Protein AF-A0A7S2M004-F1 (afdb_monomer)

Nearest PDB structures (foldseek):
  4hrl-assembly1_A  TM=9.077E-01  e=1.024E-06  synthetic construct
  2qyj-assembly1_A  TM=9.348E-01  e=1.734E-06  unclassified
  3d9h-assembly1_A  TM=5.021E-01  e=3.571E-07  Homo sapiens
  3zkj-assembly1_A  TM=5.514E-01  e=1.024E-06  Homo sapiens
  3zng-assembly1_A  TM=5.145E-01  e=1.168E-06  Homo sapiens

Solvent-accessible surface area (backbone atoms only — not comparable to full-atom values): 19543 Å² total; per-residue (Å²): 133,76,95,80,67,52,73,66,59,51,46,58,54,48,53,57,61,73,70,51,67,96,85,65,91,70,70,56,78,63,92,91,50,78,54,70,91,74,78,84,67,84,67,78,66,62,49,78,64,49,57,51,47,54,52,45,49,50,53,46,53,52,49,60,43,34,74,76,38,31,43,54,44,31,24,52,25,15,38,74,46,38,44,70,55,33,56,51,33,49,75,68,68,31,51,52,70,46,54,54,48,73,68,56,19,68,77,68,73,49,54,60,57,28,25,22,52,40,34,4,24,51,62,50,20,45,70,27,40,53,54,39,55,77,64,68,32,62,60,74,49,45,29,78,81,42,34,25,55,34,37,5,26,46,60,55,23,48,70,40,36,50,53,40,46,74,72,47,35,62,87,72,52,54,73,66,56,55,44,47,24,44,49,34,6,41,76,62,43,26,25,68,43,39,41,56,50,57,75,72,47,63,63,65,62,51,55,42,71,60,53,63,38,53,30,26,52,71,48,26,38,60,32,52,48,38,32,47,74,59,63,26,66,60,65,57,34,81,87,73,61,34,20,51,27,42,6,19,40,68,44,24,42,66,32,35,50,48,39,49,72,70,64,32,77,83,55,42,60,21,50,20,33,6,23,50,66,47,25,46,70,29,39,55,49,42,52,76,71,68,45,68,58,64,42,73,28,20,50,30,41,5,22,50,66,44,27,46,71,38,36,52,50,41,48,73,75,64,33,69,66,61,46,53,39,103,83,30,44,16,16,54,59,37,5,56,72,69,60,24,59,67,34,35,52,51,40,54,74,74,63,47,60,90,78,58,43,59,76,89,71,90,76,80,86,88,129

Sequence (367 aa):
CPASWSATQLHEHLVDFLATPPDTDLVLRHEGTVVTSASGTVDALAGASGRLELQAVLKWHFAEAAEANPNDALIEAAGWGHVDSVKRLLALEANPRTEATPELRQRRGLNEGSTALHAAAREGREEAVDALAKACANLNSKANGITALELAAKGGHAAVVDLLVEAGAWDSIEDSDQLDALEWAADGGHAEIVRLLLARGPTELAQHLFLLARVAEAGHTGVVEALAEAGADVDRAPDGIPALSLAAEEGHAAVVEALVKAGARIDETALQGAAEAGHLAVVQLLAARGADLEAGSPVVEAARRGHVAVVEALAEAGADIDAEDDRGRTALRWAAFEGHSAVVQLLAARGADSEAGSPITEAGSSD

Secondary structure (DSSP, 8-state):
--TT--HHHHHHHHHHHHHS-TT----EEETTEEE---S--GGGG--HHHHHHHHHHHHHHHHHHHHH-HHHHHHHHHHHT-HHHHHHHHHTT--TTPBPPHHHHHHHTPPTT-BHHHHHHHTT-HHHHHHHHHTT--TT-EETTEEHHHHHHHHT-HHHHHHHHHTTSGGGS-HHHHHHHHHHHHHTT-HHHHHHHHTTS-GGGGG-TTHHHHHHHTT-HHHHHHHHHTT--TT--TTS--HHHHHHHTT-HHHHHHHHHTT----HHHHHHHHHHT-HHHHHHHHHTT--SSTT-HHHHHHHHT-HHHHHHHHHHT--TT-B-TTS-BHHHHHHHTT-HHHHHHHHHTT--TT-S-----S----

Structure (mmCIF, N/CA/C/O backbone):
data_AF-A0A7S2M004-F1
#
_entry.id   AF-A0A7S2M004-F1
#
loop_
_atom_site.group_PDB
_atom_site.id
_atom_site.type_symbol
_atom_site.label_atom_id
_atom_site.label_alt_id
_atom_site.label_comp_id
_atom_site.label_asym_id
_atom_site.label_entity_id
_atom_site.label_seq_id
_atom_site.pdbx_PDB_ins_code
_atom_site.Cartn_x
_atom_site.Cartn_y
_atom_site.Cartn_z
_atom_site.occupancy
_atom_site.B_iso_or_equiv
_atom_site.auth_seq_id
_atom_site.auth_comp_id
_atom_site.auth_asym_id
_atom_site.auth_atom_id
_atom_site.pdbx_PDB_model_num
ATOM 1 N N . CYS A 1 1 ? 13.828 36.915 -33.381 1.00 36.78 1 CYS A N 1
ATOM 2 C CA . CYS A 1 1 ? 15.192 37.097 -32.839 1.00 36.78 1 CYS A CA 1
ATOM 3 C C . CYS A 1 1 ? 15.800 38.401 -33.352 1.00 36.78 1 CYS A C 1
ATOM 5 O O . CYS A 1 1 ? 15.687 38.640 -34.552 1.00 36.78 1 CYS A O 1
ATOM 7 N N . PRO A 1 2 ? 16.398 39.263 -32.507 1.00 31.58 2 PRO A N 1
ATOM 8 C CA . PRO A 1 2 ? 17.134 40.424 -32.995 1.00 31.58 2 PRO A CA 1
ATOM 9 C C . PRO A 1 2 ? 18.474 39.968 -33.591 1.00 31.58 2 PRO A C 1
ATOM 11 O O . PRO A 1 2 ? 19.160 39.116 -33.036 1.00 31.58 2 PRO A O 1
ATOM 14 N N . ALA A 1 3 ? 18.835 40.528 -34.743 1.00 39.69 3 ALA A N 1
ATOM 15 C CA . ALA A 1 3 ? 19.960 40.103 -35.581 1.00 39.69 3 ALA A CA 1
ATOM 16 C C . ALA A 1 3 ? 21.365 40.450 -35.030 1.00 39.69 3 ALA A C 1
ATOM 18 O O . ALA A 1 3 ? 22.341 40.398 -35.773 1.00 39.69 3 ALA A O 1
ATOM 19 N N . SER A 1 4 ? 21.479 40.847 -33.759 1.00 40.25 4 SER A N 1
ATOM 20 C CA . SER A 1 4 ? 22.704 41.403 -33.165 1.00 40.25 4 SER A CA 1
ATOM 21 C C . SER A 1 4 ? 23.361 40.515 -32.109 1.00 40.25 4 SER A C 1
ATOM 23 O O . SER A 1 4 ? 24.429 40.862 -31.610 1.00 40.25 4 SER A O 1
ATOM 25 N N . TRP A 1 5 ? 22.750 39.388 -31.747 1.00 41.75 5 TRP A N 1
ATOM 26 C CA . TRP A 1 5 ? 23.315 38.496 -30.737 1.00 41.75 5 TRP A CA 1
ATOM 27 C C . TRP A 1 5 ? 24.301 37.525 -31.387 1.00 41.75 5 TRP A C 1
ATOM 29 O O . TRP A 1 5 ? 23.979 36.875 -32.382 1.00 41.75 5 TRP A O 1
ATOM 39 N N . SER A 1 6 ? 25.503 37.406 -30.820 1.00 40.34 6 SER A N 1
ATOM 40 C CA . SER A 1 6 ? 26.404 36.307 -31.179 1.00 40.34 6 SER A CA 1
ATOM 41 C C . SER A 1 6 ? 25.858 34.980 -30.638 1.00 40.34 6 SER A C 1
ATOM 43 O O . SER A 1 6 ? 25.153 34.956 -29.628 1.00 40.34 6 SER A O 1
ATOM 45 N N . ALA A 1 7 ? 26.186 33.864 -31.296 1.00 38.50 7 ALA A N 1
ATOM 46 C CA . ALA A 1 7 ? 25.703 32.533 -30.910 1.00 38.50 7 ALA A CA 1
ATOM 47 C C . ALA A 1 7 ? 26.014 32.193 -29.439 1.00 38.50 7 ALA A C 1
ATOM 49 O O . ALA A 1 7 ? 25.189 31.597 -28.756 1.00 38.50 7 ALA A O 1
ATOM 50 N N . THR A 1 8 ? 27.155 32.657 -28.926 1.00 37.72 8 THR A N 1
ATOM 51 C CA . THR A 1 8 ? 27.568 32.488 -27.525 1.00 37.72 8 THR A CA 1
ATOM 52 C C . THR A 1 8 ? 26.698 33.292 -26.554 1.00 37.72 8 THR A C 1
ATOM 54 O O . THR A 1 8 ? 26.334 32.788 -25.501 1.00 37.72 8 THR A O 1
ATOM 57 N N . GLN A 1 9 ? 26.287 34.508 -26.924 1.00 42.03 9 GLN A N 1
ATOM 58 C CA . GLN A 1 9 ? 25.401 35.343 -26.097 1.00 42.03 9 GLN A CA 1
ATOM 59 C C . GLN A 1 9 ? 23.961 34.817 -26.073 1.00 42.03 9 GLN A C 1
ATOM 61 O O . GLN A 1 9 ? 23.276 34.921 -25.060 1.00 42.03 9 GLN A O 1
ATOM 66 N N . LEU A 1 10 ? 23.506 34.227 -27.182 1.00 43.88 10 LEU A N 1
ATOM 67 C CA . LEU A 1 10 ? 22.236 33.497 -27.255 1.00 43.88 10 LEU A CA 1
ATOM 68 C C . LEU A 1 10 ? 22.287 32.225 -26.397 1.00 43.88 10 LEU A C 1
ATOM 70 O O . LEU A 1 10 ? 21.320 31.927 -25.705 1.00 43.88 10 LEU A O 1
ATOM 74 N N . HIS A 1 11 ? 23.420 31.519 -26.413 1.00 40.97 11 HIS A N 1
ATOM 75 C CA . HIS A 1 11 ? 23.664 30.313 -25.625 1.00 40.97 11 HIS A CA 1
ATOM 76 C C . HIS A 1 11 ? 23.669 30.584 -24.113 1.00 40.97 11 HIS A C 1
ATOM 78 O O . HIS A 1 11 ? 22.924 29.928 -23.393 1.00 40.97 11 HIS A O 1
ATOM 84 N N . GLU A 1 12 ? 24.423 31.578 -23.632 1.00 42.91 12 GLU A N 1
ATOM 85 C CA . GLU A 1 12 ? 24.462 31.927 -22.200 1.00 42.91 12 GLU A CA 1
ATOM 86 C C . GLU A 1 12 ? 23.077 32.349 -21.679 1.00 42.91 12 GLU A C 1
ATOM 88 O O . GLU A 1 12 ? 22.637 31.877 -20.633 1.00 42.91 12 GLU A O 1
ATOM 93 N N . HIS A 1 13 ? 22.322 33.136 -22.456 1.00 43.69 13 HIS A N 1
ATOM 94 C CA . HIS A 1 13 ? 20.972 33.552 -22.064 1.00 43.69 13 HIS A CA 1
ATOM 95 C C . HIS A 1 13 ? 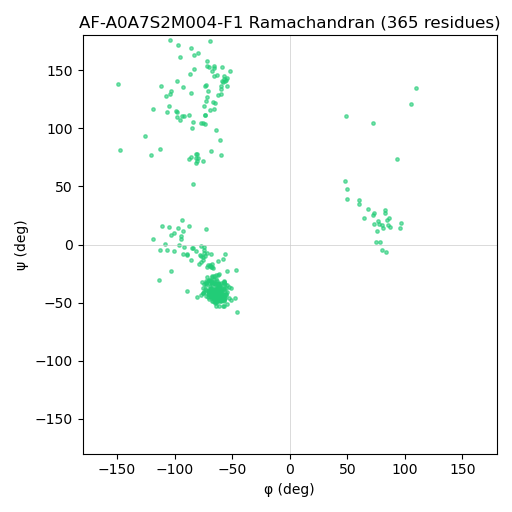19.912 32.439 -22.142 1.00 43.69 13 HIS A C 1
ATOM 97 O O . HIS A 1 13 ? 18.966 32.456 -21.355 1.00 43.69 13 HIS A O 1
ATOM 103 N N . LEU A 1 14 ? 20.033 31.481 -23.069 1.00 42.34 14 LEU A N 1
ATOM 104 C CA . LEU A 1 14 ? 19.110 30.341 -23.177 1.00 42.34 14 LEU A CA 1
ATOM 105 C C . LEU A 1 14 ? 19.371 29.274 -22.109 1.00 42.34 14 LEU A C 1
ATOM 107 O O . LEU A 1 14 ? 18.427 28.636 -21.648 1.00 42.34 14 LEU A O 1
ATOM 111 N N . VAL A 1 15 ? 20.627 29.094 -21.698 1.00 41.03 15 VAL A N 1
ATOM 112 C CA . VAL A 1 15 ? 20.990 28.208 -20.584 1.00 41.03 15 VAL A CA 1
ATOM 113 C C . VAL A 1 15 ? 20.419 28.746 -19.269 1.00 41.03 15 VAL A C 1
ATOM 115 O O . VAL A 1 15 ? 19.797 27.980 -18.536 1.00 41.03 15 VAL A O 1
ATOM 118 N N . ASP A 1 16 ? 20.506 30.057 -19.025 1.00 39.06 16 ASP A N 1
ATOM 119 C CA . ASP A 1 16 ? 19.869 30.699 -17.863 1.00 39.06 16 ASP A CA 1
ATOM 120 C C . ASP A 1 16 ? 18.325 30.632 -17.917 1.00 39.06 16 ASP A C 1
ATOM 122 O O . ASP A 1 16 ? 17.665 30.458 -16.889 1.00 39.06 16 ASP A O 1
ATOM 126 N N . PHE A 1 17 ? 17.735 30.706 -19.118 1.00 41.03 17 PHE A N 1
ATOM 127 C CA . PHE A 1 17 ? 16.286 30.582 -19.342 1.00 41.03 17 PHE A CA 1
ATOM 128 C C . PHE A 1 17 ? 15.749 29.163 -19.087 1.00 41.03 17 PHE A C 1
ATOM 130 O O . PHE A 1 17 ? 14.642 29.006 -18.585 1.00 41.03 17 PHE A O 1
ATOM 137 N N . LEU A 1 18 ? 16.522 28.121 -19.411 1.00 38.66 18 LEU A N 1
ATOM 138 C CA . LEU A 1 18 ? 16.134 26.719 -19.190 1.00 38.66 18 LEU A CA 1
ATOM 139 C C . LEU A 1 18 ? 16.471 26.210 -17.778 1.00 38.66 18 LEU A C 1
ATOM 141 O O . LEU A 1 18 ? 15.992 25.147 -17.386 1.00 38.66 18 LEU A O 1
ATOM 145 N N . ALA A 1 19 ? 17.296 26.942 -17.025 1.00 36.22 19 ALA A N 1
ATOM 146 C CA . ALA A 1 19 ? 17.683 26.608 -15.654 1.00 36.22 19 ALA A CA 1
ATOM 147 C C . ALA A 1 19 ? 16.790 27.257 -14.577 1.00 36.22 19 ALA A C 1
ATOM 149 O O . ALA A 1 19 ? 16.924 26.921 -13.399 1.00 36.22 19 ALA A O 1
ATOM 150 N N . THR A 1 20 ? 15.886 28.173 -14.943 1.00 32.94 20 THR A N 1
ATOM 151 C CA . THR A 1 20 ? 14.984 28.842 -13.993 1.00 32.94 20 THR A CA 1
ATOM 152 C C . THR A 1 20 ? 13.636 28.112 -13.869 1.00 32.94 20 THR A C 1
ATOM 154 O O . THR A 1 20 ? 13.066 27.698 -14.878 1.00 32.94 20 THR A O 1
ATOM 157 N N . PRO A 1 21 ? 13.109 27.914 -12.641 1.00 32.59 21 PRO A N 1
ATOM 158 C CA . PRO A 1 21 ? 11.828 27.245 -12.432 1.00 32.59 21 PRO A CA 1
ATOM 159 C C . PRO A 1 21 ? 10.663 28.075 -13.004 1.00 32.59 21 PRO A C 1
ATOM 161 O O . PRO A 1 21 ? 10.760 29.306 -13.066 1.00 32.59 21 PRO A O 1
ATOM 164 N N . PRO A 1 22 ? 9.549 27.419 -13.386 1.00 39.91 22 PRO A N 1
ATOM 165 C CA . PRO A 1 22 ? 8.519 27.986 -14.265 1.00 39.91 22 PRO A CA 1
ATOM 166 C C . PRO A 1 22 ? 7.784 29.236 -13.744 1.00 39.91 22 PRO A C 1
ATOM 168 O O . PRO A 1 22 ? 7.159 29.919 -14.548 1.00 39.91 22 PRO A O 1
ATOM 171 N N . ASP A 1 23 ? 7.891 29.579 -12.454 1.00 33.00 23 ASP A N 1
ATOM 172 C CA . ASP A 1 23 ? 7.123 30.666 -11.816 1.00 33.00 23 ASP A CA 1
ATOM 173 C C . ASP A 1 23 ? 7.922 31.955 -11.530 1.00 33.00 23 ASP A C 1
ATOM 175 O O . ASP A 1 23 ? 7.478 32.818 -10.770 1.00 33.00 23 ASP A O 1
ATOM 179 N N . THR A 1 24 ? 9.106 32.129 -12.123 1.00 31.73 24 THR A N 1
ATOM 180 C CA . THR A 1 24 ? 9.882 33.369 -11.936 1.00 31.73 24 THR A CA 1
ATOM 181 C C . THR A 1 24 ? 9.579 34.369 -13.057 1.00 31.73 24 THR A C 1
ATOM 183 O O . THR A 1 24 ? 9.988 34.161 -14.198 1.00 31.73 24 THR A O 1
ATOM 186 N N . ASP A 1 25 ? 8.896 35.476 -12.740 1.00 32.84 25 ASP A N 1
ATOM 187 C CA . ASP A 1 25 ? 8.654 36.578 -13.687 1.00 32.84 25 ASP A CA 1
ATOM 188 C C . ASP A 1 25 ? 9.986 37.234 -14.095 1.00 32.84 25 ASP A C 1
ATOM 190 O O . ASP A 1 25 ? 10.557 38.072 -13.388 1.00 32.84 25 ASP A O 1
ATOM 194 N N . LEU A 1 26 ? 10.503 36.847 -15.261 1.00 33.19 26 LEU A N 1
ATOM 195 C CA . LEU A 1 26 ? 11.730 37.393 -15.829 1.00 33.19 26 LEU A CA 1
ATOM 196 C C . LEU A 1 26 ? 11.418 38.581 -16.742 1.00 33.19 26 LEU A C 1
ATOM 198 O O . LEU A 1 26 ? 10.883 38.446 -17.841 1.00 33.19 26 LEU A O 1
ATOM 202 N N . VAL A 1 27 ? 11.814 39.774 -16.296 1.00 33.44 27 VAL A N 1
ATOM 203 C CA . VAL A 1 27 ? 11.745 40.999 -17.099 1.00 33.44 27 VAL A CA 1
ATOM 204 C C . VAL A 1 27 ? 12.995 41.103 -17.973 1.00 33.44 27 VAL A C 1
ATOM 206 O O . VAL A 1 27 ? 14.052 41.546 -17.521 1.00 33.44 27 VAL A O 1
ATOM 209 N N . LEU A 1 28 ? 12.873 40.743 -19.250 1.00 32.94 28 LEU A N 1
ATOM 210 C CA . LEU A 1 28 ? 13.919 40.985 -20.247 1.00 32.94 28 LEU A CA 1
ATOM 211 C C . LEU A 1 28 ? 13.972 42.484 -20.587 1.00 32.94 28 LEU A C 1
ATOM 213 O O . LEU A 1 28 ? 12.972 43.074 -21.004 1.00 32.94 28 LEU A O 1
ATOM 217 N N . ARG A 1 29 ? 15.140 43.120 -20.422 1.00 28.70 29 ARG A N 1
ATOM 218 C CA . ARG A 1 29 ? 15.374 44.516 -20.831 1.00 28.70 29 ARG A CA 1
ATOM 219 C C . ARG A 1 29 ? 16.474 44.604 -21.881 1.00 28.70 29 ARG A C 1
ATOM 221 O O . ARG A 1 29 ? 17.639 44.371 -21.574 1.00 28.70 29 ARG A O 1
ATOM 228 N N . HIS A 1 30 ? 16.118 45.058 -23.082 1.00 33.97 30 HIS A N 1
ATOM 229 C CA . HIS A 1 30 ? 17.078 45.575 -24.055 1.00 33.97 30 HIS A CA 1
ATOM 230 C C . HIS A 1 30 ? 16.433 46.664 -24.931 1.00 33.97 30 HIS A C 1
ATOM 232 O O . HIS A 1 30 ? 15.269 46.555 -25.301 1.00 33.97 30 HIS A O 1
ATOM 238 N N . GLU A 1 31 ? 17.176 47.744 -25.198 1.00 28.36 31 GLU A N 1
ATOM 239 C CA . GLU A 1 31 ? 16.768 48.909 -26.014 1.00 28.36 31 GLU A CA 1
ATOM 240 C C . GLU A 1 31 ? 15.401 49.541 -25.672 1.00 28.36 31 GLU A C 1
ATOM 242 O O . GLU A 1 31 ? 14.580 49.833 -26.537 1.00 28.36 31 GLU A O 1
ATOM 247 N N . GLY A 1 32 ? 15.139 49.793 -24.386 1.00 29.98 32 GLY A N 1
ATOM 248 C CA . GLY A 1 32 ? 14.009 50.633 -23.959 1.00 29.98 32 GLY A CA 1
ATOM 249 C C . GLY A 1 32 ? 12.618 49.996 -24.057 1.00 29.98 32 GLY A C 1
ATOM 250 O O . GLY A 1 32 ? 11.645 50.645 -23.681 1.00 29.98 32 GLY A O 1
ATOM 251 N N . THR A 1 33 ? 12.509 48.732 -24.474 1.00 29.17 33 THR A N 1
ATOM 252 C CA . THR A 1 33 ? 11.236 47.999 -24.468 1.00 29.17 33 THR A CA 1
ATOM 253 C C . THR A 1 33 ? 11.233 47.005 -23.312 1.00 29.17 33 THR A C 1
ATOM 255 O O . THR A 1 33 ? 12.104 46.143 -23.216 1.00 29.17 33 THR A O 1
ATOM 258 N N . VAL A 1 34 ? 10.278 47.166 -22.396 1.00 29.92 34 VAL A N 1
ATOM 259 C CA . VAL A 1 34 ? 10.070 46.276 -21.250 1.00 29.92 34 VAL A CA 1
ATOM 260 C C . VAL A 1 34 ? 8.952 45.313 -21.627 1.00 29.92 34 VAL A C 1
ATOM 262 O O . VAL A 1 34 ? 7.819 45.748 -21.819 1.00 29.92 34 VAL A O 1
ATOM 265 N N . VAL A 1 35 ? 9.264 44.023 -21.747 1.00 33.19 35 VAL A N 1
ATOM 266 C CA . VAL A 1 35 ? 8.241 42.980 -21.878 1.00 33.19 35 VAL A CA 1
ATOM 267 C C . VAL A 1 35 ? 8.041 42.381 -20.494 1.00 33.19 35 VAL A C 1
ATOM 269 O O . VAL A 1 35 ? 8.938 41.740 -19.954 1.00 33.19 35 VAL A O 1
ATOM 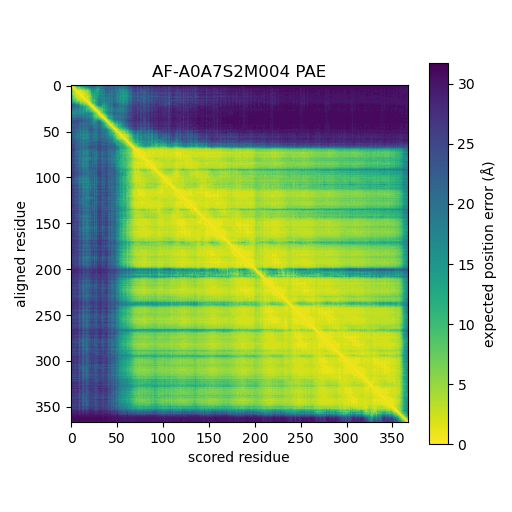272 N N . THR A 1 36 ? 6.887 42.658 -19.896 1.00 27.89 36 THR A N 1
ATOM 273 C CA . THR A 1 36 ? 6.445 42.041 -18.642 1.00 27.89 36 THR A CA 1
ATOM 274 C C . THR A 1 36 ? 5.375 41.005 -18.954 1.00 27.89 36 THR A C 1
ATOM 276 O O . THR A 1 36 ? 4.400 41.325 -19.639 1.00 27.89 36 THR A O 1
ATOM 279 N N . SER A 1 37 ? 5.535 39.791 -18.436 1.00 33.31 37 SER A N 1
ATOM 280 C CA . SER A 1 37 ? 4.517 38.740 -18.411 1.00 33.31 37 SER A CA 1
ATOM 281 C C . SER A 1 37 ? 3.385 39.131 -17.461 1.00 33.31 37 SER A C 1
ATOM 283 O O . SER A 1 37 ? 3.303 38.684 -16.327 1.00 33.31 37 SER A O 1
ATOM 285 N N . ALA A 1 38 ? 2.471 39.981 -17.923 1.00 26.77 38 ALA A N 1
ATOM 286 C CA . ALA A 1 38 ? 1.170 40.088 -17.284 1.00 26.77 38 ALA A CA 1
ATOM 287 C C . ALA A 1 38 ? 0.268 38.988 -17.854 1.00 26.77 38 ALA A C 1
ATOM 289 O O . ALA A 1 38 ? -0.192 39.093 -18.987 1.00 26.77 38 ALA A O 1
ATOM 290 N N . SER A 1 39 ? 0.048 37.949 -17.045 1.00 32.91 39 SER A N 1
ATOM 291 C CA . SER A 1 39 ? -1.082 37.013 -17.092 1.00 32.91 39 SER A CA 1
ATOM 292 C C . SER A 1 39 ? -1.443 36.401 -18.454 1.00 32.91 39 SER A C 1
ATOM 294 O O . SER A 1 39 ? -2.107 37.019 -19.284 1.00 32.91 39 SER A O 1
ATOM 296 N N . GLY A 1 40 ? -1.181 35.101 -18.578 1.00 30.64 40 GLY A N 1
ATOM 297 C CA . GLY A 1 40 ? -1.953 34.229 -19.457 1.00 30.64 40 GLY A CA 1
ATOM 298 C C . GLY A 1 40 ? -1.257 33.818 -20.750 1.00 30.64 40 GLY A C 1
ATOM 299 O O . GLY A 1 40 ? -0.975 34.623 -21.631 1.00 30.64 40 GLY A O 1
ATOM 300 N N . THR A 1 41 ? -1.127 32.500 -20.883 1.00 27.16 41 THR A N 1
ATOM 301 C CA . THR A 1 41 ? -0.947 31.733 -22.122 1.00 27.16 41 THR A CA 1
ATOM 302 C C . THR A 1 41 ? 0.414 31.837 -22.821 1.00 27.16 41 THR A C 1
ATOM 304 O O . THR A 1 41 ? 0.705 32.740 -23.601 1.00 27.16 41 THR A O 1
ATOM 307 N N . VAL A 1 42 ? 1.187 30.761 -22.649 1.00 32.72 42 VAL A N 1
ATOM 308 C CA . VAL A 1 42 ? 2.317 30.329 -23.494 1.00 32.72 42 VAL A CA 1
ATOM 309 C C . VAL A 1 42 ? 1.899 30.154 -24.977 1.00 32.72 42 VAL A C 1
ATOM 311 O O . VAL A 1 42 ? 2.747 30.028 -25.856 1.00 32.72 42 VAL A O 1
ATOM 314 N N . ASP A 1 43 ? 0.602 30.240 -25.296 1.00 29.08 43 ASP A N 1
ATOM 315 C CA . ASP A 1 43 ? 0.069 30.176 -26.662 1.00 29.08 43 ASP A CA 1
ATOM 316 C C . ASP A 1 43 ? 0.360 31.417 -27.526 1.00 29.08 43 ASP A C 1
ATOM 318 O O . ASP A 1 43 ? 0.341 31.316 -28.753 1.00 29.08 43 ASP A O 1
ATOM 322 N N . ALA A 1 44 ? 0.692 32.580 -26.950 1.00 29.42 44 ALA A N 1
ATOM 323 C CA . ALA A 1 44 ? 0.922 33.796 -27.746 1.00 29.42 44 ALA A CA 1
ATOM 324 C C . ALA A 1 44 ? 2.308 33.865 -28.428 1.00 29.42 44 ALA A C 1
ATOM 326 O O . ALA A 1 44 ? 2.487 34.621 -29.383 1.00 29.42 44 ALA A O 1
ATOM 327 N N . LEU A 1 45 ? 3.283 33.055 -27.994 1.00 31.80 45 LEU A N 1
ATOM 328 C CA . LEU A 1 45 ? 4.599 32.930 -28.648 1.00 31.80 45 LEU A CA 1
ATOM 329 C C . LEU A 1 45 ? 4.643 31.800 -29.694 1.00 31.80 45 LEU A C 1
ATOM 331 O O . LEU A 1 45 ? 5.641 31.639 -30.399 1.00 31.80 45 LEU A O 1
ATOM 335 N N . ALA A 1 46 ? 3.545 31.057 -29.862 1.00 31.59 46 ALA A N 1
ATOM 336 C CA . ALA A 1 46 ? 3.398 29.984 -30.840 1.00 31.59 46 ALA A CA 1
ATOM 337 C C . ALA A 1 46 ? 2.981 30.506 -32.232 1.00 31.59 46 ALA A C 1
ATOM 339 O O . ALA A 1 46 ? 2.050 30.006 -32.860 1.00 31.59 46 ALA A O 1
ATOM 340 N N . GLY A 1 47 ? 3.706 31.491 -32.765 1.00 25.98 47 GLY A N 1
ATOM 341 C CA . GLY A 1 47 ? 3.771 31.667 -34.216 1.00 25.98 47 GLY A CA 1
ATOM 342 C C . GLY A 1 47 ? 4.591 30.515 -34.799 1.00 25.98 47 GLY A C 1
ATOM 343 O O . GLY A 1 47 ? 5.653 30.205 -34.267 1.00 25.98 47 GLY A O 1
ATOM 344 N N . ALA A 1 48 ? 4.111 29.856 -35.856 1.00 26.86 48 ALA A N 1
ATOM 345 C CA . ALA A 1 48 ? 4.656 28.607 -36.416 1.00 26.86 48 ALA A CA 1
ATOM 346 C C . ALA A 1 48 ? 6.193 28.557 -36.625 1.00 26.86 48 ALA A C 1
ATOM 348 O O . ALA A 1 48 ? 6.774 27.475 -36.644 1.00 26.86 48 ALA A O 1
ATOM 349 N N . SER A 1 49 ? 6.864 29.704 -36.728 1.00 30.56 49 SER A N 1
ATOM 350 C CA . SER A 1 49 ? 8.322 29.858 -36.787 1.00 30.56 49 SER A CA 1
ATOM 351 C C . SER A 1 49 ? 9.047 29.602 -35.453 1.00 30.56 49 SER A C 1
ATOM 353 O O . SER A 1 49 ? 10.129 29.029 -35.467 1.00 30.56 49 SER A O 1
ATOM 355 N N . GLY A 1 50 ? 8.454 29.923 -34.298 1.00 30.94 50 GLY A N 1
ATOM 356 C CA . GLY A 1 50 ? 9.083 29.746 -32.978 1.00 30.94 50 GLY A CA 1
ATOM 357 C C . GLY A 1 50 ? 9.148 28.289 -32.502 1.00 30.94 50 GLY A C 1
ATOM 358 O O . GLY A 1 50 ? 10.132 27.876 -31.894 1.00 30.94 50 GLY A O 1
ATOM 359 N N . ARG A 1 51 ? 8.145 27.463 -32.847 1.00 30.88 51 ARG A N 1
ATOM 360 C CA . ARG A 1 51 ? 8.188 26.003 -32.606 1.00 30.88 51 ARG A CA 1
ATOM 361 C C . ARG A 1 51 ? 9.232 25.309 -33.477 1.00 30.88 51 ARG A C 1
ATOM 363 O O . ARG A 1 51 ? 9.905 24.399 -33.003 1.00 30.88 51 ARG A O 1
ATOM 370 N N . LEU A 1 52 ? 9.373 25.748 -34.729 1.00 28.91 52 LEU A N 1
ATOM 371 C CA . LEU A 1 52 ? 10.392 25.238 -35.645 1.00 28.91 52 LEU A CA 1
ATOM 372 C C . LEU A 1 52 ? 11.7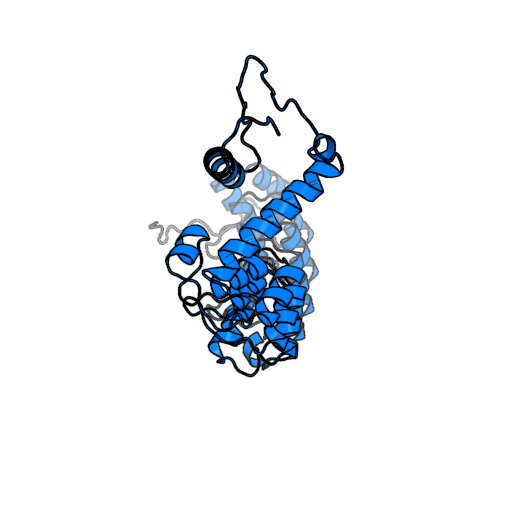96 25.658 -35.210 1.00 28.91 52 LEU A C 1
ATOM 374 O O . LEU A 1 52 ? 12.703 24.845 -35.311 1.00 28.91 52 LEU A O 1
ATOM 378 N N . GLU A 1 53 ? 11.973 26.870 -34.681 1.00 34.22 53 GLU A N 1
ATOM 379 C CA . GLU A 1 53 ? 13.262 27.355 -34.177 1.00 34.22 53 GLU A CA 1
ATOM 380 C C . GLU A 1 53 ? 13.667 26.687 -32.855 1.00 34.22 53 GLU A C 1
ATOM 382 O O . GLU A 1 53 ? 14.817 26.285 -32.733 1.00 34.22 53 GLU A O 1
ATOM 387 N N . LEU A 1 54 ? 12.748 26.439 -31.911 1.00 35.62 54 LEU A N 1
ATOM 388 C CA . LEU A 1 54 ? 13.042 25.644 -30.704 1.00 35.62 54 LEU A CA 1
ATOM 389 C C . LEU A 1 54 ? 13.323 24.171 -31.030 1.00 35.62 54 LEU A C 1
ATOM 391 O O . LEU A 1 54 ? 14.271 23.599 -30.499 1.00 35.62 54 LEU A O 1
ATOM 395 N N . GLN A 1 55 ? 12.566 23.560 -31.949 1.00 33.16 55 GLN A N 1
ATOM 396 C CA . GLN A 1 55 ? 12.887 22.220 -32.452 1.00 33.16 55 GLN A CA 1
ATOM 397 C C . GLN A 1 55 ? 14.189 22.191 -33.255 1.00 33.16 55 GLN A C 1
ATOM 399 O O . GLN A 1 55 ? 14.876 21.175 -33.234 1.00 33.16 55 GLN A O 1
ATOM 404 N N . ALA A 1 56 ? 14.536 23.262 -33.971 1.00 33.19 56 ALA A N 1
ATOM 405 C CA . ALA A 1 56 ? 15.786 23.371 -34.714 1.00 33.19 56 ALA A CA 1
ATOM 406 C C . ALA A 1 56 ? 16.976 23.585 -33.777 1.00 33.19 56 ALA A C 1
ATOM 408 O O . ALA A 1 56 ? 18.010 22.978 -34.004 1.00 33.19 56 ALA A O 1
ATOM 409 N N . VAL A 1 57 ? 16.824 24.371 -32.709 1.00 36.97 57 VAL A N 1
ATOM 410 C CA . VAL A 1 57 ? 17.842 24.589 -31.671 1.00 36.97 57 VAL A CA 1
ATOM 411 C C . VAL A 1 57 ? 18.031 23.332 -30.828 1.00 36.97 57 VAL A C 1
ATOM 413 O O . VAL A 1 57 ? 19.167 22.963 -30.563 1.00 36.97 57 VAL A O 1
ATOM 416 N N . LEU A 1 58 ? 16.959 22.603 -30.499 1.00 40.81 58 LEU A N 1
ATOM 417 C CA . LEU A 1 58 ? 17.064 21.262 -29.919 1.00 40.81 58 LEU A CA 1
ATOM 418 C C . LEU A 1 58 ? 17.730 20.294 -30.906 1.00 40.81 58 LEU A C 1
ATOM 420 O O . LEU A 1 58 ? 18.690 19.635 -30.537 1.00 40.81 58 LEU A O 1
ATOM 424 N N . LYS A 1 59 ? 17.320 20.257 -32.182 1.00 38.31 59 LYS A N 1
ATOM 425 C CA . LYS A 1 59 ? 17.999 19.461 -33.226 1.00 38.31 59 LYS A CA 1
ATOM 426 C C . LYS A 1 59 ? 19.477 19.824 -33.389 1.00 38.31 59 LYS A C 1
ATOM 428 O O . LYS A 1 59 ? 20.261 18.939 -33.704 1.00 38.31 59 LYS A O 1
ATOM 433 N N . TRP A 1 60 ? 19.845 21.089 -33.207 1.00 37.78 60 TRP A N 1
ATOM 434 C CA . TRP A 1 60 ? 21.206 21.598 -33.374 1.00 37.78 60 TRP A CA 1
ATOM 435 C C . TRP A 1 60 ? 22.074 21.298 -32.145 1.00 37.78 60 TRP A C 1
ATOM 437 O O . TRP A 1 60 ? 23.154 20.736 -32.297 1.00 37.78 60 TRP A O 1
ATOM 447 N N . HIS A 1 61 ? 21.560 21.517 -30.929 1.00 43.84 61 HIS A N 1
ATOM 448 C CA . HIS A 1 61 ? 22.225 21.105 -29.688 1.00 43.84 61 HIS A CA 1
ATOM 449 C C . HIS A 1 61 ? 22.369 19.584 -29.577 1.00 43.84 61 HIS A C 1
ATOM 451 O O . HIS A 1 61 ? 23.423 19.110 -29.162 1.00 43.84 61 HIS A O 1
ATOM 457 N N . PHE A 1 62 ? 21.362 18.812 -29.997 1.00 45.00 62 PHE A N 1
ATOM 458 C CA . PHE A 1 62 ? 21.476 17.355 -30.060 1.00 45.00 62 PHE A CA 1
ATOM 459 C C . PHE A 1 62 ? 22.442 16.894 -31.154 1.00 45.00 62 PHE A C 1
ATOM 461 O O . PHE A 1 62 ? 23.066 15.863 -30.967 1.00 45.00 62 PHE A O 1
ATOM 468 N N . ALA A 1 63 ? 22.607 17.617 -32.266 1.00 45.03 63 ALA A N 1
ATOM 469 C CA . ALA A 1 63 ? 23.553 17.226 -33.314 1.00 45.03 63 ALA A CA 1
ATOM 470 C C . ALA A 1 63 ? 25.016 17.392 -32.869 1.00 45.03 63 ALA A C 1
ATOM 472 O O . ALA A 1 63 ? 25.798 16.459 -33.011 1.00 45.03 63 ALA A O 1
ATOM 473 N N . GLU A 1 64 ? 25.373 18.534 -32.277 1.00 43.25 64 GLU A N 1
ATOM 474 C CA . GLU A 1 64 ? 26.757 18.818 -31.861 1.00 43.25 64 GLU A CA 1
ATOM 475 C C . GLU A 1 64 ? 27.148 18.041 -30.586 1.00 43.25 64 GLU A C 1
ATOM 477 O O . GLU A 1 64 ? 28.250 17.502 -30.485 1.00 43.25 64 GLU A O 1
ATOM 482 N N . ALA A 1 65 ? 26.217 17.887 -29.632 1.00 50.44 65 ALA A N 1
ATOM 483 C CA . ALA A 1 65 ? 26.437 17.065 -28.439 1.00 50.44 65 ALA A CA 1
ATOM 484 C C . ALA A 1 65 ? 26.476 15.558 -28.752 1.00 50.44 65 ALA A C 1
ATOM 486 O O . ALA A 1 65 ? 27.239 14.833 -28.117 1.00 50.44 65 ALA A O 1
ATOM 487 N N . ALA A 1 66 ? 25.709 15.079 -29.742 1.00 52.78 66 ALA A N 1
ATOM 488 C CA . ALA A 1 66 ? 25.760 13.682 -30.180 1.00 52.78 66 ALA A CA 1
ATOM 489 C C . ALA A 1 66 ? 27.058 13.327 -30.913 1.00 52.78 66 ALA A C 1
ATOM 491 O O . ALA A 1 66 ? 27.499 12.186 -30.823 1.00 52.78 66 ALA A O 1
ATOM 492 N N . GLU A 1 67 ? 27.678 14.277 -31.619 1.00 54.56 67 GLU A N 1
ATOM 493 C CA . GLU A 1 67 ? 28.981 14.057 -32.260 1.00 54.56 67 GLU A CA 1
ATOM 494 C C . GLU A 1 67 ? 30.125 13.966 -31.235 1.00 54.56 67 GLU A C 1
ATOM 496 O O . GLU A 1 67 ? 31.082 13.225 -31.452 1.00 54.56 67 GLU A O 1
ATOM 501 N N . ALA A 1 68 ? 30.020 14.669 -30.101 1.00 62.66 68 ALA A N 1
ATOM 502 C CA . ALA A 1 68 ? 31.039 14.655 -29.048 1.00 62.66 68 ALA A CA 1
ATOM 503 C C . ALA A 1 68 ? 30.830 13.549 -27.995 1.00 62.66 68 ALA A C 1
ATOM 505 O O . ALA A 1 68 ? 31.801 12.937 -27.549 1.00 62.66 68 ALA A O 1
ATOM 506 N N . ASN A 1 69 ? 29.583 13.293 -27.582 1.00 77.38 69 ASN A N 1
ATOM 507 C CA . ASN A 1 69 ? 29.232 12.258 -26.609 1.00 77.38 69 ASN A CA 1
ATOM 508 C C . ASN A 1 69 ? 27.837 11.658 -26.904 1.00 77.38 69 ASN A C 1
ATOM 510 O O . ASN A 1 69 ? 26.838 12.033 -26.276 1.00 77.38 69 ASN A O 1
ATOM 514 N N . PRO A 1 70 ? 27.747 10.705 -27.852 1.00 78.75 70 PRO A N 1
ATOM 515 C CA . PRO A 1 70 ? 26.474 10.127 -28.286 1.00 78.75 70 PRO A CA 1
ATOM 516 C C . PRO A 1 70 ? 25.747 9.357 -27.175 1.00 78.75 70 PRO A C 1
ATOM 518 O O . PRO A 1 70 ? 24.521 9.259 -27.198 1.00 78.75 70 PRO A O 1
ATOM 521 N N . ASN A 1 71 ? 26.481 8.837 -26.188 1.00 85.81 71 ASN A N 1
ATOM 522 C CA . ASN A 1 71 ? 25.920 8.045 -25.095 1.00 85.81 71 ASN A CA 1
ATOM 523 C C . ASN A 1 71 ? 25.237 8.929 -24.042 1.00 85.81 71 ASN A C 1
ATOM 525 O O . ASN A 1 71 ? 24.118 8.633 -23.631 1.00 85.81 71 ASN A O 1
ATOM 529 N N . ASP A 1 72 ? 25.849 10.053 -23.663 1.00 84.06 72 ASP A N 1
ATOM 530 C CA . ASP A 1 72 ? 25.198 11.027 -22.778 1.00 84.06 72 ASP A CA 1
ATOM 531 C C . ASP A 1 72 ? 23.990 11.677 -23.460 1.00 84.06 72 ASP A C 1
ATOM 533 O O . ASP A 1 72 ? 22.935 11.828 -22.842 1.00 84.06 72 ASP A O 1
ATOM 537 N N . ALA A 1 73 ? 24.101 11.981 -24.758 1.00 80.31 73 ALA A N 1
ATOM 538 C CA . ALA A 1 73 ? 22.972 12.464 -25.547 1.00 80.31 73 ALA A CA 1
ATOM 539 C C . ALA A 1 73 ? 21.822 11.441 -25.584 1.00 80.31 73 ALA A C 1
ATOM 541 O O . ALA A 1 73 ? 20.654 11.831 -25.535 1.00 80.31 73 ALA A O 1
ATOM 542 N N . LEU A 1 74 ? 22.137 10.139 -25.631 1.00 85.75 74 LEU A N 1
ATOM 543 C CA . LEU A 1 74 ? 21.148 9.062 -25.564 1.00 85.75 74 LEU A CA 1
ATOM 544 C C . LEU A 1 74 ? 20.465 9.023 -24.194 1.00 85.75 74 LEU A C 1
ATOM 546 O O . LEU A 1 74 ? 19.243 8.911 -24.145 1.00 85.75 74 LEU A O 1
ATOM 550 N N . ILE A 1 75 ? 21.220 9.165 -23.101 1.00 87.44 75 ILE A N 1
ATOM 551 C CA . ILE A 1 75 ? 20.678 9.201 -21.733 1.00 87.44 75 ILE A CA 1
ATOM 552 C C . ILE A 1 75 ? 19.725 10.386 -21.555 1.00 87.44 75 ILE A C 1
ATOM 554 O O . ILE A 1 75 ? 18.628 10.226 -21.020 1.00 87.44 75 ILE A O 1
ATOM 558 N N . GLU A 1 76 ? 20.105 11.566 -22.043 1.00 83.81 76 GLU A N 1
ATOM 559 C CA . GLU A 1 76 ? 19.242 12.745 -21.980 1.00 83.81 76 GLU A CA 1
ATOM 560 C C . GLU A 1 76 ? 18.000 12.589 -22.851 1.00 83.81 76 GLU A C 1
ATOM 562 O O . GLU A 1 76 ? 16.887 12.804 -22.374 1.00 83.81 76 GLU A O 1
ATOM 567 N N . ALA A 1 77 ? 18.164 12.178 -24.110 1.00 83.88 77 ALA A N 1
ATOM 568 C CA . ALA A 1 77 ? 17.038 11.950 -25.009 1.00 83.88 77 ALA A CA 1
ATOM 569 C C . ALA A 1 77 ? 16.051 10.923 -24.433 1.00 83.88 77 ALA A C 1
ATOM 571 O O . ALA A 1 77 ? 14.840 11.108 -24.554 1.00 83.88 77 ALA A O 1
ATOM 572 N N . ALA A 1 78 ? 16.565 9.881 -23.777 1.00 87.88 78 ALA A N 1
ATOM 573 C CA . ALA A 1 78 ? 15.771 8.857 -23.116 1.00 87.88 78 ALA A CA 1
ATOM 574 C C . ALA A 1 78 ? 14.978 9.416 -21.924 1.00 87.88 78 ALA A C 1
ATOM 576 O O . ALA A 1 78 ? 13.773 9.191 -21.861 1.00 87.88 78 ALA A O 1
ATOM 577 N N . GLY A 1 79 ? 15.597 10.202 -21.034 1.00 83.81 79 GLY A N 1
ATOM 578 C CA . GLY A 1 79 ? 14.900 10.824 -19.896 1.00 83.81 79 GLY A CA 1
ATOM 579 C C . GLY A 1 79 ? 13.829 11.844 -20.310 1.00 83.81 79 GLY A C 1
ATOM 580 O O . GLY A 1 79 ? 12.724 11.868 -19.765 1.00 83.81 79 GLY A O 1
ATOM 581 N N . TRP A 1 80 ? 14.099 12.642 -21.346 1.00 82.56 80 TRP A N 1
ATOM 582 C CA . TRP A 1 80 ? 13.127 13.604 -21.885 1.00 82.56 80 TRP A CA 1
ATOM 583 C C . TRP A 1 80 ? 12.033 12.963 -22.755 1.00 82.56 80 TRP A C 1
ATOM 585 O O . TRP A 1 80 ? 11.074 13.639 -23.124 1.00 82.56 80 TRP A O 1
ATOM 595 N N . GLY A 1 81 ? 12.153 11.677 -23.104 1.00 80.00 81 GLY A N 1
ATOM 596 C CA . GLY A 1 81 ? 11.193 10.990 -23.973 1.00 80.00 81 GLY A CA 1
ATOM 597 C C . GLY A 1 81 ? 11.279 11.405 -25.445 1.00 80.00 81 GLY A C 1
ATOM 598 O O . GLY A 1 81 ? 10.295 11.333 -26.177 1.00 80.00 81 GLY A O 1
ATOM 599 N N . HIS A 1 82 ? 12.441 11.857 -25.916 1.00 83.44 82 HIS A N 1
ATOM 600 C CA . HIS A 1 82 ? 12.664 12.218 -27.317 1.00 83.44 82 HIS A CA 1
ATOM 601 C C . HIS A 1 82 ? 12.941 10.974 -28.171 1.00 83.44 82 HIS A C 1
ATOM 603 O O . HIS A 1 82 ? 14.071 10.723 -28.586 1.00 83.44 82 HIS A O 1
ATOM 609 N N . VAL A 1 83 ? 11.897 10.193 -28.449 1.00 81.12 83 VAL A N 1
ATOM 610 C CA . VAL A 1 83 ? 11.980 8.868 -29.095 1.00 81.12 83 VAL A CA 1
ATOM 611 C C . VAL A 1 83 ? 12.685 8.901 -30.454 1.00 81.12 83 VAL A C 1
ATOM 613 O O . VAL A 1 83 ? 13.504 8.030 -30.745 1.00 81.12 83 VAL A O 1
ATOM 616 N N . ASP A 1 84 ? 12.427 9.917 -31.281 1.00 79.62 84 ASP A N 1
ATOM 617 C CA . ASP A 1 84 ? 13.103 10.069 -32.578 1.00 79.62 84 ASP A CA 1
ATOM 618 C C . ASP A 1 84 ? 14.612 10.286 -32.416 1.00 79.62 84 ASP A C 1
ATOM 620 O O . ASP A 1 84 ? 15.413 9.732 -33.174 1.00 79.62 84 ASP A O 1
ATOM 624 N N . SER A 1 85 ? 15.009 11.058 -31.400 1.00 78.31 85 SER A N 1
ATOM 625 C CA . SER A 1 85 ? 16.414 11.263 -31.048 1.00 78.31 85 SER A CA 1
ATOM 626 C C . SER A 1 85 ? 17.031 9.973 -30.515 1.00 78.31 85 SER A C 1
ATOM 628 O O . SER A 1 85 ? 18.113 9.609 -30.961 1.00 78.31 85 SER A O 1
ATOM 630 N N . VAL A 1 86 ? 16.329 9.234 -29.648 1.00 79.56 86 VAL A N 1
ATOM 631 C CA . VAL A 1 86 ? 16.768 7.919 -29.144 1.00 79.56 86 VAL A CA 1
ATOM 632 C C . VAL A 1 86 ? 17.019 6.953 -30.305 1.00 79.56 86 VAL A C 1
ATOM 634 O O . VAL A 1 86 ? 18.119 6.425 -30.440 1.00 79.56 86 VAL A O 1
ATOM 637 N N . LYS A 1 87 ? 16.047 6.781 -31.210 1.00 83.25 87 LYS A N 1
ATOM 638 C CA . LYS A 1 87 ? 16.173 5.898 -32.385 1.00 83.25 87 LYS A CA 1
ATOM 639 C C . LYS A 1 87 ? 17.325 6.314 -33.297 1.00 83.25 87 LYS A C 1
ATOM 641 O O . LYS A 1 87 ? 18.068 5.462 -33.780 1.00 83.25 87 LYS A O 1
ATOM 646 N N . ARG A 1 88 ? 17.495 7.619 -33.529 1.00 79.94 88 ARG A N 1
ATOM 647 C CA . ARG A 1 88 ? 18.595 8.150 -34.343 1.00 79.94 88 ARG A CA 1
ATOM 648 C C . ARG A 1 88 ? 19.957 7.909 -33.694 1.00 79.94 88 ARG A C 1
ATOM 650 O O . ARG A 1 88 ? 20.875 7.516 -34.399 1.00 79.94 88 ARG A O 1
ATOM 657 N N . LEU A 1 89 ? 20.090 8.133 -32.389 1.00 81.00 89 LEU A N 1
ATOM 658 C CA . LEU A 1 89 ? 21.343 7.931 -31.658 1.00 81.00 89 LEU A CA 1
ATOM 659 C C . LEU A 1 89 ? 21.741 6.454 -31.632 1.00 81.00 89 LEU A C 1
ATOM 661 O O . LEU A 1 89 ? 22.891 6.130 -31.905 1.00 81.00 89 LEU A O 1
ATOM 665 N N . LEU A 1 90 ? 20.779 5.553 -31.422 1.00 82.38 90 LEU A N 1
ATOM 666 C CA . LEU A 1 90 ? 21.005 4.108 -31.528 1.00 82.38 90 LEU A CA 1
ATOM 667 C C . LEU A 1 90 ? 21.446 3.698 -32.944 1.00 82.38 90 LEU A C 1
ATOM 669 O O . LEU A 1 90 ? 22.339 2.870 -33.099 1.00 82.38 90 LEU A O 1
ATOM 673 N N . ALA A 1 91 ? 20.877 4.313 -33.988 1.00 81.06 91 ALA A N 1
ATOM 674 C CA . ALA A 1 91 ? 21.306 4.095 -35.373 1.00 81.06 91 ALA A CA 1
ATOM 675 C C . ALA A 1 91 ? 22.708 4.660 -35.684 1.00 81.06 91 ALA A C 1
ATOM 677 O O . ALA A 1 91 ? 23.322 4.243 -36.664 1.00 81.06 91 ALA A O 1
ATOM 678 N N . LEU A 1 92 ? 23.212 5.589 -34.865 1.00 79.56 92 LEU A N 1
ATOM 679 C CA . LEU A 1 92 ? 24.571 6.141 -34.921 1.00 79.56 92 LEU A CA 1
ATOM 680 C C . LEU A 1 92 ? 25.547 5.394 -33.991 1.00 79.56 92 LEU A C 1
ATOM 682 O O . LEU A 1 92 ? 26.580 5.943 -33.624 1.00 79.56 92 LEU A O 1
ATOM 686 N N . GLU A 1 93 ? 25.221 4.154 -33.608 1.00 80.44 93 GLU A N 1
ATOM 687 C CA . GLU A 1 93 ? 26.037 3.288 -32.743 1.00 80.44 93 GLU A CA 1
ATOM 688 C C . GLU A 1 93 ? 26.231 3.806 -31.302 1.00 80.44 93 GLU A C 1
ATOM 690 O O . GLU A 1 93 ? 27.153 3.378 -30.605 1.00 80.44 93 GLU A O 1
ATOM 695 N N . ALA A 1 94 ? 25.340 4.679 -30.805 1.00 80.94 94 ALA A N 1
ATOM 696 C CA . ALA A 1 94 ? 25.293 4.983 -29.375 1.00 80.94 94 ALA A CA 1
ATOM 697 C C . ALA A 1 94 ? 25.020 3.694 -28.582 1.00 80.94 94 ALA A C 1
ATOM 699 O O . ALA A 1 94 ? 24.083 2.950 -28.881 1.00 80.94 94 ALA A O 1
ATOM 700 N N . ASN A 1 95 ? 25.833 3.427 -27.562 1.00 87.69 95 ASN A N 1
ATOM 701 C CA . ASN A 1 95 ? 25.739 2.214 -26.766 1.00 87.69 95 ASN A CA 1
ATOM 702 C C . ASN A 1 95 ? 24.748 2.422 -25.605 1.00 87.69 95 ASN A C 1
ATOM 704 O O . ASN A 1 95 ? 25.066 3.142 -24.655 1.00 87.69 95 ASN A O 1
ATOM 708 N N . PRO A 1 96 ? 23.578 1.753 -25.602 1.00 88.50 96 PRO A N 1
ATOM 709 C CA . PRO A 1 96 ? 22.573 1.922 -24.550 1.00 88.50 96 PRO A CA 1
ATOM 710 C C . PRO A 1 96 ? 23.010 1.372 -23.184 1.00 88.50 96 PRO A C 1
ATOM 712 O O . PRO A 1 96 ? 22.314 1.567 -22.189 1.00 88.50 96 PRO A O 1
ATOM 715 N N . ARG A 1 97 ? 24.147 0.666 -23.125 1.00 91.06 97 ARG A N 1
ATOM 716 C CA . ARG A 1 97 ? 24.733 0.118 -21.894 1.00 91.06 97 ARG A CA 1
ATOM 717 C C . ARG A 1 97 ? 25.688 1.085 -21.205 1.00 91.06 97 ARG A C 1
ATOM 719 O O . ARG A 1 97 ? 26.157 0.777 -20.116 1.00 91.06 97 ARG A O 1
ATOM 726 N N . THR A 1 98 ? 26.025 2.199 -21.846 1.00 89.88 98 THR A N 1
ATOM 727 C CA . THR A 1 98 ? 26.955 3.169 -21.277 1.00 89.88 98 THR A CA 1
ATOM 728 C C . THR A 1 98 ? 26.302 3.931 -20.127 1.00 89.88 98 THR A C 1
ATOM 730 O O . THR A 1 98 ? 25.137 4.326 -20.194 1.00 89.88 98 THR A O 1
ATOM 733 N N . GLU A 1 99 ? 27.076 4.112 -19.063 1.00 93.19 99 GLU A N 1
ATOM 734 C CA . GLU A 1 99 ? 26.695 4.879 -17.883 1.00 93.19 99 GLU A CA 1
ATOM 735 C C . GLU A 1 99 ? 26.942 6.376 -18.102 1.00 93.19 99 GLU A C 1
ATOM 737 O O . GLU A 1 99 ? 27.854 6.770 -18.832 1.00 93.19 99 GLU A O 1
ATOM 742 N N . ALA A 1 100 ? 26.143 7.205 -17.435 1.00 87.94 100 ALA A N 1
ATOM 743 C CA . ALA A 1 100 ? 26.260 8.653 -17.464 1.00 87.94 100 ALA A CA 1
ATOM 744 C C . ALA A 1 100 ? 27.634 9.110 -16.963 1.00 87.94 100 ALA A C 1
ATOM 746 O O . ALA A 1 100 ? 28.092 8.708 -15.884 1.00 87.94 100 ALA A O 1
ATOM 747 N N . THR A 1 101 ? 28.253 10.028 -17.704 1.00 88.94 101 THR A N 1
ATOM 748 C CA . THR A 1 101 ? 29.485 10.684 -17.254 1.00 88.94 101 THR A CA 1
ATOM 749 C C . THR A 1 101 ? 29.276 11.423 -15.924 1.00 88.94 101 THR A C 1
ATOM 751 O O . THR A 1 101 ? 28.157 11.851 -15.617 1.00 88.94 101 THR A O 1
ATOM 754 N N . PRO A 1 102 ? 30.324 11.598 -15.094 1.00 88.94 102 PRO A N 1
ATOM 755 C CA . PRO A 1 102 ? 30.234 12.387 -13.863 1.00 88.94 102 PRO A CA 1
ATOM 756 C C . PRO A 1 102 ? 29.635 13.784 -14.078 1.00 88.94 102 PRO A C 1
ATOM 758 O O . PRO A 1 102 ? 28.841 14.246 -13.260 1.00 88.94 102 PRO A O 1
ATOM 761 N N . GLU A 1 103 ? 29.960 14.426 -15.201 1.00 84.56 103 GLU A N 1
ATOM 762 C CA . GLU A 1 103 ? 29.459 15.744 -15.582 1.00 84.56 103 GLU A CA 1
ATOM 763 C C . GLU A 1 103 ? 27.947 15.716 -15.832 1.00 84.56 103 GLU A C 1
ATOM 765 O O . GLU A 1 103 ? 27.207 16.553 -15.302 1.00 84.56 103 GLU A O 1
ATOM 770 N N . LEU A 1 104 ? 27.460 14.728 -16.595 1.00 82.06 104 LEU A N 1
ATOM 771 C CA . LEU A 1 104 ? 26.028 14.563 -16.831 1.00 82.06 104 LEU A CA 1
ATOM 772 C C . LEU A 1 104 ? 25.291 14.221 -15.532 1.00 82.06 104 LEU A C 1
ATOM 774 O O . LEU A 1 104 ? 24.228 14.789 -15.260 1.00 82.06 104 LEU A O 1
ATOM 778 N N . ARG A 1 105 ? 25.867 13.335 -14.708 1.00 89.12 105 ARG A N 1
ATOM 779 C CA . ARG A 1 105 ? 25.308 12.963 -13.402 1.00 89.12 105 ARG A CA 1
ATOM 780 C C . ARG A 1 105 ? 25.128 14.174 -12.504 1.00 89.12 105 ARG A C 1
ATOM 782 O O . ARG A 1 105 ? 24.038 14.367 -11.973 1.00 89.12 105 ARG A O 1
ATOM 789 N N . GLN A 1 106 ? 26.148 15.020 -12.395 1.00 85.75 106 GLN A N 1
ATOM 790 C CA . GLN A 1 106 ? 26.083 16.240 -11.597 1.00 85.75 106 GLN A CA 1
ATOM 791 C C . GLN A 1 106 ? 25.027 17.215 -12.131 1.00 85.75 106 GLN A C 1
ATOM 793 O O . GLN A 1 106 ? 24.251 17.766 -11.354 1.00 85.75 106 GLN A O 1
ATOM 798 N N . ARG A 1 107 ? 24.957 17.402 -13.455 1.00 84.56 107 ARG A N 1
ATOM 799 C CA . ARG A 1 107 ? 24.012 18.336 -14.086 1.00 84.56 107 ARG A CA 1
ATOM 800 C C . ARG A 1 107 ? 22.550 17.908 -13.946 1.00 84.56 107 ARG A C 1
ATOM 802 O O . ARG A 1 107 ? 21.670 18.761 -13.874 1.00 84.56 107 ARG A O 1
ATOM 809 N N . ARG A 1 108 ? 22.279 16.603 -13.982 1.00 77.88 108 ARG A N 1
ATOM 810 C CA . ARG A 1 108 ? 20.920 16.031 -14.010 1.00 77.88 108 ARG A CA 1
ATOM 811 C C . ARG A 1 108 ? 20.508 15.355 -12.703 1.00 77.88 108 ARG A C 1
ATOM 813 O O . ARG A 1 108 ? 19.412 14.813 -12.637 1.00 77.88 108 ARG A O 1
ATOM 820 N N . GLY A 1 109 ? 21.372 15.356 -11.689 1.00 83.06 109 GLY A N 1
ATOM 821 C CA . GLY A 1 109 ? 21.133 14.627 -10.442 1.00 83.06 109 GLY A CA 1
ATOM 822 C C . GLY A 1 109 ? 20.974 13.120 -10.668 1.00 83.06 109 GLY A C 1
ATOM 823 O O . GLY A 1 109 ? 20.100 12.494 -10.073 1.00 83.06 109 GLY A O 1
ATOM 824 N N . LEU A 1 110 ? 21.758 12.531 -11.579 1.00 86.94 110 LEU A N 1
ATOM 825 C CA . LEU A 1 110 ? 21.724 11.086 -11.820 1.00 86.94 110 LEU A CA 1
ATOM 826 C C . LEU A 1 110 ? 22.661 10.354 -10.853 1.00 86.94 110 LEU A C 1
ATOM 828 O O . LEU A 1 110 ? 23.739 10.834 -10.506 1.00 86.94 110 LEU A O 1
ATOM 832 N N . ASN A 1 111 ? 22.261 9.144 -10.483 1.00 89.38 111 ASN A N 1
ATOM 833 C CA . ASN A 1 111 ? 23.033 8.243 -9.637 1.00 89.38 111 ASN A CA 1
ATOM 834 C C . ASN A 1 111 ? 24.240 7.658 -10.384 1.00 89.38 111 ASN A C 1
ATOM 836 O O . ASN A 1 111 ? 24.244 7.590 -11.617 1.00 89.38 111 ASN A O 1
ATOM 840 N N . GLU A 1 112 ? 25.252 7.199 -9.647 1.00 90.81 112 GLU A N 1
ATOM 841 C CA . GLU A 1 112 ? 26.330 6.388 -10.223 1.00 90.81 112 GLU A CA 1
ATOM 842 C C . GLU A 1 112 ? 25.754 5.124 -10.871 1.00 90.81 112 GLU A C 1
ATOM 844 O O . GLU A 1 112 ? 24.787 4.565 -10.361 1.00 90.81 112 GLU A O 1
ATOM 849 N N . GLY A 1 113 ? 26.273 4.722 -12.033 1.00 91.56 113 GLY A N 1
ATOM 850 C CA . GLY A 1 113 ? 25.717 3.606 -12.804 1.00 91.56 113 GLY A CA 1
ATOM 851 C C . GLY A 1 113 ? 24.451 3.922 -13.616 1.00 91.56 113 GLY A C 1
ATOM 852 O O . GLY A 1 113 ? 23.903 3.030 -14.259 1.00 91.56 113 GLY A O 1
ATOM 853 N N . SER A 1 114 ? 23.956 5.170 -13.623 1.00 92.50 114 SER A N 1
ATOM 854 C CA . SER A 1 114 ? 22.743 5.519 -14.387 1.00 92.50 114 SER A CA 1
ATOM 855 C C . SER A 1 114 ? 22.962 5.370 -15.892 1.00 92.50 114 SER A C 1
ATOM 857 O O . SER A 1 114 ? 23.805 6.048 -16.470 1.00 92.50 114 SER A O 1
ATOM 859 N N . THR A 1 115 ? 22.148 4.539 -16.534 1.00 95.44 115 THR A N 1
ATOM 860 C CA . THR A 1 115 ? 22.109 4.347 -17.995 1.00 95.44 115 THR A CA 1
ATOM 861 C C . THR A 1 115 ? 20.897 5.051 -18.611 1.00 95.44 115 THR A C 1
ATOM 863 O O . THR A 1 115 ? 20.034 5.578 -17.900 1.00 95.44 115 THR A O 1
ATOM 866 N N . ALA A 1 116 ? 20.785 5.020 -19.943 1.00 92.50 116 ALA A N 1
ATOM 867 C CA . ALA A 1 116 ? 19.637 5.589 -20.648 1.00 92.50 116 ALA A CA 1
ATOM 868 C C . ALA A 1 116 ? 18.318 4.923 -20.228 1.00 92.50 116 ALA A C 1
ATOM 870 O O . ALA A 1 116 ? 17.289 5.591 -20.133 1.00 92.50 116 ALA A O 1
ATOM 871 N N . LEU A 1 117 ? 18.368 3.626 -19.903 1.00 96.25 117 LEU A N 1
ATOM 872 C CA . LEU A 1 117 ? 17.212 2.876 -19.424 1.00 96.25 117 LEU A CA 1
ATOM 873 C C . LEU A 1 117 ? 16.742 3.369 -18.050 1.00 96.25 117 LEU A C 1
ATOM 875 O O . LEU A 1 117 ? 15.550 3.579 -17.868 1.00 96.25 117 LEU A O 1
ATOM 879 N N . HIS A 1 118 ? 17.661 3.639 -17.115 1.00 95.62 118 HIS A N 1
ATOM 880 C CA . HIS A 1 118 ? 17.306 4.196 -15.803 1.00 95.62 118 HIS A CA 1
ATOM 881 C C . HIS A 1 118 ? 16.656 5.578 -15.917 1.00 95.62 118 HIS A C 1
ATOM 883 O O . HIS A 1 118 ? 15.707 5.873 -15.193 1.00 95.62 118 HIS A O 1
ATOM 889 N N . ALA A 1 119 ? 17.167 6.430 -16.813 1.00 91.56 119 ALA A N 1
ATOM 890 C CA . ALA A 1 119 ? 16.603 7.756 -17.050 1.00 91.56 119 ALA A CA 1
ATOM 891 C C . ALA A 1 119 ? 15.194 7.666 -17.659 1.00 91.56 119 ALA A C 1
ATOM 893 O O . ALA A 1 119 ? 14.278 8.318 -17.166 1.00 91.56 119 ALA A O 1
ATOM 894 N N . ALA A 1 120 ? 14.999 6.823 -18.678 1.00 95.12 120 ALA A N 1
ATOM 895 C CA . ALA A 1 120 ? 13.683 6.608 -19.278 1.00 95.12 120 ALA A CA 1
ATOM 896 C C . ALA A 1 120 ? 12.683 5.992 -18.290 1.00 95.12 120 ALA A C 1
ATOM 898 O O . ALA A 1 120 ? 11.537 6.430 -18.235 1.00 95.12 120 ALA A O 1
ATOM 899 N N . ALA A 1 121 ? 13.114 5.010 -17.493 1.00 96.31 121 ALA A N 1
ATOM 900 C CA . ALA A 1 121 ? 12.249 4.310 -16.552 1.00 96.31 121 ALA A CA 1
ATOM 901 C C . ALA A 1 121 ? 11.798 5.198 -15.386 1.00 96.31 121 ALA A C 1
ATOM 903 O O . ALA A 1 121 ? 10.627 5.179 -15.025 1.00 96.31 121 ALA A O 1
ATOM 904 N N . ARG A 1 122 ? 12.696 6.033 -14.849 1.00 93.94 122 ARG A N 1
ATOM 905 C CA . ARG A 1 122 ? 12.376 7.013 -13.796 1.00 93.94 122 ARG A CA 1
ATOM 906 C C . ARG A 1 122 ? 11.310 8.017 -14.230 1.00 93.94 122 ARG A C 1
ATOM 908 O O . ARG A 1 122 ? 10.446 8.383 -13.440 1.00 93.94 122 ARG A O 1
ATOM 915 N N . GLU A 1 123 ? 11.389 8.452 -15.483 1.00 91.44 123 GLU A N 1
ATOM 916 C CA . GLU A 1 123 ? 10.519 9.480 -16.062 1.00 91.44 123 GLU A CA 1
ATOM 917 C C . GLU A 1 123 ? 9.295 8.896 -16.794 1.00 91.44 123 GLU A C 1
ATOM 919 O O . GLU A 1 123 ? 8.553 9.642 -17.435 1.00 91.44 123 GLU A O 1
ATOM 924 N N . GLY A 1 124 ? 9.090 7.573 -16.752 1.00 93.81 124 GLY A N 1
ATOM 925 C CA . GLY A 1 124 ? 7.925 6.917 -17.357 1.00 93.81 124 GLY A CA 1
ATOM 926 C C . GLY A 1 124 ? 7.890 6.966 -18.886 1.00 93.81 124 GLY A C 1
ATOM 927 O O . GLY A 1 124 ? 6.823 7.057 -19.488 1.00 93.81 124 GLY A O 1
ATOM 928 N N . ARG A 1 125 ? 9.047 6.975 -19.558 1.00 95.19 125 ARG A N 1
ATOM 929 C CA . ARG A 1 125 ? 9.135 7.138 -21.021 1.00 95.19 125 ARG A CA 1
ATOM 930 C C . ARG A 1 125 ? 8.989 5.802 -21.751 1.00 95.19 125 ARG A C 1
ATOM 932 O O . ARG A 1 125 ? 9.966 5.272 -22.274 1.00 95.19 125 ARG A O 1
ATOM 939 N N . GLU A 1 126 ? 7.764 5.293 -21.825 1.00 95.38 126 GLU A N 1
ATOM 940 C CA . GLU A 1 126 ? 7.401 3.989 -22.413 1.00 95.38 126 GLU A CA 1
ATOM 941 C C . GLU A 1 126 ? 8.057 3.706 -23.776 1.00 95.38 126 GLU A C 1
ATOM 943 O O . GLU A 1 126 ? 8.817 2.750 -23.921 1.00 95.38 126 GLU A O 1
ATOM 948 N N . GLU A 1 127 ? 7.843 4.570 -24.774 1.00 92.62 127 GLU A N 1
ATOM 949 C CA . GLU A 1 127 ? 8.398 4.377 -26.123 1.00 92.62 127 GLU A CA 1
ATOM 950 C C . GLU A 1 127 ? 9.937 4.414 -26.159 1.00 92.62 127 GLU A C 1
ATOM 952 O O . GLU A 1 127 ? 10.564 3.782 -27.014 1.00 92.62 127 GLU A O 1
ATOM 957 N N . ALA A 1 128 ? 10.563 5.163 -25.245 1.00 91.50 128 ALA A N 1
ATOM 958 C CA . ALA A 1 128 ? 12.016 5.190 -25.124 1.00 91.50 128 ALA A CA 1
ATOM 959 C C . ALA A 1 128 ? 12.533 3.897 -24.478 1.00 91.50 128 ALA A C 1
ATOM 961 O O . ALA A 1 128 ? 13.530 3.351 -24.948 1.00 91.50 128 ALA A O 1
ATOM 962 N N . VAL A 1 129 ? 11.843 3.379 -23.457 1.00 96.12 129 VAL A N 1
ATOM 963 C CA . VAL A 1 129 ? 12.145 2.080 -22.834 1.00 96.12 129 VAL A CA 1
ATOM 964 C C . VAL A 1 129 ? 12.030 0.953 -23.859 1.00 96.12 129 VAL A C 1
ATOM 966 O O . VAL A 1 129 ? 12.968 0.171 -23.991 1.00 96.12 129 VAL A O 1
ATOM 969 N N . ASP A 1 130 ? 10.956 0.918 -24.650 1.00 95.06 130 ASP A N 1
ATOM 970 C CA . ASP A 1 130 ? 10.769 -0.068 -25.723 1.00 95.06 130 ASP A CA 1
ATOM 971 C C . ASP A 1 130 ? 11.904 -0.011 -26.764 1.00 95.06 130 ASP A C 1
ATOM 973 O O . ASP A 1 130 ? 12.491 -1.035 -27.129 1.00 95.06 130 ASP A O 1
ATOM 977 N N . ALA A 1 131 ? 12.281 1.194 -27.207 1.00 92.88 131 ALA A N 1
ATOM 978 C CA . ALA A 1 131 ? 13.390 1.372 -28.144 1.00 92.88 131 ALA A CA 1
ATOM 979 C C . ALA A 1 131 ? 14.736 0.898 -27.562 1.00 92.88 131 ALA A C 1
ATOM 981 O O . ALA A 1 131 ? 15.522 0.263 -28.269 1.00 92.88 131 ALA A O 1
ATOM 982 N N . LEU A 1 132 ? 14.999 1.181 -26.283 1.00 93.44 132 LEU A N 1
ATOM 983 C CA . LEU A 1 132 ? 16.224 0.773 -25.590 1.00 93.44 132 LEU A CA 1
ATOM 984 C C . LEU A 1 132 ? 16.271 -0.742 -25.347 1.00 93.44 132 LEU A C 1
ATOM 986 O O . LEU A 1 132 ? 17.316 -1.359 -25.567 1.00 93.44 132 LEU A O 1
ATOM 990 N N . ALA A 1 133 ? 15.151 -1.356 -24.960 1.00 92.38 133 ALA A N 1
ATOM 991 C CA . ALA A 1 133 ? 15.036 -2.801 -24.778 1.00 92.38 133 ALA A CA 1
ATOM 992 C C . ALA A 1 133 ? 15.305 -3.548 -26.097 1.00 92.38 133 ALA A C 1
ATOM 994 O O . ALA A 1 133 ? 16.135 -4.458 -26.141 1.00 92.38 133 ALA A O 1
ATOM 995 N N . LYS A 1 134 ? 14.708 -3.090 -27.208 1.00 91.94 134 LYS A N 1
ATOM 996 C CA . LYS A 1 134 ? 14.963 -3.626 -28.562 1.00 91.94 134 LYS A CA 1
ATOM 997 C C . LYS A 1 134 ? 16.410 -3.449 -29.024 1.00 91.94 134 LYS A C 1
ATOM 999 O O . LYS A 1 134 ? 16.889 -4.237 -29.836 1.00 91.94 134 LYS A O 1
ATOM 1004 N N . ALA A 1 135 ? 17.110 -2.442 -28.507 1.00 88.94 135 ALA A N 1
ATOM 1005 C CA . ALA A 1 135 ? 18.522 -2.192 -28.782 1.00 88.94 135 ALA A CA 1
ATOM 1006 C C . ALA A 1 135 ? 19.484 -2.949 -27.843 1.00 88.94 135 ALA A C 1
ATOM 1008 O O . ALA A 1 135 ? 20.669 -2.620 -27.779 1.00 88.94 135 ALA A O 1
ATOM 1009 N N . CYS A 1 136 ? 19.005 -3.972 -27.125 1.00 86.94 136 CYS A N 1
ATOM 1010 C CA . CYS A 1 136 ? 19.807 -4.811 -26.230 1.00 86.94 136 CYS A CA 1
ATOM 1011 C C . CYS A 1 136 ? 20.477 -4.031 -25.080 1.00 86.94 136 CYS A C 1
ATOM 1013 O O . CYS A 1 136 ? 21.600 -4.375 -24.664 1.00 86.94 136 CYS A O 1
ATOM 1015 N N . ALA A 1 137 ? 19.804 -2.992 -24.563 1.00 89.62 137 ALA A N 1
ATOM 1016 C CA . ALA A 1 137 ? 20.163 -2.365 -23.293 1.00 89.62 137 ALA A CA 1
ATOM 1017 C C . ALA A 1 137 ? 20.276 -3.421 -22.180 1.00 89.62 137 ALA A C 1
ATOM 1019 O O . ALA A 1 137 ? 19.608 -4.454 -22.214 1.00 89.62 137 ALA A O 1
ATOM 1020 N N . ASN A 1 138 ? 21.141 -3.179 -21.193 1.00 91.69 138 ASN A N 1
ATOM 1021 C CA . ASN A 1 138 ? 21.200 -4.049 -20.022 1.00 91.69 138 ASN A CA 1
ATOM 1022 C C . ASN A 1 138 ? 19.998 -3.741 -19.120 1.00 91.69 138 ASN A C 1
ATOM 1024 O O . ASN A 1 138 ? 19.993 -2.708 -18.456 1.00 91.69 138 ASN A O 1
ATOM 1028 N N . LEU A 1 139 ? 18.995 -4.621 -19.117 1.00 92.06 139 LEU A N 1
ATOM 1029 C CA . LEU A 1 139 ? 17.757 -4.419 -18.358 1.00 92.06 139 LEU A CA 1
ATOM 1030 C C . LEU A 1 139 ? 17.984 -4.419 -16.839 1.00 92.06 139 LEU A C 1
ATOM 1032 O O . LEU A 1 139 ? 17.275 -3.722 -16.118 1.00 92.06 139 LEU A O 1
ATOM 1036 N N . ASN A 1 140 ? 19.028 -5.117 -16.382 1.00 90.88 140 ASN A N 1
ATOM 1037 C CA . ASN A 1 140 ? 19.303 -5.353 -14.962 1.00 90.88 140 ASN A CA 1
ATOM 1038 C C . ASN A 1 140 ? 20.553 -4.606 -14.485 1.00 90.88 140 ASN A C 1
ATOM 1040 O O . ASN A 1 140 ? 21.133 -4.941 -13.453 1.00 90.88 140 ASN A O 1
ATOM 1044 N N . SER A 1 141 ? 21.034 -3.621 -15.254 1.00 92.44 141 SER A N 1
ATOM 1045 C CA . SER A 1 141 ? 22.063 -2.716 -14.737 1.00 92.44 141 SER A CA 1
ATOM 1046 C C . SER A 1 141 ? 21.533 -2.018 -13.486 1.00 92.44 141 SER A C 1
ATOM 1048 O O . SER A 1 141 ? 20.367 -1.630 -13.474 1.00 92.44 141 SER A O 1
ATOM 1050 N N . LYS A 1 142 ? 22.391 -1.841 -12.478 1.00 92.69 142 LYS A N 1
ATOM 1051 C CA . LYS A 1 142 ? 22.050 -1.172 -11.220 1.00 92.69 142 LYS A CA 1
ATOM 1052 C C . LYS A 1 142 ? 22.700 0.209 -11.160 1.00 92.69 142 LYS A C 1
ATOM 1054 O O . LYS A 1 142 ? 23.915 0.321 -11.316 1.00 92.69 142 LYS A O 1
ATOM 1059 N N . ALA A 1 143 ? 21.910 1.240 -10.878 1.00 92.88 143 ALA A N 1
ATOM 1060 C CA . ALA A 1 143 ? 22.377 2.591 -10.596 1.00 92.88 143 ALA A CA 1
ATOM 1061 C C . ALA A 1 143 ? 22.233 2.888 -9.099 1.00 92.88 143 ALA A C 1
ATOM 1063 O O . ALA A 1 143 ? 21.119 2.948 -8.582 1.00 92.88 143 ALA A O 1
ATOM 1064 N N . ASN A 1 144 ? 23.350 3.065 -8.385 1.00 91.31 144 ASN A N 1
ATOM 1065 C CA . ASN A 1 144 ? 23.396 3.067 -6.913 1.00 91.31 144 ASN A CA 1
ATOM 1066 C C . ASN A 1 144 ? 22.671 1.855 -6.290 1.00 91.31 144 ASN A C 1
ATOM 1068 O O . ASN A 1 144 ? 21.971 1.992 -5.292 1.00 91.31 144 ASN A O 1
ATOM 1072 N N . GLY A 1 145 ? 22.815 0.675 -6.897 1.00 91.44 145 GLY A N 1
ATOM 1073 C CA . GLY A 1 145 ? 22.153 -0.548 -6.432 1.00 91.44 145 GLY A CA 1
ATOM 1074 C C . GLY A 1 145 ? 20.710 -0.731 -6.911 1.00 91.44 145 GLY A C 1
ATOM 1075 O O . GLY A 1 145 ? 20.188 -1.814 -6.714 1.00 91.44 145 GLY A O 1
ATOM 1076 N N . ILE A 1 146 ? 20.111 0.258 -7.585 1.00 93.31 146 ILE A N 1
ATOM 1077 C CA . ILE A 1 146 ? 18.694 0.236 -7.983 1.00 93.31 146 ILE A CA 1
ATOM 1078 C C . ILE A 1 146 ? 18.556 -0.097 -9.469 1.00 93.31 146 ILE A C 1
ATOM 1080 O O . ILE A 1 146 ? 19.234 0.521 -10.295 1.00 93.31 146 ILE A O 1
ATOM 1084 N N . THR A 1 147 ? 17.670 -1.024 -9.831 1.00 95.12 147 THR A N 1
ATOM 1085 C CA . THR A 1 147 ? 17.390 -1.361 -11.240 1.00 95.12 147 THR A CA 1
ATOM 1086 C C . THR A 1 147 ? 16.442 -0.364 -11.922 1.00 95.12 147 THR A C 1
ATOM 1088 O O . THR A 1 147 ? 15.742 0.432 -11.292 1.00 95.12 147 THR A O 1
ATOM 1091 N N . ALA A 1 148 ? 16.373 -0.401 -13.257 1.00 95.31 148 ALA A N 1
ATOM 1092 C CA . ALA A 1 148 ? 15.382 0.386 -13.997 1.00 95.31 148 ALA A CA 1
ATOM 1093 C C . ALA A 1 148 ? 13.934 -0.024 -13.656 1.00 95.31 148 ALA A C 1
ATOM 1095 O O . ALA A 1 148 ? 13.056 0.837 -13.618 1.00 95.31 148 ALA A O 1
ATOM 1096 N N . LEU A 1 149 ? 13.698 -1.311 -13.371 1.00 95.69 149 LEU A N 1
ATOM 1097 C CA . LEU A 1 149 ? 12.388 -1.832 -12.979 1.00 95.69 149 LEU A CA 1
ATOM 1098 C C . LEU A 1 149 ? 11.960 -1.283 -11.613 1.00 95.69 149 LEU A C 1
ATOM 1100 O O . LEU A 1 149 ? 10.843 -0.788 -11.495 1.00 95.69 149 LEU A O 1
ATOM 1104 N N . GLU A 1 150 ? 12.853 -1.265 -10.620 1.00 94.75 150 GLU A N 1
ATOM 1105 C CA . GLU A 1 150 ? 12.586 -0.645 -9.311 1.00 94.75 150 GLU A CA 1
ATOM 1106 C C . GLU A 1 150 ? 12.290 0.858 -9.426 1.00 94.75 150 GLU A C 1
ATOM 1108 O O . GLU A 1 150 ? 11.369 1.360 -8.783 1.00 94.75 150 GLU A O 1
ATOM 1113 N N . LEU A 1 151 ? 13.020 1.596 -10.276 1.00 95.19 151 LEU A N 1
ATOM 1114 C CA . LEU A 1 151 ? 12.738 3.020 -10.516 1.00 95.19 151 LEU A CA 1
ATOM 1115 C C . LEU A 1 151 ? 11.355 3.241 -11.142 1.00 95.19 151 LEU A C 1
ATOM 1117 O O . LEU A 1 151 ? 10.667 4.191 -10.767 1.00 95.19 151 LEU A O 1
ATOM 1121 N N . ALA A 1 152 ? 10.951 2.380 -12.080 1.00 96.94 152 ALA A N 1
ATOM 1122 C CA . ALA A 1 152 ? 9.624 2.432 -12.687 1.00 96.94 152 ALA A CA 1
ATOM 1123 C C . ALA A 1 152 ? 8.523 2.080 -11.676 1.00 96.94 152 ALA A C 1
ATOM 1125 O O . ALA A 1 152 ? 7.507 2.773 -11.617 1.00 96.94 152 ALA A O 1
ATOM 1126 N N . ALA A 1 153 ? 8.757 1.058 -10.846 1.00 96.38 153 ALA A N 1
ATOM 1127 C CA . ALA A 1 153 ? 7.864 0.640 -9.772 1.00 96.38 153 ALA A CA 1
ATOM 1128 C C . ALA A 1 153 ? 7.653 1.760 -8.746 1.00 96.38 153 ALA A C 1
ATOM 1130 O O . ALA A 1 153 ? 6.517 2.131 -8.463 1.00 96.38 153 ALA A O 1
ATOM 1131 N N . LYS A 1 154 ? 8.741 2.384 -8.281 1.00 95.44 154 LYS A N 1
ATOM 1132 C CA . LYS A 1 154 ? 8.711 3.562 -7.403 1.00 95.44 154 LYS A CA 1
ATOM 1133 C C . LYS A 1 154 ? 7.950 4.738 -8.023 1.00 95.44 154 LYS A C 1
ATOM 1135 O O . LYS A 1 154 ? 7.212 5.437 -7.332 1.00 95.44 154 LYS A O 1
ATOM 1140 N N . GLY A 1 155 ? 8.166 4.982 -9.316 1.00 94.19 155 GLY A N 1
ATOM 1141 C CA . GLY A 1 155 ? 7.557 6.085 -10.059 1.00 94.19 155 GLY A CA 1
ATOM 1142 C C . GLY A 1 155 ? 6.086 5.881 -10.428 1.00 94.19 155 GLY A C 1
ATOM 1143 O O . GLY A 1 155 ? 5.451 6.839 -10.859 1.00 94.19 155 GLY A O 1
ATOM 1144 N N . GLY A 1 156 ? 5.536 4.674 -10.258 1.00 96.75 156 GLY A N 1
ATOM 1145 C CA . GLY A 1 156 ? 4.158 4.363 -10.651 1.00 96.75 156 GLY A CA 1
ATOM 1146 C C . GLY A 1 156 ? 3.963 4.166 -12.153 1.00 96.75 156 GLY A C 1
ATOM 1147 O O . GLY A 1 156 ? 2.845 4.266 -12.654 1.00 96.75 156 GLY A O 1
ATOM 1148 N N . HIS A 1 157 ? 5.034 3.873 -12.893 1.00 97.31 157 HIS A N 1
ATOM 1149 C CA . HIS A 1 157 ? 5.000 3.770 -14.352 1.00 97.31 157 HIS A CA 1
ATOM 1150 C C . HIS A 1 157 ? 4.624 2.353 -14.803 1.00 97.31 157 HIS A C 1
ATOM 1152 O O . HIS A 1 157 ? 5.475 1.601 -15.278 1.00 97.31 157 HIS A O 1
ATOM 1158 N N . ALA A 1 158 ? 3.349 1.980 -14.652 1.00 96.31 158 ALA A N 1
ATOM 1159 C CA . ALA A 1 158 ? 2.865 0.613 -14.892 1.00 96.31 158 ALA A CA 1
ATOM 1160 C C . ALA A 1 158 ? 3.195 0.067 -16.290 1.00 96.31 158 ALA A C 1
ATOM 1162 O O . ALA A 1 158 ? 3.697 -1.048 -16.405 1.00 96.31 158 ALA A O 1
ATOM 1163 N N . ALA A 1 159 ? 3.022 0.875 -17.337 1.00 96.44 159 ALA A N 1
ATOM 1164 C CA . ALA A 1 159 ? 3.361 0.484 -18.704 1.00 96.44 159 ALA A CA 1
ATOM 1165 C C . ALA A 1 159 ? 4.869 0.239 -18.903 1.00 96.44 159 ALA A C 1
ATOM 1167 O O . ALA A 1 159 ? 5.264 -0.664 -19.635 1.00 96.44 159 ALA A O 1
ATOM 1168 N N . VAL A 1 160 ? 5.731 1.003 -18.221 1.00 97.06 160 VAL A N 1
ATOM 1169 C CA . VAL A 1 160 ? 7.180 0.751 -18.237 1.00 97.06 160 VAL A CA 1
ATOM 1170 C C . VAL A 1 160 ? 7.512 -0.545 -17.502 1.00 97.06 160 VAL A C 1
ATOM 1172 O O . VAL A 1 160 ? 8.344 -1.309 -17.989 1.00 97.06 160 VAL A O 1
ATOM 1175 N N . VAL A 1 161 ? 6.882 -0.800 -16.351 1.00 96.38 161 VAL A N 1
ATOM 1176 C CA . VAL A 1 161 ? 7.074 -2.062 -15.623 1.00 96.38 161 VAL A CA 1
ATOM 1177 C C . VAL A 1 161 ? 6.662 -3.240 -16.498 1.00 96.38 161 VAL A C 1
ATOM 1179 O O . VAL A 1 161 ? 7.450 -4.169 -16.638 1.00 96.38 161 VAL A O 1
ATOM 1182 N N . ASP A 1 162 ? 5.494 -3.181 -17.138 1.00 95.31 162 ASP A N 1
ATOM 1183 C CA . ASP A 1 162 ? 5.011 -4.247 -18.019 1.00 95.31 162 ASP A CA 1
ATOM 1184 C C . ASP A 1 162 ? 5.994 -4.511 -19.172 1.00 95.31 162 ASP A C 1
ATOM 1186 O O . ASP A 1 162 ? 6.449 -5.639 -19.344 1.00 95.31 162 ASP A O 1
ATOM 1190 N N . LEU A 1 163 ? 6.461 -3.462 -19.863 1.00 95.19 163 LEU A N 1
ATOM 1191 C CA . LEU A 1 163 ? 7.481 -3.582 -20.914 1.00 95.19 163 LEU A CA 1
ATOM 1192 C C . LEU A 1 163 ? 8.785 -4.231 -20.420 1.00 95.19 163 LEU A C 1
ATOM 1194 O O . LEU A 1 163 ? 9.369 -5.062 -21.118 1.00 95.19 163 LEU A O 1
ATOM 1198 N N . LEU A 1 164 ? 9.274 -3.854 -19.235 1.00 94.62 164 LEU A N 1
ATOM 1199 C CA . LEU A 1 164 ? 10.502 -4.419 -18.665 1.00 94.62 164 LEU A CA 1
ATOM 1200 C C . LEU A 1 164 ? 10.314 -5.884 -18.253 1.00 94.62 164 LEU A C 1
ATOM 1202 O O . LEU A 1 164 ? 11.200 -6.709 -18.490 1.00 94.62 164 LEU A O 1
ATOM 1206 N N . VAL A 1 165 ? 9.161 -6.218 -17.674 1.00 92.88 165 VAL A N 1
ATOM 1207 C CA . VAL A 1 165 ? 8.789 -7.587 -17.303 1.00 92.88 165 VAL A CA 1
ATOM 1208 C C . VAL A 1 165 ? 8.655 -8.460 -18.558 1.00 92.88 165 VAL A C 1
ATOM 1210 O O . VAL A 1 165 ? 9.222 -9.548 -18.599 1.00 92.88 165 VAL A O 1
ATOM 1213 N N . GLU A 1 166 ? 7.982 -7.988 -19.612 1.00 92.12 166 GLU A N 1
ATOM 1214 C CA . GLU A 1 166 ? 7.873 -8.683 -20.905 1.00 92.12 166 GLU A CA 1
ATOM 1215 C C . GLU A 1 166 ? 9.228 -8.882 -21.594 1.00 92.12 166 GLU A C 1
ATOM 1217 O O . GLU A 1 166 ? 9.459 -9.908 -22.236 1.00 92.12 166 GLU A O 1
ATOM 1222 N N . ALA A 1 167 ? 10.147 -7.929 -21.432 1.00 91.19 167 ALA A N 1
ATOM 1223 C CA . ALA A 1 167 ? 11.512 -8.034 -21.933 1.00 91.19 167 ALA A CA 1
ATOM 1224 C C . ALA A 1 167 ? 12.403 -8.988 -21.103 1.00 91.19 167 ALA A C 1
ATOM 1226 O O . ALA A 1 167 ? 13.561 -9.206 -21.464 1.00 91.19 167 ALA A O 1
ATOM 1227 N N . GLY A 1 168 ? 11.875 -9.577 -20.022 1.00 89.69 168 GLY A N 1
ATOM 1228 C CA . GLY A 1 168 ? 12.557 -10.568 -19.187 1.00 89.69 168 GLY A CA 1
ATOM 1229 C C . GLY A 1 168 ? 13.414 -9.983 -18.061 1.00 89.69 168 GLY A C 1
ATOM 1230 O O . GLY A 1 168 ? 14.233 -10.709 -17.496 1.00 89.69 168 GLY A O 1
ATOM 1231 N N . ALA A 1 169 ? 13.257 -8.695 -17.725 1.00 90.69 169 ALA A N 1
ATOM 1232 C CA . ALA A 1 169 ? 14.017 -8.061 -16.641 1.00 90.69 169 ALA A CA 1
ATOM 1233 C C . ALA A 1 169 ? 13.708 -8.701 -15.277 1.00 90.69 169 ALA A C 1
ATOM 1235 O O . ALA A 1 169 ? 14.610 -8.964 -14.492 1.00 90.69 169 ALA A O 1
ATOM 1236 N N . TRP A 1 170 ? 12.433 -9.009 -15.026 1.00 86.25 170 TRP A N 1
ATOM 1237 C CA . TRP A 1 170 ? 11.958 -9.554 -13.751 1.00 86.25 170 TRP A CA 1
ATOM 1238 C C . TRP A 1 170 ? 12.556 -10.921 -13.398 1.00 86.25 170 TRP A C 1
ATOM 1240 O O . TRP A 1 170 ? 13.069 -11.116 -12.302 1.00 86.25 170 TRP A O 1
ATOM 1250 N N . ASP A 1 171 ? 12.560 -11.860 -14.345 1.00 86.12 171 ASP A N 1
ATOM 1251 C CA . ASP A 1 171 ? 13.014 -13.237 -14.093 1.00 86.12 171 ASP A CA 1
ATOM 1252 C C . ASP A 1 171 ? 14.538 -13.352 -13.914 1.00 86.12 171 ASP A C 1
ATOM 1254 O O . ASP A 1 171 ? 15.063 -14.428 -13.628 1.00 86.12 171 ASP A O 1
ATOM 1258 N N . SER A 1 172 ? 15.269 -12.26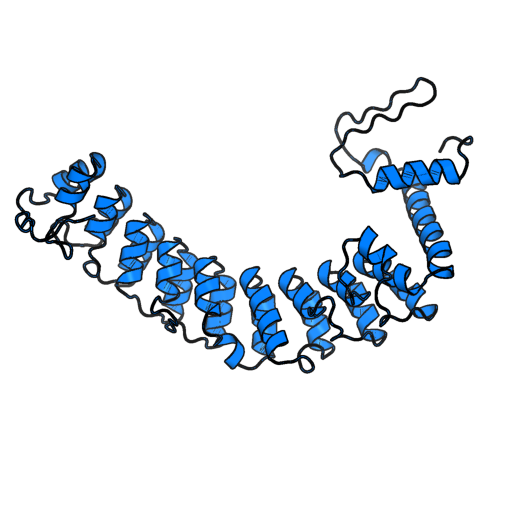2 -14.155 1.00 83.62 172 SER A N 1
ATOM 1259 C CA . SER A 1 172 ? 16.731 -12.244 -14.210 1.00 83.62 172 SER A CA 1
ATOM 1260 C C . SER A 1 172 ? 17.383 -11.331 -13.168 1.00 83.62 172 SER A C 1
ATOM 1262 O O . SER A 1 172 ? 18.610 -11.185 -13.180 1.00 83.62 172 SER A O 1
ATOM 1264 N N . ILE A 1 173 ? 16.588 -10.741 -12.273 1.00 84.50 173 ILE A N 1
ATOM 1265 C CA . ILE A 1 173 ? 17.052 -10.034 -11.073 1.00 84.50 173 ILE A CA 1
ATOM 1266 C C . ILE A 1 173 ? 17.032 -10.960 -9.850 1.00 84.50 173 ILE A C 1
ATOM 1268 O O . ILE A 1 173 ? 16.409 -12.021 -9.871 1.00 84.50 173 ILE A O 1
ATOM 1272 N N . GLU A 1 174 ? 17.764 -10.580 -8.803 1.00 86.88 174 GLU A N 1
ATOM 1273 C CA . GLU A 1 174 ? 17.834 -11.345 -7.554 1.00 86.88 174 GLU A CA 1
ATOM 1274 C C . GLU A 1 174 ? 16.515 -11.223 -6.773 1.00 86.88 174 GLU A C 1
ATOM 1276 O O . GLU A 1 174 ? 15.814 -10.219 -6.888 1.00 86.88 174 GLU A O 1
ATOM 1281 N N . ASP A 1 175 ? 16.184 -12.213 -5.937 1.00 85.00 175 ASP A N 1
ATOM 1282 C CA . ASP A 1 175 ? 14.929 -12.218 -5.164 1.00 85.00 175 ASP A CA 1
ATOM 1283 C C . ASP A 1 175 ? 14.774 -10.969 -4.273 1.00 85.00 175 ASP A C 1
ATOM 1285 O O . ASP A 1 175 ? 13.663 -10.482 -4.070 1.00 85.00 175 ASP A O 1
ATOM 1289 N N . SER A 1 176 ? 15.885 -10.412 -3.772 1.00 86.94 176 SER A N 1
ATOM 1290 C CA . SER A 1 176 ? 15.877 -9.151 -3.019 1.00 86.94 176 SER A CA 1
ATOM 1291 C C . SER A 1 176 ? 15.457 -7.960 -3.876 1.00 86.94 176 SER A C 1
ATOM 1293 O O . SER A 1 176 ? 14.706 -7.121 -3.403 1.00 86.94 176 SER A O 1
ATOM 1295 N N . ASP A 1 177 ? 15.883 -7.905 -5.139 1.00 89.19 177 ASP A N 1
ATOM 1296 C CA . ASP A 1 177 ? 15.518 -6.821 -6.057 1.00 89.19 177 ASP A CA 1
ATOM 1297 C C . ASP A 1 177 ? 1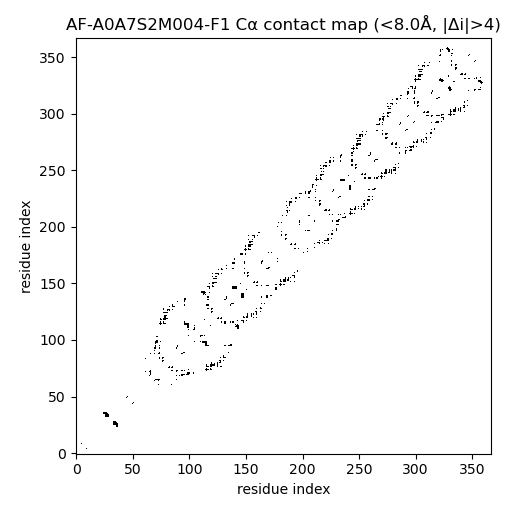4.046 -6.946 -6.490 1.00 89.19 177 ASP A C 1
ATOM 1299 O O . ASP A 1 177 ? 13.349 -5.945 -6.668 1.00 89.19 177 ASP A O 1
ATOM 1303 N N . GLN A 1 178 ? 13.551 -8.183 -6.648 1.00 89.62 178 GLN A N 1
ATOM 1304 C CA . GLN A 1 178 ? 12.130 -8.449 -6.901 1.00 89.62 178 GLN A CA 1
ATOM 1305 C C . GLN A 1 178 ? 11.272 -7.967 -5.731 1.00 89.62 178 GLN A C 1
ATOM 1307 O O . GLN A 1 178 ? 10.236 -7.327 -5.938 1.00 89.62 178 GLN A O 1
ATOM 1312 N N . LEU A 1 179 ? 11.714 -8.262 -4.506 1.00 89.50 179 LEU A N 1
ATOM 1313 C CA . LEU A 1 179 ? 11.059 -7.791 -3.296 1.00 89.50 179 LEU A CA 1
ATOM 1314 C C . LEU A 1 179 ? 11.105 -6.266 -3.204 1.00 89.50 179 LEU A C 1
ATOM 1316 O O . LEU A 1 179 ? 10.050 -5.661 -3.049 1.00 89.50 179 LEU A O 1
ATOM 1320 N N . ASP A 1 180 ? 12.274 -5.649 -3.386 1.00 91.25 180 ASP A N 1
ATOM 1321 C CA . ASP A 1 180 ? 12.423 -4.196 -3.360 1.00 91.25 180 ASP A CA 1
ATOM 1322 C C . ASP A 1 180 ? 11.455 -3.551 -4.358 1.00 91.25 180 ASP A C 1
ATOM 1324 O O . ASP A 1 180 ? 10.670 -2.683 -3.985 1.00 91.25 180 ASP A O 1
ATOM 1328 N N . ALA A 1 181 ? 11.430 -3.999 -5.618 1.00 93.31 181 ALA A N 1
ATOM 1329 C CA . ALA A 1 181 ? 10.517 -3.473 -6.634 1.00 93.31 181 ALA A CA 1
ATOM 1330 C C . ALA A 1 181 ? 9.038 -3.549 -6.213 1.00 93.31 181 ALA A C 1
ATOM 1332 O O . ALA A 1 181 ? 8.285 -2.591 -6.423 1.00 93.31 181 ALA A O 1
ATOM 1333 N N . LEU A 1 182 ? 8.626 -4.665 -5.606 1.00 93.75 182 LEU A N 1
ATOM 1334 C CA . LEU A 1 182 ? 7.281 -4.821 -5.062 1.00 93.75 182 LEU A CA 1
ATOM 1335 C C . LEU A 1 182 ? 7.030 -3.850 -3.900 1.00 93.75 182 LEU A C 1
ATOM 1337 O O . LEU A 1 182 ? 5.976 -3.217 -3.858 1.00 93.75 182 LEU A O 1
ATOM 1341 N N . GLU A 1 183 ? 7.992 -3.697 -2.991 1.00 92.25 183 GLU A N 1
ATOM 1342 C CA . GLU A 1 183 ? 7.913 -2.785 -1.849 1.00 92.25 183 GLU A CA 1
ATOM 1343 C C . GLU A 1 183 ? 7.826 -1.318 -2.281 1.00 92.25 183 GLU A C 1
ATOM 1345 O O . GLU A 1 183 ? 6.979 -0.591 -1.762 1.00 92.25 183 GLU A O 1
ATOM 1350 N N . TRP A 1 184 ? 8.622 -0.893 -3.268 1.00 94.25 184 TRP A N 1
ATOM 1351 C CA . TRP A 1 184 ? 8.565 0.453 -3.847 1.00 94.25 184 TRP A CA 1
ATOM 1352 C C . TRP A 1 184 ? 7.199 0.739 -4.485 1.00 94.25 184 TRP A C 1
ATOM 1354 O O . TRP A 1 184 ? 6.652 1.830 -4.312 1.00 94.25 184 TRP A O 1
ATOM 1364 N N . ALA A 1 185 ? 6.640 -0.226 -5.224 1.00 95.81 185 ALA A N 1
ATOM 1365 C CA . ALA A 1 185 ? 5.309 -0.094 -5.816 1.00 95.81 185 ALA A CA 1
ATOM 1366 C C . ALA A 1 185 ? 4.219 -0.005 -4.741 1.00 95.81 185 ALA A C 1
ATOM 1368 O O . ALA A 1 185 ? 3.311 0.823 -4.835 1.00 95.81 185 ALA A O 1
ATOM 1369 N N . ALA A 1 186 ? 4.324 -0.848 -3.716 1.00 94.25 186 ALA A N 1
ATOM 1370 C CA . ALA A 1 186 ? 3.388 -0.911 -2.609 1.00 94.25 186 ALA A CA 1
ATOM 1371 C C . ALA A 1 186 ? 3.385 0.381 -1.776 1.00 94.25 186 ALA A C 1
ATOM 1373 O O . ALA A 1 186 ? 2.311 0.909 -1.501 1.00 94.25 186 ALA A O 1
ATOM 1374 N N . ASP A 1 187 ? 4.558 0.937 -1.461 1.00 92.88 187 ASP A N 1
ATOM 1375 C CA . ASP A 1 187 ? 4.698 2.231 -0.772 1.00 92.88 187 ASP A CA 1
ATOM 1376 C C . ASP A 1 187 ? 4.103 3.394 -1.547 1.00 92.88 187 ASP A C 1
ATOM 1378 O O . ASP A 1 187 ? 3.527 4.317 -0.969 1.00 92.88 187 ASP A O 1
ATOM 1382 N N . GLY A 1 188 ? 4.259 3.358 -2.869 1.00 92.31 188 GLY A N 1
ATOM 1383 C CA . GLY A 1 188 ? 3.686 4.352 -3.764 1.00 92.31 188 GLY A CA 1
ATOM 1384 C C . GLY A 1 188 ? 2.175 4.211 -3.958 1.00 92.31 188 GLY A C 1
ATOM 1385 O O . GLY A 1 188 ? 1.577 5.074 -4.596 1.00 92.31 188 GLY A O 1
ATOM 1386 N N . GLY A 1 189 ? 1.551 3.146 -3.438 1.00 95.50 189 GLY A N 1
ATOM 1387 C CA . GLY A 1 189 ? 0.133 2.853 -3.654 1.00 95.50 189 GLY A CA 1
ATOM 1388 C C . GLY A 1 189 ? -0.185 2.351 -5.068 1.00 95.50 189 GLY A C 1
ATOM 1389 O O . GLY A 1 189 ? -1.344 2.364 -5.491 1.00 95.50 189 GLY A O 1
ATOM 1390 N N . HIS A 1 190 ? 0.821 1.892 -5.819 1.00 97.12 190 HIS A N 1
ATOM 1391 C CA . HIS A 1 190 ? 0.713 1.534 -7.237 1.00 97.12 190 HIS A CA 1
ATOM 1392 C C . HIS A 1 190 ? 0.140 0.125 -7.427 1.00 97.12 190 HIS A C 1
ATOM 1394 O O . HIS A 1 190 ? 0.824 -0.809 -7.845 1.00 97.12 190 HIS A O 1
ATOM 1400 N N . ALA A 1 191 ? -1.148 -0.033 -7.124 1.00 95.88 191 ALA A N 1
ATOM 1401 C CA . ALA A 1 191 ? -1.844 -1.321 -7.111 1.00 95.88 191 ALA A CA 1
ATOM 1402 C C . ALA A 1 191 ? -1.788 -2.099 -8.440 1.00 95.88 191 ALA A C 1
ATOM 1404 O O . ALA A 1 191 ? -1.793 -3.327 -8.440 1.00 95.88 191 ALA A O 1
ATOM 1405 N N . GLU A 1 192 ? -1.756 -1.410 -9.582 1.00 95.94 192 GLU A N 1
ATOM 1406 C CA . GLU A 1 192 ? -1.606 -2.053 -10.894 1.00 95.94 192 GLU A CA 1
ATOM 1407 C C . GLU A 1 192 ? -0.243 -2.741 -11.027 1.00 95.94 192 GLU A C 1
ATOM 1409 O O . GLU A 1 192 ? -0.176 -3.906 -11.416 1.00 95.94 192 GLU A O 1
ATOM 1414 N N . ILE A 1 193 ? 0.827 -2.060 -10.609 1.00 95.81 193 ILE A N 1
ATOM 1415 C CA . ILE 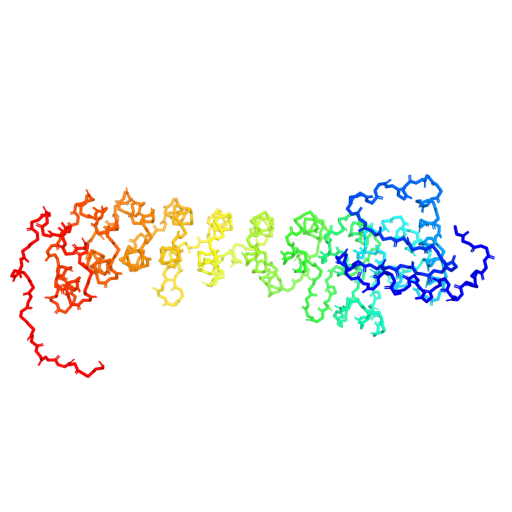A 1 193 ? 2.189 -2.601 -10.615 1.00 95.81 193 ILE A CA 1
ATOM 1416 C C . ILE A 1 193 ? 2.281 -3.793 -9.670 1.00 95.81 193 ILE A C 1
ATOM 1418 O O . ILE A 1 193 ? 2.780 -4.841 -10.059 1.00 95.81 193 ILE A O 1
ATOM 1422 N N . VAL A 1 194 ? 1.730 -3.671 -8.461 1.00 95.00 194 VAL A N 1
ATOM 1423 C CA . VAL A 1 194 ? 1.690 -4.774 -7.491 1.00 95.00 194 VAL A CA 1
ATOM 1424 C C . VAL A 1 194 ? 1.013 -6.010 -8.091 1.00 95.00 194 VAL A C 1
ATOM 1426 O O . VAL A 1 194 ? 1.573 -7.100 -8.016 1.00 95.00 194 VAL A O 1
ATOM 1429 N N . ARG A 1 195 ? -0.139 -5.861 -8.761 1.00 93.94 195 ARG A N 1
ATOM 1430 C CA . ARG A 1 195 ? -0.808 -6.988 -9.438 1.00 93.94 195 ARG A CA 1
ATOM 1431 C C . ARG A 1 195 ? 0.042 -7.589 -10.554 1.00 93.94 195 ARG A C 1
ATOM 1433 O O . ARG A 1 195 ? 0.123 -8.811 -10.650 1.00 93.94 195 ARG A O 1
ATOM 1440 N N . LEU A 1 196 ? 0.674 -6.754 -11.382 1.00 93.06 196 LEU A N 1
ATOM 1441 C CA . LEU A 1 196 ? 1.554 -7.214 -12.462 1.00 93.06 196 LEU A CA 1
ATOM 1442 C C . LEU A 1 196 ? 2.733 -8.030 -11.917 1.00 93.06 196 LEU A C 1
ATOM 1444 O O . LEU A 1 196 ? 3.001 -9.122 -12.420 1.00 93.06 196 LEU A O 1
ATOM 1448 N N . LEU A 1 197 ? 3.396 -7.533 -10.870 1.00 92.00 197 LEU A N 1
ATOM 1449 C CA . LEU A 1 197 ? 4.538 -8.203 -10.250 1.00 92.00 197 LEU A CA 1
ATOM 1450 C C . LEU A 1 197 ? 4.120 -9.501 -9.548 1.00 92.00 197 LEU A C 1
ATOM 1452 O O . LEU A 1 197 ? 4.747 -10.533 -9.763 1.00 92.00 197 LEU A O 1
ATOM 1456 N N . LEU A 1 198 ? 3.022 -9.503 -8.784 1.00 89.94 198 LEU A N 1
ATOM 1457 C CA . LEU A 1 198 ? 2.520 -10.703 -8.096 1.00 89.94 198 LEU A CA 1
ATOM 1458 C C . LEU A 1 198 ? 1.993 -11.779 -9.055 1.00 89.94 198 LEU A C 1
ATOM 1460 O O . LEU A 1 198 ? 2.062 -12.964 -8.742 1.00 89.94 198 LEU A O 1
ATOM 1464 N N . ALA A 1 199 ? 1.497 -11.400 -10.236 1.00 88.50 199 ALA A N 1
ATOM 1465 C CA . ALA A 1 199 ? 1.077 -12.356 -11.261 1.00 88.50 199 ALA A CA 1
ATOM 1466 C C . ALA A 1 199 ? 2.256 -13.097 -11.924 1.00 88.50 199 ALA A C 1
ATOM 1468 O O . ALA A 1 199 ? 2.042 -14.116 -12.586 1.00 88.50 199 ALA A O 1
ATOM 1469 N N . ARG A 1 200 ? 3.482 -12.573 -11.795 1.00 80.81 200 ARG A N 1
ATOM 1470 C CA . ARG A 1 200 ? 4.704 -13.106 -12.423 1.00 80.81 200 ARG A CA 1
ATOM 1471 C C . ARG A 1 200 ? 5.709 -13.648 -11.403 1.00 80.81 200 ARG A C 1
ATOM 1473 O O . ARG A 1 200 ? 6.454 -14.565 -11.728 1.00 80.81 200 ARG A O 1
ATOM 1480 N N . GLY A 1 201 ? 5.736 -13.087 -10.198 1.00 71.31 201 GLY A N 1
ATOM 1481 C CA . GLY A 1 201 ? 6.619 -13.477 -9.106 1.00 71.31 201 GLY A CA 1
ATOM 1482 C C . GLY A 1 201 ? 6.074 -14.624 -8.248 1.00 71.31 201 GLY A C 1
ATOM 1483 O O . GLY A 1 201 ? 4.909 -15.013 -8.368 1.00 71.31 201 GLY A O 1
ATOM 1484 N N . PRO A 1 202 ? 6.910 -15.194 -7.366 1.00 67.75 202 PRO A N 1
ATOM 1485 C CA . PRO A 1 202 ? 6.466 -16.214 -6.432 1.00 67.75 202 PRO A CA 1
ATOM 1486 C C . PRO A 1 202 ? 5.462 -15.634 -5.429 1.00 67.75 202 PRO A C 1
ATOM 1488 O O . PRO A 1 202 ? 5.606 -14.509 -4.952 1.00 67.75 202 PRO A O 1
ATOM 1491 N N . THR A 1 203 ? 4.476 -16.445 -5.038 1.00 66.38 203 THR A N 1
ATOM 1492 C CA . THR A 1 203 ? 3.486 -16.111 -3.993 1.00 66.38 203 THR A CA 1
ATOM 1493 C C . THR A 1 203 ? 4.148 -15.696 -2.670 1.00 66.38 203 THR A C 1
ATOM 1495 O O . THR A 1 203 ? 3.562 -14.969 -1.874 1.00 66.38 203 THR A O 1
ATOM 1498 N N . GLU A 1 204 ? 5.395 -16.118 -2.448 1.00 74.81 204 GLU A N 1
ATOM 1499 C CA . GLU A 1 204 ? 6.220 -15.763 -1.291 1.00 74.81 204 GLU A CA 1
ATOM 1500 C C . GLU A 1 204 ? 6.507 -14.255 -1.183 1.00 74.81 204 GLU A C 1
ATOM 1502 O O . GLU A 1 204 ? 6.669 -13.758 -0.071 1.00 74.81 204 GLU A O 1
ATOM 1507 N N . LEU A 1 205 ? 6.487 -13.501 -2.290 1.00 73.88 205 LEU A N 1
ATOM 1508 C CA . LEU A 1 205 ? 6.667 -12.043 -2.251 1.00 73.88 205 LEU A CA 1
ATOM 1509 C C . LEU A 1 205 ? 5.512 -11.338 -1.532 1.00 73.88 205 LEU A C 1
ATOM 1511 O O . LEU A 1 205 ? 5.731 -10.423 -0.742 1.00 73.88 205 LEU A O 1
ATOM 1515 N N . ALA A 1 206 ? 4.279 -11.814 -1.734 1.00 71.88 206 ALA A N 1
ATOM 1516 C CA . ALA A 1 206 ? 3.109 -11.318 -1.005 1.00 71.88 206 ALA A CA 1
ATOM 1517 C C . ALA A 1 206 ? 3.158 -11.674 0.491 1.00 71.88 206 ALA A C 1
ATOM 1519 O O . ALA A 1 206 ? 2.447 -11.084 1.299 1.00 71.88 206 ALA A O 1
ATOM 1520 N N . GLN A 1 207 ? 4.003 -12.638 0.861 1.00 77.50 207 GLN A N 1
ATOM 1521 C CA . GLN A 1 207 ? 4.205 -13.102 2.228 1.00 77.50 207 GLN A CA 1
ATOM 1522 C C . GLN A 1 207 ? 5.353 -12.365 2.928 1.00 77.50 207 GLN A C 1
ATOM 1524 O O . GLN A 1 207 ? 5.791 -12.805 3.998 1.00 77.50 207 GLN A O 1
ATOM 1529 N N . HIS A 1 208 ? 5.866 -11.267 2.361 1.00 83.31 208 HIS A N 1
ATOM 1530 C CA . HIS A 1 208 ? 6.860 -10.475 3.066 1.00 83.31 208 HIS A CA 1
ATOM 1531 C C . HIS A 1 208 ? 6.265 -9.910 4.358 1.00 83.31 208 HIS A C 1
ATOM 1533 O O . HIS A 1 208 ? 5.184 -9.322 4.373 1.00 83.31 208 HIS A O 1
ATOM 1539 N N . LEU A 1 209 ? 6.986 -10.144 5.454 1.00 70.38 209 LEU A N 1
ATOM 1540 C CA . LEU A 1 209 ? 6.463 -10.121 6.814 1.00 70.38 209 LEU A CA 1
ATOM 1541 C C . LEU A 1 209 ? 5.777 -8.783 7.158 1.00 70.38 209 LEU A C 1
ATOM 1543 O O . LEU A 1 209 ? 4.725 -8.798 7.782 1.00 70.38 209 LEU A O 1
ATOM 1547 N N . PHE A 1 210 ? 6.308 -7.655 6.680 1.00 83.00 210 PHE A N 1
ATOM 1548 C CA . PHE A 1 210 ? 5.824 -6.309 7.022 1.00 83.00 210 PHE A CA 1
ATOM 1549 C C . PHE A 1 210 ? 5.054 -5.598 5.903 1.00 83.00 210 PHE A C 1
ATOM 1551 O O . PHE A 1 210 ? 4.539 -4.501 6.118 1.00 83.00 210 PHE A O 1
ATOM 1558 N N . LEU A 1 211 ? 4.964 -6.192 4.708 1.00 88.69 211 LEU A N 1
ATOM 1559 C CA . LEU A 1 211 ? 4.446 -5.487 3.536 1.00 88.69 211 LEU A CA 1
ATOM 1560 C C . LEU A 1 211 ? 2.978 -5.090 3.715 1.00 88.69 211 LEU A C 1
ATOM 1562 O O . LEU A 1 211 ? 2.639 -3.925 3.520 1.00 88.69 211 LEU A O 1
ATOM 1566 N N . LEU A 1 212 ? 2.128 -6.036 4.135 1.00 91.81 212 LEU A N 1
ATOM 1567 C CA . LEU A 1 212 ? 0.697 -5.793 4.325 1.00 91.81 212 LEU A CA 1
ATOM 1568 C C . LEU A 1 212 ? 0.423 -4.759 5.430 1.00 91.81 212 LEU A C 1
ATOM 1570 O O . LEU A 1 212 ? -0.428 -3.892 5.255 1.00 91.81 212 LEU A O 1
ATOM 1574 N N . ALA A 1 213 ? 1.163 -4.832 6.539 1.00 91.25 213 ALA A N 1
ATOM 1575 C CA . ALA A 1 213 ? 1.042 -3.896 7.654 1.00 91.25 213 ALA A CA 1
ATOM 1576 C C . ALA A 1 213 ? 1.333 -2.457 7.206 1.00 91.25 213 ALA A C 1
ATOM 1578 O O . ALA A 1 213 ? 0.517 -1.565 7.413 1.00 91.25 213 ALA A O 1
ATOM 1579 N N . ARG A 1 214 ? 2.441 -2.256 6.486 1.00 91.50 214 ARG A N 1
ATOM 1580 C CA . ARG A 1 214 ? 2.872 -0.939 6.011 1.00 91.50 214 ARG A CA 1
ATOM 1581 C C . ARG A 1 214 ? 1.918 -0.322 4.986 1.00 91.50 214 ARG A C 1
ATOM 1583 O O . ARG A 1 214 ? 1.649 0.873 5.037 1.00 91.50 214 ARG A O 1
ATOM 1590 N N . VAL A 1 215 ? 1.376 -1.114 4.055 1.00 94.19 215 VAL A N 1
ATOM 1591 C CA . VAL A 1 215 ? 0.389 -0.591 3.084 1.00 94.19 215 VAL A CA 1
ATOM 1592 C C . VAL A 1 215 ? -0.963 -0.305 3.727 1.00 94.19 215 VAL A C 1
ATOM 1594 O O . VAL A 1 215 ? -1.695 0.558 3.241 1.00 94.19 215 VAL A O 1
ATOM 1597 N N . ALA A 1 216 ? -1.297 -1.029 4.799 1.00 94.50 216 ALA A N 1
ATOM 1598 C CA . ALA A 1 216 ? -2.512 -0.810 5.560 1.00 94.50 216 ALA A CA 1
ATOM 1599 C C . ALA A 1 216 ? -2.418 0.470 6.397 1.00 94.50 216 ALA A C 1
ATOM 1601 O O . ALA A 1 216 ? -3.345 1.272 6.347 1.00 94.50 216 ALA A O 1
ATOM 1602 N N . GLU A 1 217 ? -1.279 0.691 7.058 1.00 93.75 217 GLU A N 1
ATOM 1603 C CA . GLU A 1 217 ? -0.921 1.940 7.747 1.00 93.75 217 GLU A CA 1
ATOM 1604 C C . GLU A 1 217 ? -0.888 3.135 6.779 1.00 93.75 217 GLU A C 1
ATOM 1606 O O . GLU A 1 217 ? -1.391 4.202 7.097 1.00 93.75 217 GLU A O 1
ATOM 1611 N N . ALA A 1 218 ? -0.379 2.957 5.555 1.00 94.38 218 ALA A N 1
ATOM 1612 C CA . ALA A 1 218 ? -0.350 4.016 4.540 1.00 94.38 218 ALA A CA 1
ATOM 1613 C C . ALA A 1 218 ? -1.701 4.269 3.830 1.00 94.38 218 ALA A C 1
ATOM 1615 O O . ALA A 1 218 ? -1.815 5.210 3.040 1.00 94.38 218 ALA A O 1
ATOM 1616 N N . GLY A 1 219 ? -2.713 3.420 4.045 1.00 96.00 219 GLY A N 1
ATOM 1617 C CA . GLY A 1 219 ? -4.053 3.600 3.472 1.00 96.00 219 GLY A CA 1
ATOM 1618 C C . GLY A 1 219 ? -4.230 3.141 2.020 1.00 96.00 219 GLY A C 1
ATOM 1619 O O . GLY A 1 219 ? -5.243 3.456 1.382 1.00 96.00 219 GLY A O 1
ATOM 1620 N N . HIS A 1 220 ? -3.290 2.364 1.475 1.00 96.50 220 HIS A N 1
ATOM 1621 C CA . HIS A 1 220 ? -3.272 1.963 0.062 1.00 96.50 220 HIS A CA 1
ATOM 1622 C C . HIS A 1 220 ? -4.231 0.803 -0.235 1.00 96.50 220 HIS A C 1
ATOM 1624 O O . HIS A 1 220 ? -3.825 -0.332 -0.482 1.00 96.50 220 HIS A O 1
ATOM 1630 N N . THR A 1 221 ? -5.532 1.101 -0.264 1.00 96.94 221 THR A N 1
ATOM 1631 C CA . THR A 1 221 ? -6.614 0.101 -0.406 1.00 96.94 221 THR A CA 1
ATOM 1632 C C . THR A 1 221 ? -6.421 -0.830 -1.608 1.00 96.94 221 THR A C 1
ATOM 1634 O O . THR A 1 221 ? -6.516 -2.045 -1.467 1.00 96.94 221 THR A O 1
ATOM 1637 N N . GLY A 1 222 ? -6.082 -0.291 -2.784 1.00 96.25 222 GLY A N 1
ATOM 1638 C CA . GLY A 1 222 ? -5.901 -1.115 -3.984 1.00 96.25 222 GLY A CA 1
ATOM 1639 C C . GLY A 1 222 ? -4.718 -2.087 -3.892 1.00 96.25 222 GLY A C 1
ATOM 1640 O O . GLY A 1 222 ? -4.760 -3.153 -4.504 1.00 96.25 222 GLY A O 1
ATOM 1641 N N . VAL A 1 223 ? -3.673 -1.734 -3.135 1.00 95.94 223 VAL A N 1
ATOM 1642 C CA . VAL A 1 223 ? -2.514 -2.606 -2.889 1.00 95.94 223 VAL A CA 1
ATOM 1643 C C . VAL A 1 223 ? -2.883 -3.706 -1.896 1.00 95.94 223 VAL A C 1
ATOM 1645 O O . VAL A 1 223 ? -2.544 -4.863 -2.124 1.00 95.94 223 VAL A O 1
ATOM 1648 N N . VAL A 1 224 ? -3.631 -3.372 -0.841 1.00 95.94 224 VAL A N 1
ATOM 1649 C CA . VAL A 1 224 ? -4.166 -4.349 0.124 1.00 95.94 224 VAL A CA 1
ATOM 1650 C C . VAL A 1 224 ? -5.028 -5.397 -0.581 1.00 95.94 224 VAL A C 1
ATOM 1652 O O . VAL A 1 224 ? -4.831 -6.592 -0.372 1.00 95.94 224 VAL A O 1
ATOM 1655 N N . GLU A 1 225 ? -5.932 -4.967 -1.465 1.00 95.56 225 GLU A N 1
ATOM 1656 C CA . GLU A 1 225 ? -6.741 -5.879 -2.281 1.00 95.56 225 GLU A CA 1
ATOM 1657 C C . GLU A 1 225 ? -5.866 -6.779 -3.161 1.00 95.56 225 GLU A C 1
ATOM 1659 O O . GLU A 1 225 ? -6.073 -7.988 -3.185 1.00 95.56 225 GLU A O 1
ATOM 1664 N N . ALA A 1 226 ? -4.856 -6.217 -3.834 1.00 94.25 226 ALA A N 1
ATOM 1665 C CA . ALA A 1 226 ? -3.949 -6.984 -4.686 1.00 94.25 226 ALA A CA 1
ATOM 1666 C C . ALA A 1 226 ? -3.152 -8.047 -3.904 1.00 94.25 226 ALA A C 1
ATOM 1668 O O . ALA A 1 226 ? -2.989 -9.171 -4.378 1.00 94.25 226 ALA A O 1
ATOM 1669 N N . LEU A 1 227 ? -2.678 -7.716 -2.698 1.00 93.31 227 LEU A N 1
ATOM 1670 C CA . LEU A 1 227 ? -1.974 -8.657 -1.822 1.00 93.31 227 LEU A CA 1
ATOM 1671 C C . LEU A 1 227 ? -2.908 -9.767 -1.323 1.00 93.31 227 LEU A C 1
ATOM 1673 O O . LEU A 1 227 ? -2.535 -10.941 -1.351 1.00 93.31 227 LEU A O 1
ATOM 1677 N N . ALA A 1 228 ? -4.131 -9.421 -0.917 1.00 92.12 228 ALA A N 1
ATOM 1678 C CA . ALA A 1 228 ? -5.134 -10.395 -0.495 1.00 92.12 228 ALA A CA 1
ATOM 1679 C C . ALA A 1 228 ? -5.541 -11.340 -1.643 1.00 92.12 228 ALA A C 1
ATOM 1681 O O . ALA A 1 228 ? -5.617 -12.552 -1.449 1.00 92.12 228 ALA A O 1
ATOM 1682 N N . GLU A 1 229 ? -5.738 -10.811 -2.856 1.00 91.12 229 GLU A N 1
ATOM 1683 C CA . GLU A 1 229 ? -6.006 -11.593 -4.075 1.00 91.12 229 GLU A CA 1
ATOM 1684 C C . GLU A 1 229 ? -4.862 -12.561 -4.407 1.00 91.12 229 GLU A C 1
ATOM 1686 O O . GLU A 1 229 ? -5.109 -13.680 -4.861 1.00 91.12 229 GLU A O 1
ATOM 1691 N N . ALA A 1 230 ? -3.618 -12.158 -4.139 1.00 90.00 230 ALA A N 1
ATOM 1692 C CA . ALA A 1 230 ? -2.432 -12.996 -4.298 1.00 90.00 230 ALA A CA 1
ATOM 1693 C C . ALA A 1 230 ? -2.247 -14.031 -3.170 1.00 90.00 230 ALA A C 1
ATOM 1695 O O . ALA A 1 230 ? -1.309 -14.826 -3.221 1.00 90.00 230 ALA A O 1
ATOM 1696 N N . GLY A 1 231 ? -3.132 -14.058 -2.169 1.00 88.25 231 GLY A N 1
ATOM 1697 C CA . GLY A 1 231 ? -3.089 -15.017 -1.068 1.00 88.25 231 GLY A CA 1
ATOM 1698 C C . GLY A 1 231 ? -2.130 -14.638 0.060 1.00 88.25 231 GLY A C 1
ATOM 1699 O O . GLY A 1 231 ? -1.627 -15.536 0.738 1.00 88.25 231 GLY A O 1
ATOM 1700 N N . ALA A 1 232 ? -1.855 -13.343 0.263 1.00 90.06 232 ALA A N 1
ATOM 1701 C CA . ALA A 1 232 ? -1.198 -12.866 1.479 1.00 90.06 232 ALA A CA 1
ATOM 1702 C C . ALA A 1 232 ? -1.999 -13.288 2.723 1.00 90.06 232 ALA A C 1
ATOM 1704 O O . ALA A 1 232 ? -3.231 -13.258 2.721 1.00 90.06 232 ALA A O 1
ATOM 1705 N N . ASP A 1 233 ? -1.300 -13.679 3.789 1.00 90.75 233 ASP A N 1
ATOM 1706 C CA . ASP A 1 233 ? -1.941 -13.950 5.076 1.00 90.75 233 ASP A CA 1
ATOM 1707 C C . ASP A 1 233 ? -2.344 -12.622 5.729 1.00 90.75 233 ASP A C 1
ATOM 1709 O O . ASP A 1 233 ? -1.498 -11.880 6.230 1.00 90.75 233 ASP A O 1
ATOM 1713 N N . VAL A 1 234 ? -3.642 -12.312 5.682 1.00 91.62 234 VAL A N 1
ATOM 1714 C CA . VAL A 1 234 ? -4.196 -11.036 6.157 1.00 91.62 234 VAL A CA 1
ATOM 1715 C C . VAL A 1 234 ? -4.150 -10.863 7.674 1.00 91.62 234 VAL A C 1
ATOM 1717 O O . VAL A 1 234 ? -4.212 -9.731 8.149 1.00 91.62 234 VAL A O 1
ATOM 1720 N N . ASP A 1 235 ? -3.991 -11.958 8.420 1.00 91.00 235 ASP A N 1
ATOM 1721 C CA . ASP A 1 235 ? -3.876 -11.948 9.881 1.00 91.00 235 ASP A CA 1
ATOM 1722 C C . ASP A 1 235 ? -2.414 -11.978 10.353 1.00 91.00 235 ASP A C 1
ATOM 1724 O O . ASP A 1 235 ? -2.138 -11.957 11.558 1.00 91.00 235 ASP A O 1
ATOM 1728 N N . ARG A 1 236 ? -1.450 -12.024 9.426 1.00 87.56 236 ARG A N 1
ATOM 1729 C CA . ARG A 1 236 ? -0.033 -12.062 9.775 1.00 87.56 236 ARG A CA 1
ATOM 1730 C C . ARG A 1 236 ? 0.390 -10.756 10.445 1.00 87.56 236 ARG A C 1
ATOM 1732 O O . ARG A 1 236 ? 0.394 -9.695 9.831 1.00 87.56 236 ARG A O 1
ATOM 1739 N N . ALA A 1 237 ? 0.808 -10.873 11.703 1.00 86.25 237 ALA A N 1
ATOM 1740 C CA . ALA A 1 237 ? 1.191 -9.759 12.565 1.00 86.25 237 ALA A CA 1
ATOM 1741 C C . ALA A 1 237 ? 2.608 -9.988 13.129 1.00 86.25 237 ALA A C 1
ATOM 1743 O O . ALA A 1 237 ? 2.762 -10.676 14.141 1.00 86.25 237 ALA A O 1
ATOM 1744 N N . PRO A 1 238 ? 3.662 -9.461 12.481 1.00 76.12 238 PRO A N 1
ATOM 1745 C CA . PRO A 1 238 ? 5.056 -9.701 12.874 1.00 76.12 238 PRO A CA 1
ATOM 1746 C C . PRO A 1 238 ? 5.383 -9.208 14.280 1.00 76.12 238 PRO A C 1
ATOM 1748 O O . PRO A 1 238 ? 5.994 -9.927 15.068 1.00 76.12 238 PRO A O 1
ATOM 1751 N N . ASP A 1 239 ? 4.922 -7.996 14.579 1.00 79.88 239 ASP A N 1
ATOM 1752 C CA . ASP A 1 239 ? 5.137 -7.306 15.850 1.00 79.88 239 ASP A CA 1
ATOM 1753 C C . ASP A 1 239 ? 3.936 -7.482 16.790 1.00 79.88 239 ASP A C 1
ATOM 1755 O O . ASP A 1 239 ? 3.787 -6.772 17.779 1.00 79.88 239 ASP A O 1
ATOM 1759 N N . GLY A 1 240 ? 3.049 -8.430 16.471 1.00 84.12 240 GLY A N 1
ATOM 1760 C CA . GLY A 1 240 ? 1.822 -8.691 17.219 1.00 84.12 240 GLY A CA 1
ATOM 1761 C C . GLY A 1 240 ? 0.663 -7.742 16.910 1.00 84.12 240 GLY A C 1
ATOM 1762 O O . GLY A 1 240 ? -0.431 -7.997 17.400 1.00 84.12 240 GLY A O 1
ATOM 1763 N N . ILE A 1 241 ? 0.867 -6.712 16.080 1.00 85.94 241 ILE A N 1
ATOM 1764 C CA . ILE A 1 241 ? -0.191 -5.801 15.617 1.00 85.94 241 ILE A CA 1
ATOM 1765 C C . ILE A 1 241 ? -0.649 -6.223 14.209 1.00 85.94 241 ILE A C 1
ATOM 1767 O O . ILE A 1 241 ? 0.156 -6.181 13.272 1.00 85.94 241 ILE A O 1
ATOM 1771 N N . PRO A 1 242 ? -1.906 -6.664 14.030 1.00 91.31 242 PRO A N 1
ATOM 1772 C CA . PRO A 1 242 ? -2.460 -6.975 12.715 1.00 91.31 242 PRO A CA 1
ATOM 1773 C C . PRO A 1 242 ? -2.586 -5.738 11.819 1.00 91.31 242 PRO A C 1
ATOM 1775 O O . PRO A 1 242 ? -2.843 -4.629 12.286 1.00 91.31 242 PRO A O 1
ATOM 1778 N N . ALA A 1 243 ? -2.505 -5.941 10.501 1.00 94.06 243 ALA A N 1
ATOM 1779 C CA . ALA A 1 243 ? -2.686 -4.871 9.515 1.00 94.06 243 ALA A CA 1
ATOM 1780 C C . ALA A 1 243 ? -4.052 -4.165 9.642 1.00 94.06 243 ALA A C 1
ATOM 1782 O O . ALA A 1 243 ? -4.162 -2.964 9.398 1.00 94.06 243 ALA A O 1
ATOM 1783 N N . LEU A 1 244 ? -5.090 -4.904 10.052 1.00 95.81 244 LEU A N 1
ATOM 1784 C CA . LEU A 1 244 ? -6.430 -4.363 10.280 1.00 95.81 244 LEU A CA 1
ATOM 1785 C C . LEU A 1 244 ? -6.437 -3.329 11.412 1.00 95.81 244 LEU A C 1
ATOM 1787 O O . LEU A 1 244 ? -7.120 -2.314 11.287 1.00 95.81 244 LEU A O 1
ATOM 1791 N N . SER A 1 245 ? -5.656 -3.553 12.468 1.00 94.75 245 SER A N 1
ATOM 1792 C CA . SER A 1 245 ? -5.562 -2.659 13.624 1.00 94.75 245 SER A CA 1
ATOM 1793 C C . SER A 1 245 ? -4.835 -1.364 13.277 1.00 94.75 245 SER A C 1
ATOM 1795 O O . SER A 1 245 ? -5.345 -0.295 13.592 1.00 94.75 245 SER A O 1
ATOM 1797 N N . LEU A 1 246 ? -3.729 -1.444 12.526 1.00 95.06 246 LEU A N 1
ATOM 1798 C CA . LEU A 1 246 ? -3.022 -0.262 12.007 1.00 95.06 246 LEU A CA 1
ATOM 1799 C C . LEU A 1 246 ? -3.928 0.583 11.101 1.00 95.06 246 LEU A C 1
ATOM 1801 O O . LEU A 1 246 ? -4.043 1.791 11.274 1.00 95.06 246 LEU A O 1
ATOM 1805 N N . ALA A 1 247 ? -4.647 -0.054 10.170 1.00 96.75 247 ALA A N 1
ATOM 1806 C CA . ALA A 1 247 ? -5.599 0.654 9.315 1.00 96.75 247 ALA A CA 1
ATOM 1807 C C . ALA A 1 247 ? -6.752 1.292 10.105 1.00 96.75 247 ALA A C 1
ATOM 1809 O O . ALA A 1 247 ? -7.309 2.306 9.677 1.00 96.75 247 ALA A O 1
ATOM 1810 N N . ALA A 1 248 ? -7.148 0.684 11.225 1.00 96.94 248 ALA A N 1
ATOM 1811 C CA . ALA A 1 248 ? -8.209 1.194 12.075 1.00 96.94 248 ALA A CA 1
ATOM 1812 C C . ALA A 1 248 ? -7.751 2.400 12.912 1.00 96.94 248 ALA A C 1
ATOM 1814 O O . ALA A 1 248 ? -8.490 3.384 12.994 1.00 96.94 248 ALA A O 1
ATOM 1815 N N . GLU A 1 249 ? -6.534 2.342 13.458 1.00 95.88 249 GLU A N 1
ATOM 1816 C CA . GLU A 1 249 ? -5.873 3.435 14.181 1.00 95.88 249 GLU A CA 1
ATOM 1817 C C . GLU A 1 249 ? -5.622 4.655 13.283 1.00 95.88 249 GLU A C 1
ATOM 1819 O O . GLU A 1 249 ? -5.877 5.771 13.717 1.00 95.88 249 GLU A O 1
ATOM 1824 N N . GLU A 1 250 ? -5.242 4.450 12.016 1.00 97.19 250 GLU A N 1
ATOM 1825 C CA . GLU A 1 250 ? -5.041 5.526 11.023 1.00 97.19 250 GLU A CA 1
ATOM 1826 C C . GLU A 1 250 ? -6.344 5.979 10.323 1.00 97.19 250 GLU A C 1
ATOM 1828 O O . GLU A 1 250 ? -6.369 6.893 9.490 1.00 97.19 250 GLU A O 1
ATOM 1833 N N . GLY A 1 251 ? -7.474 5.333 10.627 1.00 97.00 251 GLY A N 1
ATOM 1834 C CA . GLY A 1 251 ? -8.789 5.755 10.138 1.00 97.00 251 GLY A CA 1
ATOM 1835 C C . GLY A 1 251 ? -9.091 5.387 8.684 1.00 97.00 251 GLY A C 1
ATOM 1836 O O . GLY A 1 251 ? -10.013 5.939 8.070 1.00 97.00 251 GLY A O 1
ATOM 1837 N N . HIS A 1 252 ? -8.352 4.444 8.108 1.00 97.94 252 HIS A N 1
ATOM 1838 C CA . HIS A 1 252 ? -8.481 4.007 6.722 1.00 97.94 252 HIS A CA 1
ATOM 1839 C C . HIS A 1 252 ? -9.642 3.021 6.529 1.00 97.94 252 HIS A C 1
ATOM 1841 O O . HIS A 1 252 ? -9.454 1.839 6.246 1.00 97.94 252 HIS A O 1
ATOM 1847 N N . ALA A 1 253 ? -10.881 3.519 6.615 1.00 97.25 253 ALA A N 1
ATOM 1848 C CA . ALA A 1 253 ? -12.100 2.704 6.529 1.00 97.25 253 ALA A CA 1
ATOM 1849 C C . ALA A 1 253 ? -12.179 1.799 5.282 1.00 97.25 253 ALA A C 1
ATOM 1851 O O . ALA A 1 253 ? -12.652 0.669 5.379 1.00 97.25 253 ALA A O 1
ATOM 1852 N N . ALA A 1 254 ? -11.683 2.259 4.128 1.00 97.75 254 ALA A N 1
ATOM 1853 C CA . ALA A 1 254 ? -11.649 1.456 2.904 1.00 97.75 254 ALA A CA 1
ATOM 1854 C C . ALA A 1 254 ? -10.678 0.263 3.007 1.00 97.75 254 ALA A C 1
ATOM 1856 O O . ALA A 1 254 ? -11.004 -0.836 2.559 1.00 97.75 254 ALA A O 1
ATOM 1857 N N . VAL A 1 255 ? -9.525 0.447 3.659 1.00 97.69 255 VAL A N 1
ATOM 1858 C CA . VAL A 1 255 ? -8.579 -0.641 3.945 1.00 97.69 255 VAL A CA 1
ATOM 1859 C C . VAL A 1 255 ? -9.179 -1.625 4.944 1.00 97.69 255 VAL A C 1
ATOM 1861 O O . VAL A 1 255 ? -9.132 -2.830 4.709 1.00 97.69 255 VAL A O 1
ATOM 1864 N N . VAL A 1 256 ? -9.789 -1.128 6.025 1.00 97.62 256 VAL A N 1
ATOM 1865 C CA . VAL A 1 256 ? -10.462 -1.978 7.020 1.00 97.62 256 VAL A CA 1
ATOM 1866 C C . VAL A 1 256 ? -11.544 -2.826 6.347 1.00 97.62 256 VAL A C 1
ATOM 1868 O O . VAL A 1 256 ? -11.622 -4.032 6.573 1.00 97.62 256 VAL A O 1
ATOM 1871 N N . GLU A 1 257 ? -12.349 -2.235 5.461 1.00 97.12 257 GLU A N 1
ATOM 1872 C CA . GLU A 1 257 ? -13.346 -2.981 4.697 1.00 97.12 257 GLU A CA 1
ATOM 1873 C C . GLU A 1 257 ? -12.725 -4.064 3.808 1.00 97.12 257 GLU A C 1
ATOM 1875 O O . GLU A 1 257 ? -13.228 -5.192 3.793 1.00 97.12 257 GLU A O 1
ATOM 1880 N N . ALA A 1 258 ? -11.647 -3.735 3.090 1.00 97.00 258 ALA A N 1
ATOM 1881 C CA . ALA A 1 258 ? -10.941 -4.671 2.223 1.00 97.00 258 ALA A CA 1
ATOM 1882 C C . ALA A 1 258 ? -10.366 -5.858 3.013 1.00 97.00 258 ALA A C 1
ATOM 1884 O O . ALA A 1 258 ? -10.578 -7.006 2.620 1.00 97.00 258 ALA A O 1
ATOM 1885 N N . LEU A 1 259 ? -9.723 -5.604 4.157 1.00 96.56 259 LEU A N 1
ATOM 1886 C CA . LEU A 1 259 ? -9.165 -6.642 5.030 1.00 96.56 259 LEU A CA 1
ATOM 1887 C C . LEU A 1 259 ? -10.259 -7.540 5.620 1.00 96.56 259 LEU A C 1
ATOM 1889 O O . LEU A 1 259 ? -10.159 -8.763 5.534 1.00 96.56 259 LEU A O 1
ATOM 1893 N N . VAL A 1 260 ? -11.352 -6.964 6.134 1.00 96.19 260 VAL A N 1
ATOM 1894 C CA . VAL A 1 260 ? -12.492 -7.747 6.648 1.00 96.19 260 VAL A CA 1
ATOM 1895 C C . VAL A 1 260 ? -13.107 -8.611 5.544 1.00 96.19 260 VAL A C 1
ATOM 1897 O O . VAL A 1 260 ? -13.438 -9.774 5.770 1.00 96.19 260 VAL A O 1
ATOM 1900 N N . LYS A 1 261 ? -13.241 -8.078 4.323 1.00 96.00 261 LYS A N 1
ATOM 1901 C CA . LYS A 1 261 ? -13.747 -8.837 3.169 1.00 96.00 261 LYS A CA 1
ATOM 1902 C C . LYS A 1 261 ? -12.795 -9.963 2.753 1.00 96.00 261 LYS A C 1
ATOM 1904 O O . LYS A 1 261 ? -13.267 -11.009 2.309 1.00 96.00 261 LYS A O 1
ATOM 1909 N N . ALA A 1 262 ? -11.490 -9.760 2.912 1.00 94.38 262 ALA A N 1
ATOM 1910 C CA . ALA A 1 262 ? -10.463 -10.776 2.698 1.00 94.38 262 ALA A CA 1
ATOM 1911 C C . ALA A 1 262 ? -10.402 -11.831 3.822 1.00 94.38 262 ALA A C 1
ATOM 1913 O O . ALA A 1 262 ? -9.678 -12.815 3.691 1.00 94.38 262 ALA A O 1
ATOM 1914 N N . GLY A 1 263 ? -11.197 -11.672 4.885 1.00 94.06 263 GLY A N 1
ATOM 1915 C CA . GLY A 1 263 ? -11.311 -12.634 5.978 1.00 94.06 263 GLY A CA 1
ATOM 1916 C C . GLY A 1 263 ? -10.433 -12.329 7.188 1.00 94.06 263 GLY A C 1
ATOM 1917 O O . GLY A 1 263 ? -10.291 -13.210 8.030 1.00 94.06 263 GLY A O 1
ATOM 1918 N N . ALA A 1 264 ? -9.875 -11.117 7.291 1.00 94.88 264 ALA A N 1
ATOM 1919 C CA . ALA A 1 264 ? -9.111 -10.707 8.463 1.00 94.88 264 ALA A CA 1
ATOM 1920 C C . ALA A 1 264 ? -9.972 -10.775 9.730 1.00 94.88 264 ALA A C 1
ATOM 1922 O O . ALA A 1 264 ? -11.137 -10.349 9.745 1.00 94.88 264 ALA A O 1
ATOM 1923 N N . ARG A 1 265 ? -9.391 -11.299 10.807 1.00 93.62 265 ARG A N 1
ATOM 1924 C CA . ARG A 1 265 ? -10.030 -11.347 12.116 1.00 93.62 265 ARG A CA 1
ATOM 1925 C C . ARG A 1 265 ? -10.086 -9.940 12.696 1.00 93.62 265 ARG A C 1
ATOM 1927 O O . ARG A 1 265 ? -9.068 -9.274 12.844 1.00 93.62 265 ARG A O 1
ATOM 1934 N N . ILE A 1 266 ? -11.284 -9.521 13.087 1.00 93.19 266 ILE A N 1
ATOM 1935 C CA . ILE A 1 266 ? -11.462 -8.307 13.881 1.00 93.19 266 ILE A CA 1
ATOM 1936 C C . ILE A 1 266 ? -10.996 -8.629 15.299 1.00 93.19 266 ILE A C 1
ATOM 1938 O O . ILE A 1 266 ? -11.599 -9.466 15.975 1.00 93.19 266 ILE A O 1
ATOM 1942 N N . ASP A 1 267 ? -9.888 -8.029 15.714 1.00 86.38 267 ASP A N 1
ATOM 1943 C CA . ASP A 1 267 ? -9.377 -8.136 17.071 1.00 86.38 267 ASP A CA 1
ATOM 1944 C C . ASP A 1 267 ? -9.811 -6.932 17.926 1.00 86.38 267 ASP A C 1
ATOM 1946 O O . ASP A 1 267 ? -10.408 -5.970 17.440 1.00 86.38 267 ASP A O 1
ATOM 1950 N N . GLU A 1 268 ? -9.548 -7.017 19.228 1.00 83.69 268 GLU A N 1
ATOM 1951 C CA . GLU A 1 268 ? -9.882 -5.967 20.198 1.00 83.69 268 GLU A CA 1
ATOM 1952 C C . GLU A 1 268 ? -9.119 -4.659 19.942 1.00 83.69 268 GLU A C 1
ATOM 1954 O O . GLU A 1 268 ? -9.664 -3.568 20.119 1.00 83.69 268 GLU A O 1
ATOM 1959 N N . THR A 1 269 ? -7.884 -4.762 19.441 1.00 89.25 269 THR A N 1
ATOM 1960 C CA . THR A 1 269 ? -7.012 -3.602 19.224 1.00 89.25 269 THR A CA 1
ATOM 1961 C C . THR A 1 269 ? -7.521 -2.694 18.107 1.00 89.25 269 THR A C 1
ATOM 1963 O O . THR A 1 269 ? -7.379 -1.477 18.200 1.00 89.25 269 THR A O 1
ATOM 1966 N N . ALA A 1 270 ? -8.188 -3.247 17.091 1.00 94.25 270 ALA A N 1
ATOM 1967 C CA . ALA A 1 270 ? -8.729 -2.469 15.986 1.00 94.25 270 ALA A CA 1
ATOM 1968 C C . ALA A 1 270 ? -9.839 -1.497 16.400 1.00 94.25 270 ALA A C 1
ATOM 1970 O O . ALA A 1 270 ? -9.805 -0.317 16.039 1.00 94.25 270 ALA A O 1
ATOM 1971 N N . LEU 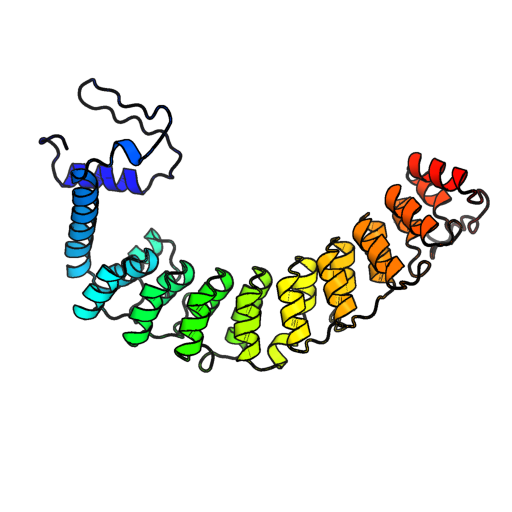A 1 271 ? -10.842 -1.976 17.147 1.00 95.81 271 LEU A N 1
ATOM 1972 C CA . LEU A 1 271 ? -11.946 -1.117 17.573 1.00 95.81 271 LEU A CA 1
ATOM 1973 C C . LEU A 1 271 ? -11.471 -0.105 18.616 1.00 95.81 271 LEU A C 1
ATOM 1975 O O . LEU A 1 271 ? -11.846 1.063 18.522 1.00 95.81 271 LEU A O 1
ATOM 1979 N N . GLN A 1 272 ? -10.621 -0.535 19.554 1.00 94.81 272 GLN A N 1
ATOM 1980 C CA . GLN A 1 272 ? -10.004 0.342 20.544 1.00 94.81 272 GLN A CA 1
ATOM 1981 C C . GLN A 1 272 ? -9.200 1.469 19.876 1.00 94.81 272 GLN A C 1
ATOM 1983 O O . GLN A 1 272 ? -9.461 2.635 20.163 1.00 94.81 272 GLN A O 1
ATOM 1988 N N . GLY A 1 273 ? -8.281 1.147 18.957 1.00 94.88 273 GLY A N 1
ATOM 1989 C CA . GLY A 1 273 ? -7.447 2.133 18.258 1.00 94.88 273 GLY A CA 1
ATOM 1990 C C . GLY A 1 273 ? -8.274 3.129 17.441 1.00 94.88 273 GLY A C 1
ATOM 1991 O O . GLY A 1 273 ? -8.077 4.340 17.542 1.00 94.88 273 GLY A O 1
ATOM 1992 N N . ALA A 1 274 ? -9.293 2.652 16.718 1.00 97.25 274 ALA A N 1
ATOM 1993 C CA . ALA A 1 274 ? -10.222 3.532 16.006 1.00 97.25 274 ALA A CA 1
ATOM 1994 C C . ALA A 1 274 ? -11.013 4.452 16.953 1.00 97.25 274 ALA A C 1
ATOM 1996 O O . ALA A 1 274 ? -11.289 5.607 16.609 1.00 97.25 274 ALA A O 1
ATOM 1997 N N . ALA A 1 275 ? -11.390 3.960 18.139 1.00 97.06 275 ALA A N 1
ATOM 1998 C CA . ALA A 1 275 ? -12.074 4.758 19.150 1.00 97.06 275 ALA A CA 1
ATOM 1999 C C . ALA A 1 275 ? -11.154 5.809 19.782 1.00 97.06 275 ALA A C 1
ATOM 2001 O O . ALA A 1 275 ? -11.573 6.956 19.929 1.00 97.06 275 ALA A O 1
ATOM 2002 N N . GLU A 1 276 ? -9.912 5.441 20.101 1.00 96.56 276 GLU A N 1
ATOM 2003 C CA . GLU A 1 276 ? -8.873 6.332 20.627 1.00 96.56 276 GLU A CA 1
ATOM 2004 C C . GLU A 1 276 ? -8.554 7.475 19.663 1.00 96.56 276 GLU A C 1
ATOM 2006 O O . GLU A 1 276 ? -8.508 8.646 20.055 1.00 96.56 276 GLU A O 1
ATOM 2011 N N . ALA A 1 277 ? -8.383 7.149 18.384 1.00 96.88 277 ALA A N 1
ATOM 2012 C CA . ALA A 1 277 ? -8.075 8.116 17.339 1.00 96.88 277 ALA A CA 1
ATOM 2013 C C . ALA A 1 277 ? -9.302 8.935 16.887 1.00 96.88 277 ALA A C 1
ATOM 2015 O O . ALA A 1 277 ? -9.163 9.996 16.276 1.00 96.88 277 ALA A O 1
ATOM 2016 N N . GLY A 1 278 ? -10.519 8.500 17.234 1.00 97.25 278 GLY A N 1
ATOM 2017 C CA . GLY A 1 278 ? -11.757 9.226 16.934 1.00 97.25 278 GLY A CA 1
ATOM 2018 C C . GLY A 1 278 ? -12.325 8.952 15.538 1.00 97.25 278 GLY A C 1
ATOM 2019 O O . GLY A 1 278 ? -13.104 9.749 15.002 1.00 97.25 278 GLY A O 1
ATOM 2020 N N . HIS A 1 279 ? -11.957 7.831 14.920 1.00 98.19 279 HIS A N 1
ATOM 2021 C CA . HIS A 1 279 ? -12.335 7.479 13.555 1.00 98.19 279 HIS A CA 1
ATOM 2022 C C . HIS A 1 279 ? -13.739 6.869 13.476 1.00 98.19 279 HIS A C 1
ATOM 2024 O O . HIS A 1 279 ? -13.921 5.667 13.292 1.00 98.19 279 HIS A O 1
ATOM 2030 N N . LEU A 1 280 ? -14.756 7.735 13.542 1.00 97.75 280 LEU A N 1
ATOM 2031 C CA . LEU A 1 280 ? -16.178 7.364 13.518 1.00 97.75 280 LEU A CA 1
ATOM 2032 C C . LEU A 1 280 ? -16.550 6.368 12.406 1.00 97.75 280 LEU A C 1
ATOM 2034 O O . LEU A 1 280 ? -17.263 5.402 12.666 1.00 97.75 280 LEU A O 1
ATOM 2038 N N . ALA A 1 281 ? -16.077 6.592 11.177 1.00 97.81 281 ALA A N 1
ATOM 2039 C CA . ALA A 1 281 ? -16.406 5.725 10.044 1.00 97.81 281 ALA A CA 1
ATOM 2040 C C . ALA A 1 281 ? -15.878 4.294 10.235 1.00 97.81 281 ALA A C 1
ATOM 2042 O O . ALA A 1 281 ? -16.574 3.334 9.910 1.00 97.81 281 ALA A O 1
ATOM 2043 N N . VAL A 1 282 ? -14.673 4.150 10.798 1.00 97.94 282 VAL A N 1
ATOM 2044 C CA . VAL A 1 282 ? -14.082 2.844 11.112 1.00 97.94 282 VAL A CA 1
ATOM 2045 C C . VAL A 1 282 ? -14.838 2.179 12.257 1.00 97.94 282 VAL A C 1
ATOM 2047 O O . VAL A 1 282 ? -15.195 1.012 12.142 1.00 97.94 282 VAL A O 1
ATOM 2050 N N . VAL A 1 283 ? -15.154 2.923 13.321 1.00 97.75 283 VAL A N 1
ATOM 2051 C CA . VAL A 1 283 ? -15.921 2.413 14.470 1.00 97.75 283 VAL A CA 1
ATOM 2052 C C . VAL A 1 283 ? -17.276 1.859 14.028 1.00 97.75 283 VAL A C 1
ATOM 2054 O O . VAL A 1 283 ? -17.623 0.728 14.361 1.00 97.75 283 VAL A O 1
ATOM 2057 N N . GLN A 1 284 ? -18.024 2.620 13.224 1.00 97.44 284 GLN A N 1
ATOM 2058 C CA . GLN A 1 284 ? -19.313 2.178 12.683 1.00 97.44 284 GLN A CA 1
ATOM 2059 C C . GLN A 1 284 ? -19.170 0.930 11.807 1.00 97.44 284 GLN A C 1
ATOM 2061 O O . GLN A 1 284 ? -20.002 0.024 11.881 1.00 97.44 284 GLN A O 1
ATOM 2066 N N . LEU A 1 285 ? -18.115 0.869 10.991 1.00 97.25 285 LEU A N 1
ATOM 2067 C CA . LEU A 1 285 ? -17.832 -0.278 10.139 1.00 97.25 285 LEU A CA 1
ATOM 2068 C C . LEU A 1 285 ? -17.531 -1.523 10.976 1.00 97.25 285 LEU A C 1
ATOM 2070 O O . LEU A 1 285 ? -18.175 -2.549 10.774 1.00 97.25 285 LEU A O 1
ATOM 2074 N N . LEU A 1 286 ? -16.598 -1.442 11.924 1.00 96.62 286 LEU A N 1
ATOM 2075 C CA . LEU A 1 286 ? -16.207 -2.561 12.782 1.00 96.62 286 LEU A CA 1
ATOM 2076 C C . LEU A 1 286 ? -17.387 -3.067 13.624 1.00 96.62 286 LEU A C 1
ATOM 2078 O O . LEU A 1 286 ? -17.651 -4.271 13.636 1.00 96.62 286 LEU A O 1
ATOM 2082 N N . ALA A 1 287 ? -18.165 -2.163 14.228 1.00 95.44 287 ALA A N 1
ATOM 2083 C CA . ALA A 1 287 ? -19.382 -2.518 14.958 1.00 95.44 287 ALA A CA 1
ATOM 2084 C C . ALA A 1 287 ? -20.392 -3.260 14.061 1.00 95.44 287 ALA A C 1
ATOM 2086 O O . ALA A 1 287 ? -20.907 -4.316 14.429 1.00 95.44 287 ALA A O 1
ATOM 2087 N N . ALA A 1 288 ? -20.617 -2.778 12.833 1.00 95.81 288 ALA A N 1
ATOM 2088 C CA . ALA A 1 288 ? -21.503 -3.436 11.869 1.00 95.81 288 ALA A CA 1
ATOM 2089 C C . ALA A 1 288 ? -20.988 -4.807 11.386 1.00 95.81 288 ALA A C 1
ATOM 2091 O O . ALA A 1 288 ? -21.772 -5.616 10.885 1.00 95.81 288 ALA A O 1
ATOM 2092 N N . ARG A 1 289 ? -19.685 -5.080 11.520 1.00 95.25 289 ARG A N 1
ATOM 2093 C CA . ARG A 1 289 ? -19.050 -6.366 11.184 1.00 95.25 289 ARG A CA 1
ATOM 2094 C C . ARG A 1 289 ? -18.923 -7.307 12.386 1.00 95.25 289 ARG A C 1
ATOM 2096 O O . ARG A 1 289 ? -18.356 -8.385 12.237 1.00 95.25 289 ARG A O 1
ATOM 2103 N N . GLY A 1 290 ? -19.508 -6.945 13.530 1.00 91.69 290 GLY A N 1
ATOM 2104 C CA . GLY A 1 290 ? -19.575 -7.797 14.716 1.00 91.69 290 GLY A CA 1
ATOM 2105 C C . GLY A 1 290 ? -18.320 -7.759 15.582 1.00 91.69 290 GLY A C 1
ATOM 2106 O O . GLY A 1 290 ? -18.011 -8.765 16.216 1.00 91.69 290 GLY A O 1
ATOM 2107 N N . ALA A 1 291 ? -17.597 -6.634 15.595 1.00 94.75 291 ALA A N 1
ATOM 2108 C CA . ALA A 1 291 ? -16.566 -6.387 16.598 1.00 94.75 291 ALA A CA 1
ATOM 2109 C C . ALA A 1 291 ? -17.144 -6.524 18.018 1.00 94.75 291 ALA A C 1
ATOM 2111 O O . ALA A 1 291 ? -18.287 -6.127 18.263 1.00 94.75 291 ALA A O 1
ATOM 2112 N N . ASP A 1 292 ? -16.351 -7.063 18.944 1.00 94.62 292 ASP A N 1
ATOM 2113 C CA . ASP A 1 292 ? -16.685 -7.030 20.366 1.00 94.62 292 ASP A CA 1
ATOM 2114 C C . ASP A 1 292 ? -16.576 -5.584 20.861 1.00 94.62 292 ASP A C 1
ATOM 2116 O O . ASP A 1 292 ? -15.502 -4.987 20.814 1.00 94.62 292 ASP A O 1
ATOM 2120 N N . LEU A 1 293 ? -17.705 -5.010 21.278 1.00 95.19 293 LEU A N 1
ATOM 2121 C CA . LEU A 1 293 ? -17.793 -3.607 21.675 1.00 95.19 293 LEU A CA 1
ATOM 2122 C C . LEU A 1 293 ? -17.185 -3.330 23.054 1.00 95.19 293 LEU A C 1
ATOM 2124 O O . LEU A 1 293 ? -16.971 -2.165 23.375 1.00 95.19 293 LEU A O 1
ATOM 2128 N N . GLU A 1 294 ? -16.899 -4.372 23.838 1.00 93.75 294 GLU A N 1
ATOM 2129 C CA . GLU A 1 294 ? -16.361 -4.253 25.197 1.00 93.75 294 GLU A CA 1
ATOM 2130 C C . GLU A 1 294 ? -14.858 -4.553 25.263 1.0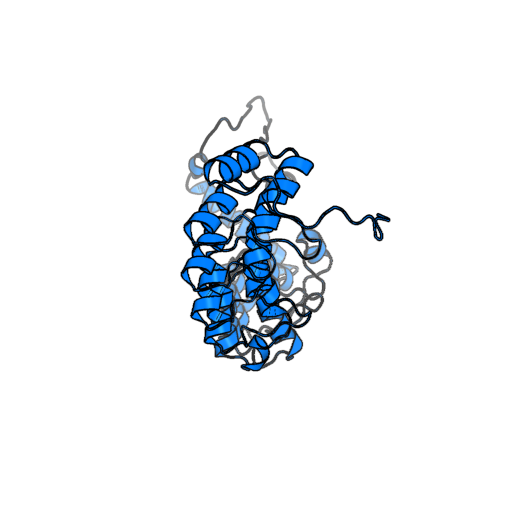0 93.75 294 GLU A C 1
ATOM 2132 O O . GLU A 1 294 ? -14.164 -4.106 26.180 1.00 93.75 294 GLU A O 1
ATOM 2137 N N . ALA A 1 295 ? -14.330 -5.296 24.286 1.00 90.12 295 ALA A N 1
ATOM 2138 C CA . ALA A 1 295 ? -12.926 -5.684 24.259 1.00 90.12 295 ALA A CA 1
ATOM 2139 C C . ALA A 1 295 ? -12.016 -4.458 24.056 1.00 90.12 295 ALA A C 1
ATOM 2141 O O . ALA A 1 295 ? -12.157 -3.717 23.084 1.00 90.12 295 ALA A O 1
ATOM 2142 N N . GLY A 1 296 ? -11.093 -4.229 24.997 1.00 87.25 296 GLY A N 1
ATOM 2143 C CA . GLY A 1 296 ? -10.225 -3.042 25.008 1.00 87.25 296 GLY A CA 1
ATOM 2144 C C . GLY A 1 296 ? -10.915 -1.745 25.460 1.00 87.25 296 GLY A C 1
ATOM 2145 O O . GLY A 1 296 ? -10.362 -0.662 25.284 1.00 87.25 296 GLY A O 1
ATOM 2146 N N . SER A 1 297 ? -12.126 -1.830 26.025 1.00 93.75 297 SER A N 1
ATOM 2147 C CA . SER A 1 297 ? -12.923 -0.696 26.522 1.00 93.75 297 SER A CA 1
ATOM 2148 C C . SER A 1 297 ? -13.036 0.507 25.548 1.00 93.75 297 SER A C 1
ATOM 2150 O O . SER A 1 297 ? -12.767 1.648 25.944 1.00 93.75 297 SER A O 1
ATOM 2152 N N . PRO A 1 298 ? -13.482 0.320 24.286 1.00 95.00 298 PRO A N 1
ATOM 2153 C CA . PRO A 1 298 ? -13.501 1.374 23.262 1.00 95.00 298 PRO A CA 1
ATOM 2154 C C . PRO A 1 298 ? -14.300 2.625 23.660 1.00 95.00 298 PRO A C 1
ATOM 2156 O O . PRO A 1 298 ? -13.889 3.748 23.364 1.00 95.00 298 PRO A O 1
ATOM 2159 N N . VAL A 1 299 ? -15.431 2.460 24.363 1.00 96.38 299 VAL A N 1
ATOM 2160 C CA . VAL A 1 299 ? -16.249 3.588 24.858 1.00 96.38 299 VAL A CA 1
ATOM 2161 C C . VAL A 1 299 ? -15.461 4.436 25.852 1.00 96.38 299 VAL A C 1
ATOM 2163 O O . VAL A 1 299 ? -15.529 5.667 25.809 1.00 96.38 299 VAL A O 1
ATOM 2166 N N . VAL A 1 300 ? -14.701 3.782 26.734 1.00 95.94 300 VAL A N 1
ATOM 2167 C CA . VAL A 1 300 ? -13.877 4.452 27.739 1.00 95.94 300 VAL A CA 1
ATOM 2168 C C . VAL A 1 300 ? -12.773 5.255 27.068 1.00 95.94 300 VAL A C 1
ATOM 2170 O O . VAL A 1 300 ? -12.581 6.424 27.400 1.00 95.94 300 VAL A O 1
ATOM 2173 N N . GLU A 1 301 ? -12.095 4.665 26.088 1.00 96.06 301 GLU A N 1
ATOM 2174 C CA . GLU A 1 301 ? -10.992 5.314 25.390 1.00 96.06 301 GLU A CA 1
ATOM 2175 C C . GLU A 1 301 ? -11.469 6.500 24.531 1.00 96.06 301 GLU A C 1
ATOM 2177 O O . GLU A 1 301 ? -10.941 7.609 24.643 1.00 96.06 301 GLU A O 1
ATOM 2182 N N . ALA A 1 302 ? -12.567 6.338 23.786 1.00 97.31 302 ALA A N 1
ATOM 2183 C CA . ALA A 1 302 ? -13.197 7.442 23.059 1.00 97.31 302 ALA A CA 1
ATOM 2184 C C . ALA A 1 302 ? -13.629 8.585 23.997 1.00 97.31 302 ALA A C 1
ATOM 2186 O O . ALA A 1 302 ? -13.471 9.766 23.671 1.00 97.31 302 ALA A O 1
ATOM 2187 N N . ALA A 1 303 ? -14.150 8.255 25.183 1.00 97.19 303 ALA A N 1
ATOM 2188 C CA . ALA A 1 303 ? -14.565 9.242 26.172 1.00 97.19 303 ALA A CA 1
ATOM 2189 C C . ALA A 1 303 ? -13.379 9.967 26.820 1.00 97.19 303 ALA A C 1
ATOM 2191 O O . ALA A 1 303 ? -13.433 11.188 26.994 1.00 97.19 303 ALA A O 1
ATOM 2192 N N . ARG A 1 304 ? -12.295 9.239 27.115 1.00 96.50 304 ARG A N 1
ATOM 2193 C CA . ARG A 1 304 ? -11.027 9.779 27.621 1.00 96.50 304 ARG A CA 1
ATOM 2194 C C . ARG A 1 304 ? -10.389 10.759 26.640 1.00 96.50 304 ARG A C 1
ATOM 2196 O O . ARG A 1 304 ? -9.777 11.725 27.072 1.00 96.50 304 ARG A O 1
ATOM 2203 N N . ARG A 1 305 ? -10.544 10.529 25.333 1.00 97.44 305 ARG A N 1
ATOM 2204 C CA . ARG A 1 305 ? -10.034 11.412 24.268 1.00 97.44 305 ARG A CA 1
ATOM 2205 C C . ARG A 1 305 ? -11.013 12.507 23.837 1.00 97.44 305 ARG A C 1
ATOM 2207 O O . ARG A 1 305 ? -10.639 13.400 23.078 1.00 97.44 305 ARG A O 1
ATOM 2214 N N . GLY A 1 306 ? -12.255 12.470 24.323 1.00 97.19 306 GLY A N 1
ATOM 2215 C CA . GLY A 1 306 ? -13.258 13.503 24.063 1.00 97.19 306 GLY A CA 1
ATOM 2216 C C . GLY A 1 306 ? -14.043 13.332 22.758 1.00 97.19 306 GLY A C 1
ATOM 2217 O O . GLY A 1 306 ? -14.693 14.280 22.308 1.00 97.19 306 GLY A O 1
ATOM 2218 N N . HIS A 1 307 ? -14.023 12.144 22.150 1.00 98.12 307 HIS A N 1
ATOM 2219 C CA . HIS A 1 307 ? -14.642 11.865 20.851 1.00 98.12 307 HIS A CA 1
ATOM 2220 C C . HIS A 1 307 ? -16.149 11.618 20.968 1.00 98.12 307 HIS A C 1
ATOM 2222 O O . HIS A 1 307 ? -16.628 10.488 20.901 1.00 98.12 307 HIS A O 1
ATOM 2228 N N . VAL A 1 308 ? -16.922 12.698 21.114 1.00 97.94 308 VAL A N 1
ATOM 2229 C CA . VAL A 1 308 ? -18.386 12.664 21.333 1.00 97.94 308 VAL A CA 1
ATOM 2230 C C . VAL A 1 308 ? -19.122 11.787 20.316 1.00 97.94 308 VAL A C 1
ATOM 2232 O O . VAL A 1 308 ? -19.935 10.956 20.706 1.00 97.94 308 VAL A O 1
ATOM 2235 N N . ALA A 1 309 ? -18.830 11.947 19.022 1.00 98.12 309 ALA A N 1
ATOM 2236 C CA . ALA A 1 309 ? -19.527 11.210 17.967 1.00 98.12 309 ALA A CA 1
ATOM 2237 C C . ALA A 1 309 ? -19.226 9.702 18.002 1.00 98.12 309 ALA A C 1
ATOM 2239 O O . ALA A 1 309 ? -20.093 8.893 17.689 1.00 98.12 309 ALA A O 1
ATOM 2240 N N . VAL A 1 310 ? -18.011 9.321 18.407 1.00 98.25 310 VAL A N 1
ATOM 2241 C CA . VAL A 1 310 ? -17.628 7.915 18.573 1.00 98.25 310 VAL A CA 1
ATOM 2242 C C . VAL A 1 310 ? -18.329 7.307 19.784 1.00 98.25 310 VAL A C 1
ATOM 2244 O O . VAL A 1 310 ? -18.899 6.227 19.664 1.00 98.25 310 VAL A O 1
ATOM 2247 N N . VAL A 1 311 ? -18.353 8.013 20.920 1.00 97.75 311 VAL A N 1
ATOM 2248 C CA . VAL A 1 311 ? -19.090 7.577 22.119 1.00 97.75 311 VAL A CA 1
ATOM 2249 C C . VAL A 1 311 ? -20.575 7.387 21.802 1.00 97.75 311 VAL A C 1
ATOM 2251 O O . VAL A 1 311 ? -21.172 6.386 22.191 1.00 97.75 311 VAL A O 1
ATOM 2254 N N . GLU A 1 312 ? -21.170 8.320 21.056 1.00 97.56 312 GLU A N 1
ATOM 2255 C CA . GLU A 1 312 ? -22.559 8.214 20.614 1.00 97.56 312 GLU A CA 1
ATOM 2256 C C . GLU A 1 312 ? -22.786 6.983 19.729 1.00 97.56 312 GLU A C 1
ATOM 2258 O O . GLU A 1 312 ? -23.711 6.217 19.999 1.00 97.56 312 GLU A O 1
ATOM 2263 N N . ALA A 1 313 ? -21.923 6.758 18.735 1.00 97.50 313 ALA A N 1
ATOM 2264 C CA . ALA A 1 313 ? -22.034 5.628 17.817 1.00 97.50 313 ALA A CA 1
ATOM 2265 C C . ALA A 1 313 ? -21.844 4.268 18.505 1.00 97.50 313 ALA A C 1
ATOM 2267 O O . ALA A 1 313 ? -22.577 3.330 18.202 1.00 97.50 313 ALA A O 1
ATOM 2268 N N . LEU A 1 314 ? -20.901 4.151 19.444 1.00 96.94 314 LEU A N 1
ATOM 2269 C CA . LEU A 1 314 ? -20.708 2.925 20.225 1.00 96.94 314 LEU A CA 1
ATOM 2270 C C . LEU A 1 314 ? -21.924 2.634 21.113 1.00 96.94 314 LEU A C 1
ATOM 2272 O O . LEU A 1 314 ? -22.416 1.507 21.136 1.00 96.94 314 LEU A O 1
ATOM 2276 N N . ALA A 1 315 ? -22.470 3.657 21.776 1.00 95.62 315 ALA A N 1
ATOM 2277 C CA . ALA A 1 315 ? -23.688 3.511 22.569 1.00 95.62 315 ALA A CA 1
ATOM 2278 C C . ALA A 1 315 ? -24.901 3.119 21.699 1.00 95.62 315 ALA A C 1
ATOM 2280 O O . ALA A 1 315 ? -25.733 2.319 22.116 1.00 95.62 315 ALA A O 1
ATOM 2281 N N . GLU A 1 316 ? -25.007 3.650 20.477 1.00 96.31 316 GLU A N 1
ATOM 2282 C CA . GLU A 1 316 ? -26.041 3.250 19.509 1.00 96.31 316 GLU A CA 1
ATOM 2283 C C . GLU A 1 316 ? -25.858 1.818 18.991 1.00 96.31 316 GLU A C 1
ATOM 2285 O O . GLU A 1 316 ? -26.848 1.134 18.727 1.00 96.31 316 GLU A O 1
ATOM 2290 N N . ALA A 1 317 ? -24.613 1.348 18.884 1.00 95.44 317 ALA A N 1
ATOM 2291 C CA . ALA A 1 317 ? -24.285 -0.035 18.548 1.00 95.44 317 ALA A CA 1
ATOM 2292 C C . ALA A 1 317 ? -24.553 -1.021 19.704 1.00 95.44 317 ALA A C 1
ATOM 2294 O O . ALA A 1 317 ? -24.550 -2.231 19.480 1.00 95.44 317 ALA A O 1
ATOM 2295 N N . GLY A 1 318 ? -24.846 -0.514 20.907 1.00 94.94 318 GLY A N 1
ATOM 2296 C CA . GLY A 1 318 ? -25.197 -1.310 22.082 1.00 94.94 318 GLY A CA 1
ATOM 2297 C C . GLY A 1 318 ? -24.037 -1.597 23.033 1.00 94.94 318 GLY A C 1
ATOM 2298 O O . GLY A 1 318 ? -24.163 -2.525 23.827 1.00 94.94 318 GLY A O 1
ATOM 2299 N N . ALA A 1 319 ? -22.944 -0.832 22.956 1.00 95.56 319 ALA A N 1
ATOM 2300 C CA . ALA A 1 319 ? -21.859 -0.909 23.930 1.00 95.56 319 ALA A CA 1
ATOM 2301 C C . ALA A 1 319 ? -22.341 -0.503 25.335 1.00 95.56 319 ALA A C 1
ATOM 2303 O O . ALA A 1 319 ? -23.182 0.397 25.473 1.00 95.56 319 ALA A O 1
ATOM 2304 N N . ASP A 1 320 ? -21.796 -1.137 26.368 1.00 95.19 320 ASP A N 1
ATOM 2305 C CA . ASP A 1 320 ? -22.073 -0.792 27.758 1.00 95.19 320 ASP A CA 1
ATOM 2306 C C . ASP A 1 320 ? -21.375 0.527 28.131 1.00 95.19 320 ASP A C 1
ATOM 2308 O O . ASP A 1 320 ? -20.152 0.638 28.216 1.00 95.19 320 ASP A O 1
ATOM 2312 N N . ILE A 1 321 ? -22.176 1.572 28.351 1.00 94.56 321 ILE A N 1
ATOM 2313 C CA . ILE A 1 321 ? -21.679 2.913 28.690 1.00 94.56 321 ILE A CA 1
ATOM 2314 C C . ILE A 1 321 ? -21.055 2.988 30.091 1.00 94.56 321 ILE A C 1
ATOM 2316 O O . ILE A 1 321 ? -20.308 3.933 30.364 1.00 94.56 321 ILE A O 1
ATOM 2320 N N . ASP A 1 322 ? -21.351 2.007 30.948 1.00 94.25 322 ASP A N 1
ATOM 2321 C CA . ASP A 1 322 ? -20.841 1.898 32.315 1.00 94.25 322 ASP A CA 1
ATOM 2322 C C . ASP A 1 322 ? -19.721 0.847 32.438 1.00 94.25 322 ASP A C 1
ATOM 2324 O O . ASP A 1 322 ? -19.257 0.572 33.547 1.00 94.25 322 ASP A O 1
ATOM 2328 N N . ALA A 1 323 ? -19.237 0.298 31.314 1.00 91.06 323 ALA A N 1
ATOM 2329 C CA . ALA A 1 323 ? -18.087 -0.598 31.297 1.00 91.06 323 ALA A CA 1
ATOM 2330 C C . ALA A 1 323 ? -16.844 0.057 31.922 1.00 91.06 323 ALA A C 1
ATOM 2332 O O . ALA A 1 323 ? -16.571 1.253 31.751 1.00 91.06 323 ALA A O 1
ATOM 2333 N N . GLU A 1 324 ? -16.070 -0.752 32.645 1.00 91.12 324 GLU A N 1
ATOM 2334 C CA . GLU A 1 324 ? -14.833 -0.334 33.301 1.00 91.12 324 GLU A CA 1
ATOM 2335 C C . GLU A 1 324 ? -13.611 -0.707 32.449 1.00 91.12 324 GLU A C 1
ATOM 2337 O O . GLU A 1 324 ? -13.555 -1.793 31.872 1.00 91.12 324 GLU A O 1
ATOM 2342 N N . ASP A 1 325 ? -12.616 0.186 32.395 1.00 90.19 325 ASP A N 1
ATOM 2343 C CA . ASP A 1 325 ? -11.273 -0.155 31.911 1.00 90.19 325 ASP A CA 1
ATOM 2344 C C . ASP A 1 325 ? -10.537 -1.088 32.890 1.00 90.19 325 ASP A C 1
ATOM 2346 O O . ASP A 1 325 ? -10.974 -1.323 34.019 1.00 90.19 325 ASP A O 1
ATOM 2350 N N . ASP A 1 326 ? -9.345 -1.552 32.508 1.00 88.56 326 ASP A N 1
ATOM 2351 C CA . ASP A 1 326 ? -8.472 -2.370 33.367 1.00 88.56 326 ASP A CA 1
ATOM 2352 C C . ASP A 1 326 ? -8.076 -1.692 34.694 1.00 88.56 326 ASP A C 1
ATOM 2354 O O . ASP A 1 326 ? -7.533 -2.332 35.599 1.00 88.56 326 ASP A O 1
ATOM 2358 N N . ARG A 1 327 ? -8.318 -0.382 34.831 1.00 87.25 327 ARG A N 1
ATOM 2359 C CA . ARG A 1 327 ? -8.085 0.384 36.064 1.00 87.25 327 ARG A CA 1
ATOM 2360 C C . ARG A 1 327 ? -9.374 0.610 36.860 1.00 87.25 327 ARG A C 1
ATOM 2362 O O . ARG A 1 327 ? -9.358 1.387 37.816 1.00 87.25 327 ARG A O 1
ATOM 2369 N N . GLY A 1 328 ? -10.468 -0.046 36.480 1.00 89.12 328 GLY A N 1
ATOM 2370 C CA . GLY A 1 328 ? -11.765 0.041 37.137 1.00 89.12 328 GLY A CA 1
ATOM 2371 C C . GLY A 1 328 ? -12.484 1.373 36.912 1.00 89.12 328 GLY A C 1
ATOM 2372 O O . GLY A 1 328 ? -13.238 1.818 37.777 1.00 89.12 328 GLY A O 1
ATOM 2373 N N . ARG A 1 329 ? -12.196 2.090 35.818 1.00 89.62 329 ARG A N 1
ATOM 2374 C CA . ARG A 1 329 ? -12.774 3.414 35.541 1.00 89.62 329 ARG A CA 1
ATOM 2375 C C . ARG A 1 329 ? -13.710 3.374 34.350 1.00 89.62 329 ARG A C 1
ATOM 2377 O O . ARG A 1 329 ? -13.372 2.850 33.296 1.00 89.62 329 ARG A O 1
ATOM 2384 N N . THR A 1 330 ? -14.848 4.035 34.515 1.00 94.69 330 THR A N 1
ATOM 2385 C CA . THR A 1 330 ? -15.860 4.195 33.473 1.00 94.69 330 THR A CA 1
ATOM 2386 C C . THR A 1 330 ? -15.537 5.347 32.526 1.00 94.69 330 THR A C 1
ATOM 2388 O O . THR A 1 330 ? -14.767 6.266 32.846 1.00 94.69 330 THR A O 1
ATOM 2391 N N . ALA A 1 331 ? -16.202 5.343 31.371 1.00 94.81 331 ALA A N 1
ATOM 2392 C CA . ALA A 1 331 ? -16.142 6.413 30.380 1.00 94.81 331 ALA A CA 1
ATOM 2393 C C . ALA A 1 331 ? -16.499 7.786 30.976 1.00 94.81 331 ALA A C 1
ATOM 2395 O O . ALA A 1 331 ? -15.828 8.785 30.707 1.00 94.81 331 ALA A O 1
ATOM 2396 N N . LEU A 1 332 ? -17.515 7.835 31.848 1.00 95.62 332 LEU A N 1
ATOM 2397 C CA . LEU A 1 332 ? -17.955 9.065 32.506 1.00 95.62 332 LEU A CA 1
ATOM 2398 C C . LEU A 1 332 ? -16.865 9.644 33.415 1.00 95.62 332 LEU A C 1
ATOM 2400 O O . LEU A 1 332 ? -16.617 10.853 33.397 1.00 95.62 332 LEU A O 1
ATOM 2404 N N . ARG A 1 333 ? -16.184 8.786 34.185 1.00 93.69 333 ARG A N 1
ATOM 2405 C CA . ARG A 1 333 ? -15.130 9.202 35.118 1.00 93.69 333 ARG A CA 1
ATOM 2406 C C . ARG A 1 333 ? -13.921 9.768 34.386 1.00 93.69 333 ARG A C 1
ATOM 2408 O O . ARG A 1 333 ? -13.377 10.789 34.804 1.00 93.69 333 ARG A O 1
ATOM 2415 N N . TRP A 1 334 ? -13.540 9.140 33.279 1.00 95.19 334 TRP A N 1
ATOM 2416 C CA . TRP A 1 334 ? -12.463 9.618 32.423 1.00 95.19 334 TRP A CA 1
ATOM 2417 C C . TRP A 1 334 ? -12.803 10.922 31.706 1.00 95.19 334 TRP A C 1
ATOM 2419 O O . TRP A 1 334 ? -12.035 11.876 31.798 1.00 95.19 334 TRP A O 1
ATOM 2429 N N . ALA A 1 335 ? -13.977 11.014 31.076 1.00 96.12 335 ALA A N 1
ATOM 2430 C CA . ALA A 1 335 ? -14.421 12.244 30.424 1.00 96.12 335 ALA A CA 1
ATOM 2431 C C . ALA A 1 335 ? -14.499 13.426 31.405 1.00 96.12 335 ALA A C 1
ATOM 2433 O O . ALA A 1 335 ? -14.160 14.554 31.048 1.00 96.12 335 ALA A O 1
ATOM 2434 N N . ALA A 1 336 ? -14.919 13.184 32.652 1.00 94.56 336 ALA A N 1
ATOM 2435 C CA . ALA A 1 336 ? -14.937 14.205 33.695 1.00 94.56 336 ALA A CA 1
ATOM 2436 C C . ALA A 1 336 ? -13.525 14.606 34.149 1.00 94.56 336 ALA A C 1
ATOM 2438 O O . ALA A 1 336 ? -13.266 15.798 34.322 1.00 94.56 336 ALA A O 1
ATOM 2439 N N . PHE A 1 337 ? -12.622 13.635 34.320 1.00 93.62 337 PHE A N 1
ATOM 2440 C CA . PHE A 1 337 ? -11.231 13.877 34.712 1.00 93.62 337 PHE A CA 1
ATOM 2441 C C . PHE A 1 337 ? -10.469 14.702 33.664 1.00 93.62 337 PHE A C 1
ATOM 2443 O O . PHE A 1 337 ? -9.805 15.672 34.019 1.00 93.62 337 PHE A O 1
ATOM 2450 N N . GLU A 1 338 ? -10.638 14.372 32.383 1.00 95.56 338 GLU A N 1
ATOM 2451 C CA . GLU A 1 338 ? -9.997 15.063 31.252 1.00 95.56 338 GLU A CA 1
ATOM 2452 C C . GLU A 1 338 ? -10.734 16.358 30.840 1.00 95.56 338 GLU A C 1
ATOM 2454 O O . GLU A 1 338 ? -10.274 17.126 29.994 1.00 95.56 338 GLU A O 1
ATOM 2459 N N . GLY A 1 339 ? -11.892 16.651 31.448 1.00 95.44 339 GLY A N 1
ATOM 2460 C CA . GLY A 1 339 ? -12.646 17.890 31.223 1.00 95.44 339 GLY A CA 1
ATOM 2461 C C . GLY A 1 339 ? -13.500 17.916 29.947 1.00 95.44 339 GLY A C 1
ATOM 2462 O O . GLY A 1 339 ? -13.959 18.983 29.522 1.00 95.44 339 GLY A O 1
ATOM 2463 N N . HIS A 1 340 ? -13.775 16.761 29.341 1.00 97.62 340 HIS A N 1
ATOM 2464 C CA . HIS A 1 340 ? -14.586 16.606 28.131 1.00 97.62 340 HIS A CA 1
ATOM 2465 C C . HIS A 1 340 ? -16.089 16.758 28.412 1.00 97.62 340 HIS A C 1
ATOM 2467 O O . HIS A 1 340 ? -16.878 15.816 28.353 1.00 97.62 340 HIS A O 1
ATOM 2473 N N . SER A 1 341 ? -16.506 17.998 28.681 1.00 96.75 341 SER A N 1
ATOM 2474 C CA . SER A 1 341 ? -17.870 18.344 29.115 1.00 96.75 341 SER A CA 1
ATOM 2475 C C . SER A 1 341 ? -18.975 17.873 28.159 1.00 96.75 341 SER A C 1
ATOM 2477 O O . SER A 1 341 ? -20.052 17.506 28.618 1.00 96.75 341 SER A O 1
ATOM 2479 N N . ALA A 1 342 ? -18.728 17.863 26.845 1.00 97.69 342 ALA A N 1
ATOM 2480 C CA . ALA A 1 342 ? -19.704 17.380 25.864 1.00 97.69 342 ALA A CA 1
ATOM 2481 C C . ALA A 1 342 ? -19.931 15.861 25.970 1.00 97.69 342 ALA A C 1
ATOM 2483 O O . ALA A 1 342 ? -21.072 15.410 25.906 1.00 97.69 342 ALA A O 1
ATOM 2484 N N . VAL A 1 343 ? -18.867 15.086 26.206 1.00 97.56 343 VAL A N 1
ATOM 2485 C CA . VAL A 1 343 ? -18.966 13.639 26.441 1.00 97.56 343 VAL A CA 1
ATOM 2486 C C . VAL A 1 343 ? -19.680 13.362 27.763 1.00 97.56 343 VAL A C 1
ATOM 2488 O O . VAL A 1 343 ? -20.583 12.536 27.803 1.00 97.56 343 VAL A O 1
ATOM 2491 N N . VAL A 1 344 ? -19.349 14.102 28.827 1.00 96.88 344 VAL A N 1
ATOM 2492 C CA . VAL A 1 344 ? -20.041 13.992 30.125 1.00 96.88 344 VAL A CA 1
ATOM 2493 C C . VAL A 1 344 ? -21.542 14.250 29.975 1.00 96.88 344 VAL A C 1
ATOM 2495 O O . VAL A 1 344 ? -22.352 13.491 30.498 1.00 96.88 344 VAL A O 1
ATOM 2498 N N . GLN A 1 345 ? -21.928 15.300 29.242 1.00 96.69 345 GLN A N 1
ATOM 2499 C CA . GLN A 1 345 ? -23.339 15.605 28.983 1.00 96.69 345 GLN A CA 1
ATOM 2500 C C . GLN A 1 345 ? -24.032 14.497 28.186 1.00 96.69 345 GLN A C 1
ATOM 2502 O O . GLN A 1 345 ? -25.161 14.141 28.519 1.00 96.69 345 GLN A O 1
ATOM 2507 N N . LEU A 1 346 ? -23.365 13.945 27.167 1.00 97.19 346 LEU A N 1
ATOM 2508 C CA . LEU A 1 346 ? -23.884 12.830 26.378 1.00 97.19 346 LEU A CA 1
ATOM 2509 C C . LEU A 1 346 ? -24.106 11.586 27.252 1.00 97.19 346 LEU A C 1
ATOM 2511 O O . LEU A 1 346 ? -25.212 11.053 27.272 1.00 97.19 346 LEU A O 1
ATOM 2515 N N . LEU A 1 347 ? -23.091 11.157 28.006 1.00 95.62 347 LEU A N 1
ATOM 2516 C CA . LEU A 1 347 ? -23.165 9.982 28.881 1.00 95.62 347 LEU A CA 1
ATOM 2517 C C . LEU A 1 347 ? -24.241 10.150 29.964 1.00 95.62 347 LEU A C 1
ATOM 2519 O O . LEU A 1 347 ? -25.068 9.261 30.157 1.00 95.62 347 LEU A O 1
ATOM 2523 N N . ALA A 1 348 ? -24.318 11.325 30.598 1.00 94.31 348 ALA A N 1
ATOM 2524 C CA . ALA A 1 348 ? -25.367 11.631 31.570 1.00 94.31 348 ALA A CA 1
ATOM 2525 C C . ALA A 1 348 ? -26.772 11.611 30.941 1.00 94.31 348 ALA A C 1
ATOM 2527 O O . ALA A 1 348 ? -27.716 11.107 31.547 1.00 94.31 348 ALA A O 1
ATOM 2528 N N . ALA A 1 349 ? -26.929 12.121 29.714 1.00 95.12 349 ALA A N 1
ATOM 2529 C CA . ALA A 1 349 ? -28.201 12.078 28.991 1.00 95.12 349 ALA A CA 1
ATOM 2530 C C . ALA A 1 349 ? -28.616 10.649 28.599 1.00 95.12 349 ALA A C 1
ATOM 2532 O O . ALA A 1 349 ? -29.810 10.373 28.481 1.00 95.12 349 ALA A O 1
ATOM 2533 N N . ARG A 1 350 ? -27.645 9.745 28.417 1.00 92.94 350 ARG A N 1
ATOM 2534 C CA . ARG A 1 350 ? -27.860 8.311 28.171 1.00 92.94 350 ARG A CA 1
ATOM 2535 C C . ARG A 1 350 ? -28.038 7.498 29.461 1.00 92.94 350 ARG A C 1
ATOM 2537 O O . ARG A 1 350 ? -28.362 6.320 29.374 1.00 92.94 350 ARG A O 1
ATOM 2544 N N . GLY A 1 351 ? -27.922 8.135 30.627 1.00 91.81 351 GLY A N 1
ATOM 2545 C CA . GLY A 1 351 ? -28.189 7.520 31.926 1.00 91.81 351 GLY A CA 1
ATOM 2546 C C . GLY A 1 351 ? -27.009 6.773 32.543 1.00 91.81 351 GLY A C 1
ATOM 2547 O O . GLY A 1 351 ? -27.268 5.915 33.379 1.00 91.81 351 GLY A O 1
ATOM 2548 N N . ALA A 1 352 ? -25.768 7.096 32.156 1.00 92.25 352 ALA A N 1
ATOM 2549 C CA . ALA A 1 352 ? -24.567 6.528 32.773 1.00 92.25 352 ALA A CA 1
ATOM 2550 C C . ALA A 1 352 ? -24.576 6.731 34.298 1.00 92.25 352 ALA A C 1
ATOM 2552 O O . ALA A 1 352 ? -24.901 7.824 34.785 1.00 92.25 352 ALA A O 1
ATOM 2553 N N . ASP A 1 353 ? -24.216 5.690 35.043 1.00 90.31 353 ASP A N 1
ATOM 2554 C CA . ASP A 1 353 ? -24.194 5.721 36.500 1.00 90.31 353 ASP A CA 1
ATOM 2555 C C . ASP A 1 353 ? -22.987 6.531 36.998 1.00 90.31 353 ASP A C 1
ATOM 2557 O O . ASP A 1 353 ? -21.824 6.206 36.757 1.00 90.31 353 ASP A O 1
ATOM 2561 N N . SER A 1 354 ? -23.259 7.614 37.732 1.00 85.69 354 SER A N 1
ATOM 2562 C CA . SER A 1 354 ? -22.215 8.468 38.303 1.00 85.69 354 SER A CA 1
ATOM 2563 C C . SER A 1 354 ? -21.398 7.788 39.400 1.00 85.69 354 SER A C 1
ATOM 2565 O O . SER A 1 354 ? -20.309 8.266 39.719 1.00 85.69 354 SER A O 1
ATOM 2567 N N . GLU A 1 355 ? -21.921 6.710 39.987 1.00 80.25 355 GLU A N 1
ATOM 2568 C CA . GLU A 1 355 ? -21.268 5.934 41.042 1.00 80.25 355 GLU A CA 1
ATOM 2569 C C . GLU A 1 355 ? -20.618 4.641 40.518 1.00 80.25 355 GLU A C 1
ATOM 2571 O O . GLU A 1 355 ? -19.934 3.965 41.289 1.00 80.25 355 GLU A O 1
ATOM 2576 N N . ALA A 1 356 ? -20.793 4.301 39.234 1.00 78.25 356 ALA A N 1
ATOM 2577 C CA . ALA A 1 356 ? -20.117 3.163 38.616 1.00 78.25 356 ALA A CA 1
ATOM 2578 C C . ALA A 1 356 ? -18.600 3.403 38.501 1.00 78.25 356 ALA A C 1
ATOM 2580 O O . ALA A 1 356 ? -18.120 4.535 38.353 1.00 78.25 356 ALA A O 1
ATOM 2581 N N . GLY A 1 357 ? -17.828 2.319 38.569 1.00 69.94 357 GLY A N 1
ATOM 2582 C CA . GLY A 1 357 ? -16.376 2.360 38.673 1.00 69.94 357 GLY A CA 1
ATOM 2583 C C . GLY A 1 357 ? -15.884 1.919 40.046 1.00 69.94 357 GLY A C 1
ATOM 2584 O O . GLY A 1 357 ? -16.348 2.386 41.093 1.00 69.94 357 GLY A O 1
ATOM 2585 N N . SER A 1 358 ? -14.865 1.068 40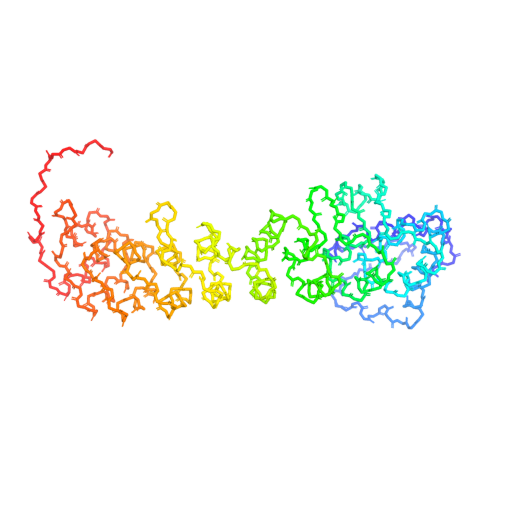.049 1.00 76.19 358 SER A N 1
ATOM 2586 C CA . SER A 1 358 ? -14.138 0.710 41.259 1.00 76.19 358 SER A CA 1
ATOM 2587 C C . SER A 1 358 ? -13.588 1.968 41.964 1.00 76.19 358 SER A C 1
ATOM 2589 O O . SER A 1 358 ? -13.148 2.928 41.316 1.00 76.19 358 SER A O 1
ATOM 2591 N N . PRO A 1 359 ? -13.612 2.023 43.313 1.00 64.44 359 PRO A N 1
ATOM 2592 C CA . PRO A 1 359 ? -13.029 3.141 44.046 1.00 64.44 359 PRO A CA 1
ATOM 2593 C C . PRO A 1 359 ? -11.555 3.284 43.666 1.00 64.44 359 PRO A C 1
ATOM 2595 O O . PRO A 1 359 ? -10.881 2.279 43.455 1.00 64.44 359 PRO A O 1
ATOM 2598 N N . ILE A 1 360 ? -11.056 4.525 43.607 1.00 56.53 360 ILE A N 1
ATOM 2599 C CA . ILE A 1 360 ? -9.644 4.820 43.329 1.00 56.53 360 ILE A CA 1
ATOM 2600 C C . ILE A 1 360 ? -8.814 4.170 44.439 1.00 56.53 360 ILE A C 1
ATOM 2602 O O . ILE A 1 360 ? -8.579 4.762 45.491 1.00 56.53 360 ILE A O 1
ATOM 2606 N N . THR A 1 361 ? -8.404 2.923 44.249 1.00 52.00 361 THR A N 1
ATOM 2607 C CA . THR A 1 361 ? -7.388 2.321 45.090 1.00 52.00 361 THR A CA 1
ATOM 2608 C C . THR A 1 361 ? -6.081 2.911 44.608 1.00 52.00 361 THR A C 1
ATOM 2610 O O . THR A 1 361 ? -5.604 2.563 43.530 1.00 52.00 361 THR A O 1
ATOM 2613 N N . GLU A 1 362 ? -5.526 3.843 45.382 1.00 46.72 362 GLU A N 1
ATOM 2614 C CA . GLU A 1 362 ? -4.140 4.289 45.254 1.00 46.72 362 GLU A CA 1
ATOM 2615 C C . GLU A 1 362 ? -3.204 3.088 45.472 1.00 46.72 362 GLU A C 1
ATOM 2617 O O . GLU A 1 362 ? -2.625 2.892 46.537 1.00 46.72 362 GLU A O 1
ATOM 2622 N N . ALA A 1 363 ? -3.080 2.230 44.470 1.00 45.41 363 ALA A N 1
ATOM 2623 C CA . ALA A 1 363 ? -2.087 1.179 44.412 1.00 45.41 363 ALA A CA 1
ATOM 2624 C C . ALA A 1 363 ? -1.248 1.422 43.156 1.00 45.41 363 ALA A C 1
ATOM 2626 O O . ALA A 1 363 ? -1.425 0.774 42.134 1.00 45.41 363 ALA A O 1
ATOM 2627 N N . GLY A 1 364 ? -0.339 2.395 43.265 1.00 46.62 364 GLY A N 1
ATOM 2628 C CA . GLY A 1 364 ? 0.784 2.564 42.342 1.00 46.62 364 GLY A CA 1
ATOM 2629 C C . GLY A 1 364 ? 0.539 3.509 41.169 1.00 46.62 364 GLY A C 1
ATOM 2630 O O . GLY A 1 364 ? 0.459 3.069 40.033 1.00 46.62 364 GLY A O 1
ATOM 2631 N N . SER A 1 365 ? 0.515 4.816 41.432 1.00 41.88 365 SER A N 1
ATOM 2632 C CA . SER A 1 365 ? 0.728 5.840 40.402 1.00 41.88 365 SER A CA 1
ATOM 2633 C C . SER A 1 365 ? 2.050 6.552 40.684 1.00 41.88 365 SER A C 1
ATOM 2635 O O . SER A 1 365 ? 2.081 7.605 41.318 1.00 41.88 365 SER A O 1
ATOM 2637 N N . SER A 1 366 ? 3.147 5.941 40.246 1.00 41.19 366 SER A N 1
ATOM 2638 C CA . SER A 1 366 ? 4.257 6.695 39.669 1.00 41.19 366 SER A CA 1
ATOM 2639 C C . SER A 1 366 ? 4.051 6.664 38.161 1.00 41.19 366 SER A C 1
ATOM 2641 O O . SER A 1 366 ? 4.172 5.587 37.585 1.00 41.19 366 SER A O 1
ATOM 2643 N N . ASP A 1 367 ? 3.647 7.792 37.588 1.00 39.62 367 ASP A N 1
ATOM 2644 C CA . ASP A 1 367 ? 4.173 8.366 36.342 1.00 39.62 367 ASP A CA 1
ATOM 2645 C C . ASP A 1 367 ? 3.554 9.754 36.128 1.00 39.62 367 ASP A C 1
ATOM 2647 O O . ASP A 1 367 ? 2.308 9.876 36.212 1.00 39.62 367 ASP A O 1
#

Mean predicted aligned error: 11.87 Å

Radius of gyration: 30.15 Å; Cα contacts (8 Å, |Δi|>4): 582; chains: 1; bounding box: 59×67×82 Å

Organism: NCBI:txid1333877

InterPro domains:
  IPR002110 Ankyrin repeat [PF00023] (239-267)
  IPR002110 Ankyrin repeat [PF12796] (138-201)
  IPR002110 Ankyrin repeat [PF12796] (273-354)
  IPR002110 Ankyrin repeat [PR01415] (113-128)
  IPR002110 Ankyrin repeat [PR01415] (310-324)
  IPR002110 Ankyrin repeat [PS50088] (112-144)
  IPR002110 Ankyrin repeat [PS50088] (144-176)
  IPR002110 Ankyrin repeat [PS50088] (239-271)
  IPR002110 Ankyrin repeat [PS50088] (266-298)
  IPR002110 Ankyrin repeat [PS50088] (294-326)
  IPR002110 Ankyrin repeat [PS50088] (327-359)
  IPR002110 Ankyrin repeat [SM00248] (69-98)
  IPR002110 Ankyrin repeat [SM00248] (112-141)
  IPR002110 Ankyrin repeat [SM00248] (144-175)
  IPR002110 Ankyrin repeat [SM00248] (177-206)
  IPR002110 Ankyrin repeat [SM00248] (207-236)
  IPR002110 Ankyrin repeat [SM00248] (239-268)
  IPR002110 Ankyrin repeat [SM00248] (269-295)
  IPR002110 Ankyrin repeat [SM00248] (297-323)
  IPR002110 Ankyrin repeat [SM00248] (327-356)

pLDDT: mean 80.03, std 22.83, range [25.98, 98.25]

Foldseek 3Di:
DPPPDDPVNVVVVVVVVVPDDPPDFDFDDDDPDTDTPDDDDPPVCPPVVNVVVVVVVVVVVLVVCCVVQLFLSLLVCLLVLVLVSNLVSVVVVHDQQDWHDPVSCVVPVFAAQDGSLLSNLLNLNLSSNLSSLVSVHDQQGQGVHAGSLLSNLLNLNLSSNLSSVVSVSQVPDDPVNLLSSLQSNLLNLNLSSNLVSLVPDDLCSLQPQCSLLNSLLVLSLSNNLSSLVSPHPQQRDPPNDGSLLSNLLSLNLSNNVSSVVSPHDQDLSNLQSNLLNLNLSSNLVCLVSPHDLPRQHSLLNNLLNLNQSSNVSSVVSPHDQLHAHPQFDGSLRNNVVSVSVSNNVVSVVVPHDPPGTDPRPPDDDDD